Protein AF-A0AA37TWI2-F1 (afdb_monomer)

Secondary structure (DSSP, 8-state):
------------------------PPPPPPPPPPPPPPPPPPPPP-PPPP-S--SS-EEEEEEEEEETTEEEEEEEEE-TTSPBP----EEEEEEEB--TTS-B--TT---EEEE---SSSPPPPPTT-EEEEEETTEEEEEEE-S--GGG--EEEEEEE-SSS--PPPEEEE--SS---S--HHHHHHHHTTGGGSSSTTGGG-EEE-TTSTTTTTSEEHHHHHHTTS-SS-S-SS-GGGSGGG-S-HHHHHHHHHTT--SS--TT-GGGT-PSP----TTSTHHHHGGGGTT--TT--GGGTS-HHHHHHHHHHHT--EEEEEE-TT--EEEEEE--TT--HHHHHTT--SS-GGG-EEEEEEEEEEETTTTEEEEE-BS-TT--EEEEEEETTEEEEEE-GGGB-PPTT-EEEEEEEEEEESTTSSS-EEEEEEESS-----S-TTTTTTTSTT-S---EEEEEE-SSS-EEEEE-TTT----GGGHHHHHHHSTTS-BSSS-SHHHHHHHHHHSHHHHHHHHHHHHTTSS-TTPPPTGGGS-TT-GGGTS-TT---STTS--BPBPBTTS-BB-HHHHHHHTT--SHHHHHHHHHTT--SSB-S-TTSBP---THHHHSTTSTT-GGGTS---

Radius of gyration: 34.09 Å; Cα contacts (8 Å, |Δi|>4): 1287; chains: 1; bounding box: 70×79×126 Å

InterPro domains:
  IPR009056 Cytochrome c-like domain [PS51007] (212-352)
  IPR036280 Multiheme cytochrome superfamily [SSF48695] (182-624)
  IPR054337 Outer membrane cytochrome MtrC/MtrF-like, domains II/IV [PF22113] (443-635)

pLDDT: mean 82.8, std 15.43, range [29.98, 97.88]

Mean predicted aligned error: 11.32 Å

Foldseek 3Di:
DDDDDDDDDDDDDDDDDDDDDDDDDDDDDDDPDDDDDDDDPDDDPDDFDADPDAPAKDKAWPDKDFAQQKIKTKIFIHGPVRGFHPPWQWKWKFKWFADVLGIGGDLVDFTWIGAPDDDDDDDDHAPPWDWDAPDRRIIMTMTGGNDHPVRQMFMWMWTAHPRGPIHFIERAHHGPPDDDQFFPVLVCLFFVQLLPAPDPPSSQFGFYHVNPVVTHPNTRRVSSCCSQQNSDFSDPVDLVPRPPGSHHPLLVVLLVPPPDAWLDDSLPVVSGGDPDPQDDQPNVCSPQNCPCNDDDRPDRCCVVSVQLVVLVCVQVQFAKEWAWDADPVRWTKTKIATPPVAFQCQFAVVVDCQGDVSFKHKQKFKFWADQVLQFGQAGQFQDSPQDWDWDPPDRRIIIITGDCVRGRHDPPTDIKMKIKIWGQCPPVPRFIAIHIYINTGHDDQFAQCLQCSRSVRNTWTAFAFDADPVPLDTDTHGRRRQHGPGRLRPSCSNAQDLHHAAALQGHDLLVVLLCQAADVVVRVQVSCPVSVVDDPPDGDPSSSHDSLAPQSGGAQPSDFPVSNQQFWGAHNVQFTWTRPLSSVCSNVVDPVSNVVQVVQQTDSGHGRGRVDGTRGNCNCQAGPPHVNHSVVRGNRD

Structure (mmCIF, N/CA/C/O backbone):
data_AF-A0AA37TWI2-F1
#
_entry.id   AF-A0AA37TWI2-F1
#
loop_
_atom_site.group_PDB
_atom_site.id
_atom_site.type_symbol
_atom_site.label_atom_id
_atom_site.label_alt_id
_atom_site.label_comp_id
_atom_site.label_asym_id
_atom_site.label_entity_id
_atom_site.label_seq_id
_atom_site.pdbx_PDB_ins_code
_atom_site.Cartn_x
_atom_site.Cartn_y
_atom_site.Cartn_z
_atom_site.occupancy
_atom_site.B_iso_or_equiv
_atom_site.auth_seq_id
_atom_site.auth_comp_id
_atom_site.auth_asym_id
_atom_site.auth_atom_id
_atom_site.pdbx_PDB_model_num
ATOM 1 N N . MET A 1 1 ? -4.415 -46.477 26.994 1.00 33.06 1 MET A N 1
ATOM 2 C CA . MET A 1 1 ? -3.832 -47.165 28.177 1.00 33.06 1 MET A CA 1
ATOM 3 C C . MET A 1 1 ? -2.440 -46.567 28.375 1.00 33.06 1 MET A C 1
ATOM 5 O O . MET A 1 1 ? -1.779 -46.353 27.374 1.00 33.06 1 MET A O 1
ATOM 9 N N . MET A 1 2 ? -2.071 -46.003 29.533 1.00 32.81 2 MET A N 1
ATOM 10 C CA . MET A 1 2 ? -1.635 -46.693 30.769 1.00 32.81 2 MET A CA 1
ATOM 11 C C . MET A 1 2 ? -0.486 -47.696 30.521 1.00 32.81 2 MET A C 1
ATOM 13 O O . MET A 1 2 ? -0.621 -48.522 29.629 1.00 32.81 2 MET A O 1
ATOM 17 N N . LYS A 1 3 ? 0.621 -47.707 31.286 1.00 31.84 3 LYS A N 1
ATOM 18 C CA . LYS A 1 3 ? 0.890 -47.094 32.614 1.00 31.84 3 LYS A CA 1
ATOM 19 C C . LYS A 1 3 ? 2.395 -46.805 32.832 1.00 31.84 3 LYS A C 1
ATOM 21 O O . LYS A 1 3 ? 3.231 -47.345 32.121 1.00 31.84 3 LYS A O 1
ATOM 26 N N . LYS A 1 4 ? 2.724 -45.990 33.848 1.00 36.75 4 LYS A N 1
ATOM 27 C CA . LYS A 1 4 ? 4.091 -45.822 34.397 1.00 36.75 4 LYS A CA 1
ATOM 28 C C . LYS A 1 4 ? 4.439 -46.974 35.360 1.00 36.75 4 LYS A C 1
ATOM 30 O O . LYS A 1 4 ? 3.532 -47.520 35.986 1.00 36.75 4 LYS A O 1
ATOM 35 N N . THR A 1 5 ? 5.729 -47.228 35.589 1.00 36.78 5 THR A N 1
ATOM 36 C CA . THR A 1 5 ? 6.254 -48.035 36.714 1.00 36.78 5 THR A CA 1
ATOM 37 C C . THR A 1 5 ? 7.476 -47.361 37.344 1.00 36.78 5 THR A C 1
ATOM 39 O O . THR A 1 5 ? 8.328 -46.845 36.626 1.00 36.78 5 THR A O 1
ATOM 42 N N . LEU A 1 6 ? 7.544 -47.351 38.680 1.00 41.03 6 LEU A N 1
ATOM 43 C CA . LEU A 1 6 ? 8.663 -46.821 39.475 1.00 41.03 6 LEU A CA 1
ATOM 44 C C . LEU A 1 6 ? 9.714 -47.914 39.750 1.00 41.03 6 LEU A C 1
ATOM 46 O O . LEU A 1 6 ? 9.403 -49.100 39.664 1.00 41.03 6 LEU A O 1
ATOM 50 N N . LEU A 1 7 ? 10.901 -47.507 40.215 1.00 31.52 7 LEU A N 1
ATOM 51 C CA . LEU A 1 7 ? 11.794 -48.344 41.026 1.00 31.52 7 LEU A CA 1
ATOM 52 C C . LEU A 1 7 ? 12.284 -47.560 42.263 1.00 31.52 7 LEU A C 1
ATOM 54 O O . LEU A 1 7 ? 12.375 -46.335 42.212 1.00 31.52 7 LEU A O 1
ATOM 58 N N . TRP A 1 8 ? 12.586 -48.262 43.362 1.00 38.19 8 TRP A N 1
ATOM 59 C CA . TRP A 1 8 ? 13.026 -47.695 44.651 1.00 38.19 8 TRP A CA 1
ATOM 60 C C . TRP A 1 8 ? 13.938 -48.692 45.396 1.00 38.19 8 TRP A C 1
ATOM 62 O O . TRP A 1 8 ? 13.464 -49.755 45.787 1.00 38.19 8 TRP A O 1
ATOM 72 N N . VAL A 1 9 ? 15.215 -48.343 45.611 1.00 35.62 9 VAL A N 1
ATOM 73 C CA . VAL A 1 9 ? 16.212 -48.981 46.516 1.00 35.62 9 VAL A CA 1
ATOM 74 C C . VAL A 1 9 ? 17.261 -47.874 46.798 1.00 35.62 9 VAL A C 1
ATOM 76 O O . VAL A 1 9 ? 17.763 -47.322 45.827 1.00 35.62 9 VAL A O 1
ATOM 79 N N . ALA A 1 10 ? 17.559 -47.321 47.986 1.00 36.62 10 ALA A N 1
ATOM 80 C CA . ALA A 1 10 ? 17.680 -47.768 49.389 1.00 36.62 10 ALA A CA 1
ATOM 81 C C . ALA A 1 10 ? 19.070 -48.336 49.780 1.00 36.62 10 ALA A C 1
ATOM 83 O O . ALA A 1 10 ? 19.436 -49.397 49.289 1.00 36.62 10 ALA A O 1
ATOM 84 N N . LEU A 1 11 ? 19.809 -47.675 50.700 1.00 37.41 11 LEU A N 1
ATOM 85 C CA . LEU A 1 11 ? 20.202 -48.171 52.052 1.00 37.41 11 LEU A CA 1
ATOM 86 C C . LEU A 1 11 ? 21.307 -47.299 52.741 1.00 37.41 11 LEU A C 1
ATOM 88 O O . LEU A 1 11 ? 21.965 -46.496 52.092 1.00 37.41 11 LEU A O 1
ATOM 92 N N . ALA A 1 12 ? 21.438 -47.457 54.070 1.00 40.44 12 ALA A N 1
ATOM 93 C CA . ALA A 1 12 ? 22.242 -46.759 55.106 1.00 40.44 12 ALA A CA 1
ATOM 94 C C . ALA A 1 12 ? 23.796 -46.704 54.907 1.00 40.44 12 ALA A C 1
ATOM 96 O O . ALA A 1 12 ? 24.298 -47.196 53.906 1.00 40.44 12 ALA A O 1
ATOM 97 N N . THR A 1 13 ? 24.677 -46.169 55.787 1.00 38.44 13 THR A N 1
ATOM 98 C CA . THR A 1 13 ? 24.818 -46.170 57.288 1.00 38.44 13 THR A CA 1
ATOM 99 C C . THR A 1 13 ? 25.926 -45.116 57.689 1.00 38.44 13 THR A C 1
ATOM 101 O O . THR A 1 13 ? 26.419 -44.472 56.772 1.00 38.44 13 THR A O 1
ATOM 104 N N . ALA A 1 14 ? 26.431 -44.806 58.912 1.00 38.41 14 ALA A N 1
ATOM 105 C CA . ALA A 1 14 ? 26.365 -45.330 60.300 1.00 38.41 14 ALA A CA 1
ATOM 106 C C . ALA A 1 14 ? 26.915 -44.334 61.386 1.00 38.41 14 ALA A C 1
ATOM 108 O O . ALA A 1 14 ? 27.614 -43.398 61.024 1.00 38.41 14 ALA A O 1
ATOM 109 N N . VAL A 1 15 ? 26.737 -44.666 62.692 1.00 41.44 15 VAL A N 1
ATOM 110 C CA . VAL A 1 15 ? 27.561 -44.295 63.902 1.00 41.44 15 VAL A CA 1
ATOM 111 C C . VAL A 1 15 ? 27.622 -42.807 64.365 1.00 41.44 15 VAL A C 1
ATOM 113 O O . VAL A 1 15 ? 27.767 -41.915 63.546 1.00 41.44 15 VAL A O 1
ATOM 116 N N . GLY A 1 16 ? 27.599 -42.445 65.670 1.00 37.78 16 GLY A N 1
ATOM 117 C CA . GLY A 1 16 ? 27.267 -43.192 66.910 1.00 37.78 16 GLY A CA 1
ATOM 118 C C . GLY A 1 16 ? 27.878 -42.641 68.238 1.00 37.78 16 GLY A C 1
ATOM 119 O O . GLY A 1 16 ? 28.988 -42.127 68.215 1.00 37.78 16 GLY A O 1
ATOM 120 N N . LEU A 1 17 ? 27.190 -42.874 69.384 1.00 36.75 17 LEU A N 1
ATOM 121 C CA . LEU A 1 17 ? 27.632 -42.759 70.815 1.00 36.75 17 LEU A CA 1
ATOM 122 C C . LEU A 1 17 ? 27.940 -41.340 71.394 1.00 36.75 17 LEU A C 1
ATOM 124 O O . LEU A 1 17 ? 28.333 -40.454 70.653 1.00 36.75 17 LEU A O 1
ATOM 128 N N . ALA A 1 18 ? 27.824 -41.030 72.708 1.00 38.53 18 ALA A N 1
ATOM 129 C CA . ALA A 1 18 ? 27.210 -41.684 73.895 1.00 38.53 18 ALA A CA 1
ATOM 130 C C . ALA A 1 18 ? 27.006 -40.673 75.073 1.00 38.53 18 ALA A C 1
ATOM 132 O O . ALA A 1 18 ? 27.607 -39.602 75.066 1.00 38.53 18 ALA A O 1
ATOM 133 N N . GLY A 1 19 ? 26.228 -41.024 76.119 1.00 29.98 19 GLY A N 1
ATOM 134 C CA . GLY A 1 19 ? 26.122 -40.252 77.382 1.00 29.98 19 GLY A CA 1
ATOM 135 C C . GLY A 1 19 ? 25.099 -40.813 78.397 1.00 29.98 19 GLY A C 1
ATOM 136 O O . GLY A 1 19 ? 23.997 -41.183 78.009 1.00 29.98 19 GLY A O 1
ATOM 137 N N . CYS A 1 20 ? 25.455 -40.910 79.688 1.00 34.72 20 CYS A N 1
ATOM 138 C CA . CYS A 1 20 ? 24.670 -41.597 80.739 1.00 34.72 20 CYS A CA 1
ATOM 139 C C . CYS A 1 20 ? 23.788 -40.671 81.605 1.00 34.72 20 CYS A C 1
ATOM 141 O O . CYS A 1 20 ? 24.177 -39.536 81.864 1.00 34.72 20 CYS A O 1
ATOM 143 N N . GLY A 1 21 ? 22.720 -41.210 82.221 1.00 34.88 21 GLY A N 1
ATOM 144 C CA . GLY A 1 21 ? 22.150 -40.627 83.451 1.00 34.88 21 GLY A CA 1
ATOM 145 C C . GLY A 1 21 ? 20.763 -41.129 83.893 1.00 34.88 21 GLY A C 1
ATOM 146 O O . GLY A 1 21 ? 19.786 -40.924 83.188 1.00 34.88 21 GLY A O 1
ATOM 147 N N . GLY A 1 22 ? 20.668 -41.678 85.115 1.00 38.31 22 GLY A N 1
ATOM 148 C CA . GLY A 1 22 ? 19.407 -41.793 85.874 1.00 38.31 22 GLY A CA 1
ATOM 149 C C . GLY A 1 22 ? 18.570 -43.073 85.696 1.00 38.31 22 GLY A C 1
ATOM 150 O O . GLY A 1 22 ? 18.617 -43.746 84.670 1.00 38.31 22 GLY A O 1
ATOM 151 N N . LYS A 1 23 ? 17.795 -43.406 86.737 1.00 45.84 23 LYS A N 1
ATOM 152 C CA . LYS A 1 23 ? 16.720 -44.414 86.748 1.00 45.84 23 LYS A CA 1
ATOM 153 C C . LYS A 1 23 ? 15.575 -43.879 87.600 1.00 45.84 23 LYS A C 1
ATOM 155 O O . LYS A 1 23 ? 15.847 -43.429 88.706 1.00 45.84 23 LYS A O 1
ATOM 160 N N . ASP A 1 24 ? 14.343 -44.071 87.148 1.00 51.50 24 ASP A N 1
ATOM 161 C CA . ASP A 1 24 ? 13.153 -44.069 88.000 1.00 51.50 24 ASP A CA 1
ATOM 162 C C . ASP A 1 24 ? 12.150 -45.126 87.505 1.00 51.50 24 ASP A C 1
ATOM 164 O O . ASP A 1 24 ? 12.350 -45.743 86.455 1.00 51.50 24 ASP A O 1
ATOM 168 N N . GLY A 1 25 ? 11.135 -45.421 88.322 1.00 44.84 25 GLY A N 1
ATOM 169 C CA . GLY A 1 25 ? 10.242 -46.572 88.144 1.00 44.84 25 GLY A CA 1
ATOM 170 C C . GLY A 1 25 ? 9.387 -46.543 86.870 1.00 44.84 25 GLY A C 1
ATOM 171 O O . GLY A 1 25 ? 8.968 -45.489 86.399 1.00 44.84 25 GLY A O 1
ATOM 172 N N . ALA A 1 26 ? 9.088 -47.727 86.327 1.00 43.28 26 ALA A N 1
ATOM 173 C CA . ALA A 1 26 ? 8.279 -47.863 85.120 1.00 43.28 26 ALA A CA 1
ATOM 174 C C . ALA A 1 26 ? 6.817 -47.438 85.349 1.00 43.28 26 ALA A C 1
ATOM 176 O O . ALA A 1 26 ? 6.105 -48.034 86.160 1.00 43.28 26 ALA A O 1
ATOM 177 N N . ALA A 1 27 ? 6.350 -46.460 84.571 1.00 57.75 27 ALA A N 1
ATOM 178 C CA . ALA A 1 27 ? 4.924 -46.254 84.352 1.00 57.75 27 ALA A CA 1
ATOM 179 C C . ALA A 1 27 ? 4.344 -47.422 83.529 1.00 57.75 27 ALA A C 1
ATOM 181 O O . ALA A 1 27 ? 5.033 -48.004 82.688 1.00 57.75 27 ALA A O 1
ATOM 182 N N . GLY A 1 28 ? 3.077 -47.767 83.771 1.00 52.34 28 GLY A N 1
ATOM 183 C CA . GLY A 1 28 ? 2.379 -48.794 82.993 1.00 52.34 28 GLY A CA 1
ATOM 184 C C . GLY A 1 28 ? 2.226 -48.405 81.513 1.00 52.34 28 GLY A C 1
ATOM 185 O O . GLY A 1 28 ? 2.291 -47.218 81.185 1.00 52.34 28 GLY A O 1
ATOM 186 N N . PRO A 1 29 ? 2.013 -49.380 80.607 1.00 52.84 29 PRO A N 1
ATOM 187 C CA . PRO A 1 29 ? 1.812 -49.094 79.191 1.00 52.84 29 PRO A CA 1
ATOM 188 C C . PRO A 1 29 ? 0.615 -48.158 78.995 1.00 52.84 29 PRO A C 1
ATOM 190 O O . PRO A 1 29 ? -0.442 -48.353 79.598 1.00 52.84 29 PRO A O 1
ATOM 193 N N . ALA A 1 30 ? 0.785 -47.147 78.142 1.00 58.09 30 ALA A N 1
ATOM 194 C CA . ALA A 1 30 ? -0.294 -46.235 77.789 1.00 58.09 30 ALA A CA 1
ATOM 195 C C . ALA A 1 30 ? -1.470 -47.007 77.167 1.00 58.09 30 ALA A C 1
ATOM 197 O O . ALA A 1 30 ? -1.270 -47.940 76.385 1.00 58.09 30 ALA A O 1
ATOM 198 N N . GLY A 1 31 ? -2.697 -46.603 77.507 1.00 54.81 31 GLY A N 1
ATOM 199 C CA . GLY A 1 31 ? -3.896 -47.130 76.856 1.00 54.81 31 GLY A CA 1
ATOM 200 C C . GLY A 1 31 ? -3.879 -46.851 75.345 1.00 54.81 31 GLY A C 1
ATOM 201 O O . GLY A 1 31 ? -3.225 -45.897 74.913 1.00 54.81 31 GLY A O 1
ATOM 202 N N . PRO A 1 32 ? -4.578 -47.664 74.531 1.00 54.69 32 PRO A N 1
ATOM 203 C CA . PRO A 1 32 ? -4.608 -47.475 73.086 1.00 54.69 32 PRO A CA 1
ATOM 204 C C . PRO A 1 32 ? -5.095 -46.065 72.740 1.00 54.69 32 PRO A C 1
ATOM 206 O O . PRO A 1 32 ? -6.098 -45.592 73.278 1.00 54.69 32 PRO A O 1
ATOM 209 N N . GLN A 1 33 ? -4.369 -45.401 71.841 1.00 61.22 33 GLN A N 1
ATOM 210 C CA . GLN A 1 33 ? -4.704 -44.061 71.377 1.00 61.22 33 GLN A CA 1
ATOM 211 C C . GLN A 1 33 ? -6.115 -44.063 70.772 1.00 61.22 33 GLN A C 1
ATOM 213 O O . GLN A 1 33 ? -6.432 -44.899 69.925 1.00 61.22 33 GLN A O 1
ATOM 218 N N . GLY A 1 34 ? -6.963 -43.136 71.227 1.00 56.53 34 GLY A N 1
ATOM 219 C CA . GLY A 1 34 ? -8.315 -42.979 70.692 1.00 56.53 34 GLY A CA 1
ATOM 220 C C . GLY A 1 34 ? -8.292 -42.690 69.185 1.00 56.53 34 GLY A C 1
ATOM 221 O O . GLY A 1 34 ? -7.304 -42.135 68.693 1.00 56.53 34 GLY A O 1
ATOM 222 N N . PRO A 1 35 ? -9.352 -43.060 68.441 1.00 57.22 35 PRO A N 1
ATOM 223 C CA . PRO A 1 35 ? -9.403 -42.843 67.001 1.00 57.22 35 PRO A CA 1
ATOM 224 C C . PRO A 1 35 ? -9.177 -41.365 66.677 1.00 57.22 35 PRO A C 1
ATOM 226 O O . PRO A 1 35 ? -9.749 -40.482 67.319 1.00 57.22 35 PRO A O 1
ATOM 229 N N . GLN A 1 36 ? -8.332 -41.109 65.679 1.00 61.12 36 GLN A N 1
ATOM 230 C CA . GLN A 1 36 ? -8.072 -39.762 65.188 1.00 61.12 36 GLN A CA 1
ATOM 231 C C . GLN A 1 36 ? -9.400 -39.119 64.765 1.00 61.12 36 GLN A C 1
ATOM 233 O O . GLN A 1 36 ? -10.169 -39.717 64.011 1.00 61.12 36 GLN A O 1
ATOM 238 N N . GLY A 1 37 ? -9.675 -37.917 65.281 1.00 56.47 37 GLY A N 1
ATOM 239 C CA . GLY A 1 37 ? -10.866 -37.160 64.900 1.00 56.47 37 GLY A CA 1
ATOM 240 C C . GLY A 1 37 ? -10.902 -36.917 63.386 1.00 56.47 37 GLY A C 1
ATOM 241 O O . GLY A 1 37 ? -9.838 -36.883 62.759 1.00 56.47 37 GLY A O 1
ATOM 242 N N . PRO A 1 38 ? -12.097 -36.762 62.786 1.00 56.34 38 PRO A N 1
ATOM 243 C CA . PRO A 1 38 ? -12.213 -36.524 61.354 1.00 56.34 38 PRO A CA 1
ATOM 244 C C . PRO A 1 38 ? -11.363 -35.317 60.954 1.00 56.34 38 PRO A C 1
ATOM 246 O O . PRO A 1 38 ? -11.366 -34.290 61.636 1.00 56.34 38 PRO A O 1
ATOM 249 N N . GLN A 1 39 ? -10.627 -35.460 59.852 1.00 56.94 39 GLN A N 1
ATOM 250 C CA . GLN A 1 39 ? -9.896 -34.354 59.250 1.00 56.94 39 GLN A CA 1
ATOM 251 C C . GLN A 1 39 ? -10.885 -33.211 58.988 1.00 56.94 39 GLN A C 1
ATOM 253 O O . GLN A 1 39 ? -11.961 -33.439 58.431 1.00 56.94 39 GLN A O 1
ATOM 258 N N . GLY A 1 40 ? -10.541 -32.000 59.438 1.00 54.25 40 GLY A N 1
ATOM 259 C CA . GLY A 1 40 ? -11.353 -30.817 59.160 1.00 54.25 40 GLY A CA 1
ATOM 260 C C . GLY A 1 40 ? -11.530 -30.629 57.649 1.00 54.25 40 GLY A C 1
ATOM 261 O O . GLY A 1 40 ? -10.664 -31.078 56.891 1.00 54.25 40 GLY A O 1
ATOM 262 N N . PRO A 1 41 ? -12.632 -29.999 57.200 1.00 56.06 41 PRO A N 1
ATOM 263 C CA . PRO A 1 41 ? -12.844 -29.746 55.781 1.00 56.06 41 PRO A CA 1
ATOM 264 C C . PRO A 1 41 ? -11.632 -29.025 55.191 1.00 56.06 41 PRO A C 1
ATOM 266 O O . PRO A 1 41 ? -11.038 -28.160 55.839 1.00 56.06 41 PRO A O 1
ATOM 269 N N . GLU A 1 42 ? -11.260 -29.415 53.974 1.00 49.94 42 GLU A N 1
ATOM 270 C CA . GLU A 1 42 ? -10.172 -28.782 53.239 1.00 49.94 42 GLU A CA 1
ATOM 271 C C . GLU A 1 42 ? -10.473 -27.284 53.113 1.00 49.94 42 GLU A C 1
ATOM 273 O O . GLU A 1 42 ? -11.545 -26.890 52.649 1.00 49.94 42 GLU A O 1
ATOM 278 N N . GLY A 1 43 ? -9.566 -26.449 53.628 1.00 50.94 43 GLY A N 1
ATOM 279 C CA . GLY A 1 43 ? -9.733 -25.002 53.563 1.00 50.94 43 GLY A CA 1
ATOM 280 C C . GLY A 1 43 ? -9.765 -24.544 52.103 1.00 50.94 43 GLY A C 1
ATOM 281 O O . GLY A 1 43 ? -9.105 -25.175 51.273 1.00 50.94 43 GLY A O 1
ATOM 282 N N . PRO A 1 44 ? -10.500 -23.466 51.768 1.00 50.75 44 PRO A N 1
ATOM 283 C CA . PRO A 1 44 ? -10.503 -22.939 50.409 1.00 50.75 44 PRO A CA 1
ATOM 284 C C . PRO A 1 44 ? -9.059 -22.691 49.965 1.00 50.75 44 PRO A C 1
ATOM 286 O O . PRO A 1 44 ? -8.285 -22.049 50.681 1.00 50.75 44 PRO A O 1
ATOM 289 N N . GLY A 1 45 ? -8.693 -23.265 48.816 1.00 51.34 45 GLY A N 1
ATOM 290 C CA . GLY A 1 45 ? -7.328 -23.213 48.303 1.00 51.34 45 GLY A CA 1
ATOM 291 C C . GLY A 1 45 ? -6.836 -21.773 48.170 1.00 51.34 45 GLY A C 1
ATOM 292 O O . GLY A 1 45 ? -7.624 -20.869 47.889 1.00 51.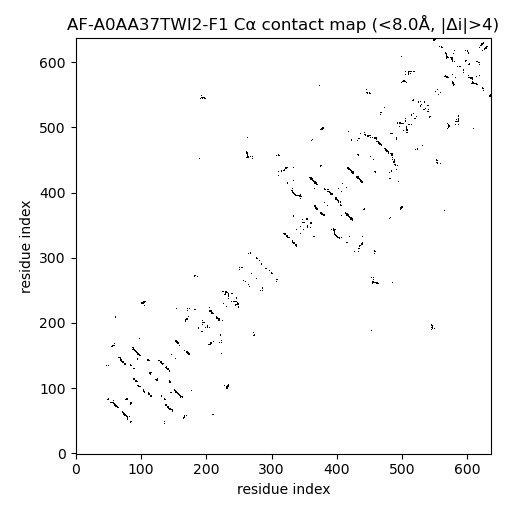34 45 GLY A O 1
ATOM 293 N N . ALA A 1 46 ? -5.534 -21.563 48.384 1.00 52.97 46 ALA A N 1
ATOM 294 C CA . ALA A 1 46 ? -4.924 -20.243 48.267 1.00 52.97 46 ALA A CA 1
ATOM 295 C C . ALA A 1 46 ? -5.262 -19.634 46.897 1.00 52.97 46 ALA A C 1
ATOM 297 O O . ALA A 1 46 ? -4.894 -20.192 45.862 1.00 52.97 46 ALA A O 1
ATOM 298 N N . GLN A 1 47 ? -6.007 -18.527 46.903 1.00 59.09 47 GLN A N 1
ATOM 299 C CA . GLN A 1 47 ? -6.452 -17.893 45.667 1.00 59.09 47 GLN A CA 1
ATOM 300 C C . GLN A 1 47 ? -5.248 -17.313 44.903 1.00 59.09 47 GLN A C 1
ATOM 302 O O . GLN A 1 47 ? -4.252 -16.948 45.539 1.00 59.09 47 GLN A O 1
ATOM 307 N N . PRO A 1 48 ? -5.307 -17.233 43.559 1.00 64.56 48 PRO A N 1
ATOM 308 C CA . PRO A 1 48 ? -4.231 -16.642 42.774 1.00 64.56 48 PRO A CA 1
ATOM 309 C C . PRO A 1 48 ? -3.929 -15.207 43.234 1.00 64.56 48 PRO A C 1
ATOM 311 O O . PRO A 1 48 ? -4.862 -14.485 43.599 1.00 64.56 48 PRO A O 1
ATOM 314 N N . PRO A 1 49 ? -2.656 -14.769 43.219 1.00 83.31 49 PRO A N 1
ATOM 315 C CA . PRO A 1 49 ? -2.324 -13.382 43.512 1.00 83.31 49 PRO A CA 1
ATOM 316 C C . PRO A 1 49 ? -2.991 -12.459 42.486 1.00 83.31 49 PRO A C 1
ATOM 318 O O . PRO A 1 49 ? -2.973 -12.737 41.287 1.00 83.31 49 PRO A O 1
ATOM 321 N N . ALA A 1 50 ? -3.584 -11.367 42.965 1.00 88.56 50 ALA A N 1
ATOM 322 C CA . ALA A 1 50 ? -4.155 -10.337 42.107 1.00 88.56 50 ALA A CA 1
ATOM 323 C C . ALA A 1 50 ? -3.054 -9.550 41.375 1.00 88.56 50 ALA A C 1
ATOM 325 O O . ALA A 1 50 ? -1.929 -9.437 41.864 1.00 88.56 50 ALA A O 1
ATOM 326 N N . ALA A 1 51 ? -3.392 -8.974 40.224 1.00 90.25 51 ALA A N 1
ATOM 327 C CA . ALA A 1 51 ? -2.481 -8.128 39.461 1.00 90.25 51 ALA A CA 1
ATOM 328 C C . ALA A 1 51 ? -2.136 -6.827 40.222 1.00 90.25 51 ALA A C 1
ATOM 330 O O . ALA A 1 51 ? -2.995 -5.964 40.410 1.00 90.25 51 ALA A O 1
ATOM 331 N N . GLU A 1 52 ? -0.871 -6.664 40.631 1.00 89.00 52 GLU A N 1
ATOM 332 C CA . GLU A 1 52 ? -0.355 -5.398 41.191 1.00 89.00 52 GLU A CA 1
ATOM 333 C C . GLU A 1 52 ? -0.016 -4.369 40.097 1.00 89.00 52 GLU A C 1
ATOM 335 O O . GLU A 1 52 ? -0.108 -3.161 40.322 1.00 89.00 52 GLU A O 1
ATOM 340 N N . VAL A 1 53 ? 0.354 -4.850 38.906 1.00 91.19 53 VAL A N 1
ATOM 341 C CA . VAL A 1 53 ? 0.641 -4.053 37.708 1.00 91.19 53 VAL A CA 1
ATOM 342 C C . VAL A 1 53 ? -0.319 -4.482 36.600 1.00 91.19 53 VAL A C 1
ATOM 344 O O . VAL A 1 53 ? -0.539 -5.675 36.386 1.00 91.19 53 VAL A O 1
ATOM 347 N N . ILE A 1 54 ? -0.917 -3.499 35.927 1.00 93.50 54 ILE A N 1
ATOM 348 C CA . ILE A 1 54 ? -1.908 -3.697 34.867 1.00 93.50 54 ILE A CA 1
ATOM 349 C C . ILE A 1 54 ? -1.582 -2.705 33.747 1.00 93.50 54 ILE A C 1
ATOM 351 O O . ILE A 1 54 ? -1.912 -1.522 33.860 1.00 93.50 54 ILE A O 1
ATOM 355 N N . ASN A 1 55 ? -0.905 -3.162 32.693 1.00 92.38 55 ASN A N 1
ATOM 356 C CA . ASN A 1 55 ? -0.639 -2.348 31.504 1.00 92.38 55 ASN A CA 1
ATOM 357 C C . ASN A 1 55 ? -1.699 -2.578 30.415 1.00 92.38 55 ASN A C 1
ATOM 359 O O . ASN A 1 55 ? -2.044 -1.631 29.709 1.00 92.38 55 ASN A O 1
ATOM 363 N N . ASP A 1 56 ? -2.251 -3.791 30.318 1.00 91.75 56 ASP A N 1
ATOM 364 C CA . ASP A 1 56 ? -3.380 -4.132 29.438 1.00 91.75 56 ASP A CA 1
ATOM 365 C C . ASP A 1 56 ? -4.472 -4.911 30.203 1.00 91.75 56 ASP A C 1
ATOM 367 O O . ASP A 1 56 ? -4.261 -5.363 31.332 1.00 91.75 56 ASP A O 1
ATOM 371 N N . VAL A 1 57 ? -5.661 -5.047 29.611 1.00 94.81 57 VAL A N 1
ATOM 372 C CA . VAL A 1 57 ? -6.815 -5.750 30.197 1.00 94.81 57 VAL A CA 1
ATOM 373 C C . VAL A 1 57 ? -7.402 -6.733 29.197 1.00 94.81 57 VAL A C 1
ATOM 375 O O . VAL A 1 57 ? -8.154 -6.361 28.290 1.00 94.81 57 VAL A O 1
ATOM 378 N N . ASN A 1 58 ? -7.111 -8.007 29.432 1.00 95.00 58 ASN A N 1
ATOM 379 C CA . ASN A 1 58 ? -7.754 -9.127 28.762 1.00 95.00 58 ASN A CA 1
ATOM 380 C C . ASN A 1 58 ? -9.154 -9.342 29.356 1.00 95.00 58 ASN A C 1
ATOM 382 O O . ASN A 1 58 ? -9.330 -9.270 30.574 1.00 95.00 58 ASN A O 1
ATOM 386 N N . VAL A 1 59 ? -10.145 -9.618 28.503 1.00 96.75 59 VAL A N 1
ATOM 387 C CA . VAL A 1 59 ? -11.546 -9.847 28.897 1.00 96.75 59 VAL A CA 1
ATOM 388 C C . VAL A 1 59 ? -12.022 -11.169 28.299 1.00 96.75 59 VAL A C 1
ATOM 390 O O . VAL A 1 59 ? -12.003 -11.330 27.082 1.00 96.75 59 VAL A O 1
ATOM 393 N N . ASN A 1 60 ? -12.481 -12.094 29.140 1.00 96.44 60 ASN A N 1
ATOM 394 C CA . ASN A 1 60 ? -13.095 -13.356 28.724 1.00 96.44 60 ASN A CA 1
ATOM 395 C C . ASN A 1 60 ? -14.553 -13.382 29.199 1.00 96.44 60 ASN A C 1
ATOM 397 O O . ASN A 1 60 ? -14.812 -13.428 30.400 1.00 96.44 60 ASN A O 1
ATOM 401 N N . ILE A 1 61 ? -15.512 -13.311 28.280 1.00 97.31 61 ILE A N 1
ATOM 402 C CA . ILE A 1 61 ? -16.943 -13.261 28.600 1.00 97.31 61 ILE A CA 1
ATOM 403 C C . ILE A 1 61 ? -17.450 -14.695 28.762 1.00 97.31 61 ILE A C 1
ATOM 405 O O . ILE A 1 61 ? -17.428 -15.475 27.814 1.00 97.31 61 ILE A O 1
ATOM 409 N N . VAL A 1 62 ? -17.902 -15.049 29.962 1.00 97.00 62 VAL A N 1
ATOM 410 C CA . VAL A 1 62 ? -18.422 -16.385 30.290 1.00 97.00 62 VAL A CA 1
ATOM 411 C C . VAL A 1 62 ? -19.846 -16.537 29.757 1.00 97.00 62 VAL A C 1
ATOM 413 O O . VAL A 1 62 ? -20.167 -17.535 29.113 1.00 97.00 62 VAL A O 1
ATOM 416 N N . SER A 1 63 ? -20.676 -15.520 29.979 1.00 96.25 63 SER A N 1
ATOM 417 C CA . SER A 1 63 ? -22.070 -15.473 29.536 1.00 96.25 63 SER A CA 1
ATOM 418 C C . SER A 1 63 ? -22.535 -14.031 29.346 1.00 96.25 63 SER A C 1
ATOM 420 O O . SER A 1 63 ? -22.000 -13.096 29.942 1.00 96.25 63 SER A O 1
ATOM 422 N N . TYR A 1 64 ? -23.569 -13.852 28.528 1.00 95.12 64 TYR A N 1
ATOM 423 C CA . TYR A 1 64 ? -24.447 -12.694 28.630 1.00 95.12 64 TYR A CA 1
ATOM 424 C C . TYR A 1 64 ? -25.902 -13.167 28.598 1.00 95.12 64 TYR A C 1
ATOM 426 O O . TYR A 1 64 ? -26.227 -14.149 27.929 1.00 95.12 64 TYR A O 1
ATOM 434 N N . ASP A 1 65 ? -26.762 -12.457 29.315 1.00 93.62 65 ASP A N 1
ATOM 435 C CA . ASP A 1 65 ? -28.214 -12.601 29.277 1.00 93.62 65 ASP A CA 1
ATOM 436 C C . ASP A 1 65 ? -28.835 -11.250 28.917 1.00 93.62 65 ASP A C 1
ATOM 438 O O . ASP A 1 65 ? -28.269 -10.193 29.209 1.00 93.62 65 ASP A O 1
ATOM 442 N N . MET A 1 66 ? -29.985 -11.264 28.250 1.00 88.19 66 MET A N 1
ATOM 443 C CA . MET A 1 66 ? -30.662 -10.041 27.837 1.00 88.19 66 MET A CA 1
ATOM 444 C C . MET A 1 66 ? -32.168 -10.229 27.953 1.00 88.19 66 MET A C 1
ATOM 446 O O . MET A 1 66 ? -32.764 -11.018 27.222 1.00 88.19 66 MET A O 1
ATOM 450 N N . GLY A 1 67 ? -32.767 -9.487 28.879 1.00 84.25 67 GLY A N 1
ATOM 451 C CA . GLY A 1 67 ? -34.209 -9.432 29.071 1.00 84.25 67 GLY A CA 1
ATOM 452 C C . GLY A 1 67 ? -34.824 -8.220 28.379 1.00 84.25 67 GLY A C 1
ATOM 453 O O . GLY A 1 67 ? -34.176 -7.502 27.614 1.00 84.25 67 GLY A O 1
ATOM 454 N N . ASP A 1 68 ? -36.085 -7.948 28.700 1.00 79.88 68 ASP A N 1
ATOM 455 C CA . ASP A 1 68 ? -36.735 -6.704 28.302 1.00 79.88 68 ASP A CA 1
ATOM 456 C C . ASP A 1 68 ? -36.027 -5.510 28.958 1.00 79.88 68 ASP A C 1
ATOM 458 O O . ASP A 1 68 ? -36.100 -5.328 30.173 1.00 79.88 68 ASP A O 1
ATOM 462 N N . HIS A 1 69 ? -35.386 -4.665 28.147 1.00 80.62 69 HIS A N 1
ATOM 463 C CA . HIS A 1 69 ? -34.777 -3.398 28.577 1.00 80.62 69 HIS A CA 1
ATOM 464 C C . HIS A 1 69 ? -33.629 -3.536 29.604 1.00 80.62 69 HIS A C 1
ATOM 466 O O . HIS A 1 69 ? -33.243 -2.557 30.245 1.00 80.62 69 HIS A O 1
ATOM 472 N N . VAL A 1 70 ? -33.028 -4.724 29.733 1.00 88.31 70 VAL A N 1
ATOM 473 C CA . VAL A 1 70 ? -31.862 -4.980 30.596 1.00 88.31 70 VAL A CA 1
ATOM 474 C C . VAL A 1 70 ? -30.915 -5.988 29.946 1.00 88.31 70 VAL A C 1
ATOM 476 O O . VAL A 1 70 ? -31.354 -6.938 29.299 1.00 88.31 70 VAL A O 1
ATOM 479 N N . ILE A 1 71 ? -29.611 -5.787 30.125 1.00 90.94 71 ILE A N 1
ATOM 480 C CA . ILE A 1 71 ? -28.569 -6.726 29.705 1.00 90.94 71 ILE A CA 1
ATOM 481 C C . ILE A 1 71 ? -27.605 -6.993 30.859 1.00 90.94 71 ILE A C 1
ATOM 483 O O . ILE A 1 71 ? -27.240 -6.075 31.597 1.00 90.94 71 ILE A O 1
ATOM 487 N N . SER A 1 72 ? -27.191 -8.249 30.990 1.00 94.00 72 SER A N 1
ATOM 488 C CA . SER A 1 72 ? -26.293 -8.738 32.032 1.00 94.00 72 SER A CA 1
ATOM 489 C C . SER A 1 72 ? -25.149 -9.540 31.414 1.00 94.00 72 SER A C 1
ATOM 491 O O . SER A 1 72 ? -25.341 -10.224 30.413 1.00 94.00 72 SER A O 1
ATOM 493 N N . PHE A 1 73 ? -23.963 -9.468 32.010 1.00 96.56 73 PHE A N 1
ATOM 494 C CA . PHE A 1 73 ? -22.750 -10.148 31.562 1.00 96.56 73 PHE A CA 1
ATOM 495 C C . PHE A 1 73 ? -22.031 -10.768 32.755 1.00 96.56 73 PHE A C 1
ATOM 497 O O . PHE A 1 73 ? -21.800 -10.077 33.749 1.00 96.56 73 PHE A O 1
ATOM 504 N N . ASP A 1 74 ? -21.586 -12.010 32.602 1.00 97.81 74 ASP A N 1
ATOM 505 C CA . ASP A 1 74 ? -20.623 -12.653 33.493 1.00 97.81 74 ASP A CA 1
ATOM 506 C C . ASP A 1 74 ? -19.292 -12.742 32.744 1.00 97.81 74 ASP A C 1
ATOM 508 O O . ASP A 1 74 ? -19.239 -13.246 31.618 1.00 97.81 74 ASP A O 1
ATOM 512 N N . PHE A 1 75 ? -18.210 -12.228 33.320 1.00 97.69 75 PHE A N 1
ATOM 513 C CA . PHE A 1 75 ? -16.920 -12.163 32.633 1.00 97.69 75 PHE A CA 1
ATOM 514 C C . PHE A 1 75 ? -15.733 -12.203 33.595 1.00 97.69 75 PHE A C 1
ATOM 516 O O . PHE A 1 75 ? -15.831 -11.877 34.777 1.00 97.69 75 PHE A O 1
ATOM 523 N N . GLN A 1 76 ? -14.585 -12.589 33.051 1.00 97.56 76 GLN A N 1
ATOM 524 C CA . GLN A 1 76 ? -13.296 -12.629 33.724 1.00 97.56 76 GLN A CA 1
ATOM 525 C C . GLN A 1 76 ? -12.384 -11.533 33.153 1.00 97.56 76 GLN A C 1
ATOM 527 O O . GLN A 1 76 ? -12.393 -11.282 31.944 1.00 97.56 76 GLN A O 1
ATOM 532 N N . VAL A 1 77 ? -11.578 -10.900 34.007 1.00 96.88 77 VAL A N 1
ATOM 533 C CA . VAL A 1 77 ? -10.563 -9.901 33.640 1.00 96.88 77 VAL A CA 1
ATOM 534 C C . VAL A 1 77 ? -9.196 -10.234 34.224 1.00 96.88 77 VAL A C 1
ATOM 536 O O . VAL A 1 77 ? -9.048 -10.454 35.430 1.00 96.88 77 VAL A O 1
ATOM 539 N N . THR A 1 78 ? -8.176 -10.197 33.369 1.00 96.88 78 THR A N 1
ATOM 540 C CA . THR A 1 78 ? -6.775 -10.394 33.761 1.00 96.88 78 THR A CA 1
ATOM 541 C C . THR A 1 78 ? -5.863 -9.343 33.140 1.00 96.88 78 THR A C 1
ATOM 543 O O . THR A 1 78 ? -6.178 -8.775 32.092 1.00 96.88 78 THR A O 1
ATOM 546 N N . ASN A 1 79 ? -4.707 -9.108 33.761 1.00 94.94 79 ASN A N 1
ATOM 547 C CA . ASN A 1 79 ? -3.647 -8.296 33.163 1.00 94.94 79 ASN A CA 1
ATOM 548 C C . ASN A 1 79 ? -2.949 -9.045 32.004 1.00 94.94 79 ASN A C 1
ATOM 550 O O . ASN A 1 79 ? -3.334 -10.161 31.628 1.00 94.94 79 ASN A O 1
ATOM 554 N N . GLU A 1 80 ? -1.901 -8.439 31.452 1.00 93.56 80 GLU A N 1
ATOM 555 C CA . GLU A 1 80 ? -1.035 -9.005 30.411 1.00 93.56 80 GLU A CA 1
ATOM 556 C C . GLU A 1 80 ? -0.279 -10.290 30.819 1.00 93.56 80 GLU A C 1
ATOM 558 O O . GLU A 1 80 ? 0.134 -11.054 29.950 1.00 93.56 80 GLU A O 1
ATOM 563 N N . GLU A 1 81 ? -0.135 -10.567 32.119 1.00 93.75 81 GLU A N 1
ATOM 564 C CA . GLU A 1 81 ? 0.491 -11.788 32.658 1.00 93.75 81 GLU A CA 1
ATOM 565 C C . GLU A 1 81 ? -0.528 -12.908 32.954 1.00 93.75 81 GLU A C 1
ATOM 567 O O . GLU A 1 81 ? -0.149 -14.002 33.374 1.00 93.75 81 GLU A O 1
ATOM 572 N N . GLY A 1 82 ? -1.827 -12.653 32.754 1.00 94.44 82 GLY A N 1
ATOM 573 C CA . GLY A 1 82 ? -2.908 -13.583 33.101 1.00 94.44 82 GLY A CA 1
ATOM 574 C C . GLY A 1 82 ? -3.298 -13.582 34.586 1.00 94.44 82 GLY A C 1
ATOM 575 O O . GLY A 1 82 ? -4.043 -14.461 35.017 1.00 94.44 82 GLY A O 1
ATOM 576 N N . LEU A 1 83 ? -2.831 -12.610 35.378 1.00 95.88 83 LEU A N 1
ATOM 577 C CA . LEU A 1 83 ? -3.212 -12.454 36.785 1.00 95.88 83 LEU A CA 1
ATOM 578 C C . LEU A 1 83 ? -4.579 -11.755 36.915 1.00 95.88 83 LEU A C 1
ATOM 580 O O . LEU A 1 83 ? -4.826 -10.778 36.201 1.00 95.88 83 LEU A O 1
ATOM 584 N N . PRO A 1 84 ? -5.466 -12.201 37.827 1.00 96.44 84 PRO A N 1
ATOM 585 C CA . PRO A 1 84 ? -6.803 -11.634 37.986 1.00 96.44 84 PRO A CA 1
ATOM 586 C C . PRO A 1 84 ? -6.775 -10.173 38.447 1.00 96.44 84 PRO A C 1
ATOM 588 O O . PRO A 1 84 ? -6.083 -9.812 39.403 1.00 96.44 84 PRO A O 1
ATOM 591 N N . ILE A 1 85 ? -7.585 -9.333 37.804 1.00 96.00 85 ILE A N 1
ATOM 592 C CA . ILE A 1 85 ? -7.767 -7.926 38.181 1.00 96.00 85 ILE A CA 1
ATOM 593 C C . ILE A 1 85 ? -8.892 -7.839 39.214 1.00 96.00 85 ILE A C 1
ATOM 595 O O . ILE A 1 85 ? -10.023 -8.202 38.923 1.00 96.00 85 ILE A O 1
ATOM 599 N N . THR A 1 86 ? -8.603 -7.343 40.419 1.00 94.19 86 THR A N 1
ATOM 600 C CA . THR A 1 86 ? -9.583 -7.230 41.526 1.00 94.19 86 THR A CA 1
ATOM 601 C C . THR A 1 86 ? -9.911 -5.775 41.885 1.00 94.19 86 THR A C 1
ATOM 603 O O . THR A 1 86 ? -10.251 -5.457 43.023 1.00 94.19 86 THR A O 1
ATOM 606 N N . THR A 1 87 ? -9.701 -4.858 40.941 1.00 91.75 87 THR A N 1
ATOM 607 C CA . THR A 1 87 ? -9.749 -3.396 41.136 1.00 91.75 87 THR A CA 1
ATOM 608 C C . THR A 1 87 ? -10.568 -2.681 40.057 1.00 91.75 87 THR A C 1
ATOM 610 O O . THR A 1 87 ? -10.445 -1.471 39.887 1.00 91.75 87 THR A O 1
ATOM 613 N N . LEU A 1 88 ? -11.400 -3.428 39.326 1.00 90.75 88 LEU A N 1
ATOM 614 C CA . LEU A 1 88 ? -12.286 -2.916 38.283 1.00 90.75 88 LEU A CA 1
ATOM 615 C C . LEU A 1 88 ? -13.414 -2.060 38.889 1.00 90.75 88 LEU A C 1
ATOM 617 O O . LEU A 1 88 ? -14.122 -2.527 39.779 1.00 90.75 88 LEU A O 1
ATOM 621 N N . ASP A 1 89 ? -13.597 -0.832 38.394 1.00 87.38 89 ASP A N 1
ATOM 622 C CA . ASP A 1 89 ? -14.608 0.117 38.904 1.00 87.38 89 ASP A CA 1
ATOM 623 C C . ASP A 1 89 ? -15.534 0.710 37.817 1.00 87.38 89 ASP A C 1
ATOM 625 O O . ASP A 1 89 ? -16.453 1.478 38.119 1.00 87.38 89 ASP A O 1
ATOM 629 N N . ARG A 1 90 ? -15.353 0.312 36.546 1.00 87.25 90 ARG A N 1
ATOM 630 C CA . ARG A 1 90 ? -16.200 0.709 35.407 1.00 87.25 90 ARG A CA 1
ATOM 631 C C . ARG A 1 90 ? -16.472 -0.456 34.459 1.00 87.25 90 ARG A C 1
ATOM 633 O O . ARG A 1 90 ? -15.555 -1.163 34.039 1.00 87.25 90 ARG A O 1
ATOM 640 N N . ALA A 1 91 ? -17.719 -0.540 34.012 1.00 88.94 91 ALA A N 1
ATOM 641 C CA . ALA A 1 91 ? -18.149 -1.358 32.885 1.00 88.94 91 ALA A CA 1
ATOM 642 C C . ALA A 1 91 ? -19.228 -0.601 32.095 1.00 88.94 91 ALA A C 1
ATOM 644 O O . ALA A 1 91 ? -20.009 0.166 32.665 1.00 88.94 91 ALA A O 1
ATOM 645 N N . TYR A 1 92 ? -19.271 -0.783 30.777 1.00 84.56 92 TYR A N 1
ATOM 646 C CA . TYR A 1 92 ? -20.374 -0.285 29.957 1.00 84.56 92 TYR A CA 1
ATOM 647 C C . TYR A 1 92 ? -20.711 -1.225 28.810 1.00 84.56 92 TYR A C 1
ATOM 649 O O . TYR A 1 92 ? -19.826 -1.865 28.239 1.00 84.56 92 TYR A O 1
ATOM 657 N N . ALA A 1 93 ? -21.988 -1.231 28.431 1.00 87.19 93 ALA A N 1
ATOM 658 C CA . ALA A 1 93 ? -22.489 -1.934 27.263 1.00 87.19 93 ALA A CA 1
ATOM 659 C C . ALA A 1 93 ? -23.092 -0.943 26.264 1.00 87.19 93 ALA A C 1
ATOM 661 O O . ALA A 1 93 ? -24.005 -0.176 26.586 1.00 87.19 93 ALA A O 1
ATOM 662 N N . LYS A 1 94 ? -22.605 -0.963 25.023 1.00 84.44 94 LYS A N 1
ATOM 663 C CA . LYS A 1 94 ? -23.276 -0.278 23.916 1.00 84.44 94 LYS A CA 1
ATOM 664 C C . LYS A 1 94 ? -24.11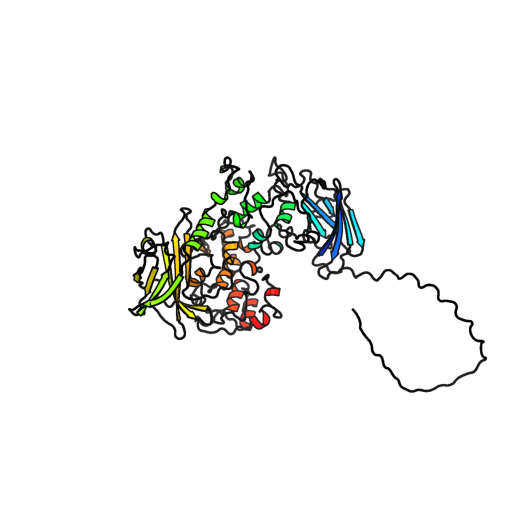3 -1.273 23.140 1.00 84.44 94 LYS A C 1
ATOM 666 O O . LYS A 1 94 ? -23.679 -2.392 22.876 1.00 84.44 94 LYS A O 1
ATOM 671 N N . VAL A 1 95 ? -25.308 -0.825 22.777 1.00 84.06 95 VAL A N 1
ATOM 672 C CA . VAL A 1 95 ? -26.254 -1.605 21.994 1.00 84.06 95 VAL A CA 1
ATOM 673 C C . VAL A 1 95 ? -26.813 -0.729 20.879 1.00 84.06 95 VAL A C 1
ATOM 675 O O . VAL A 1 95 ? -27.190 0.423 21.107 1.00 84.06 95 VAL A O 1
ATOM 678 N N . ALA A 1 96 ? -26.850 -1.282 19.673 1.00 84.00 96 ALA A N 1
ATOM 679 C CA . ALA A 1 96 ? -27.579 -0.751 18.529 1.00 84.00 96 ALA A CA 1
ATOM 680 C C . ALA A 1 96 ? -28.481 -1.861 17.984 1.00 84.00 96 ALA A C 1
ATOM 682 O O . ALA A 1 96 ? -28.058 -3.013 17.940 1.00 84.00 96 ALA A O 1
ATOM 683 N N . SER A 1 97 ? -29.699 -1.523 17.580 1.00 83.12 97 SER A N 1
ATOM 684 C CA . SER A 1 97 ? -30.717 -2.468 17.106 1.00 83.12 97 SER A CA 1
ATOM 685 C C . SER A 1 97 ? -31.043 -2.250 15.638 1.00 83.12 97 SER A C 1
ATOM 687 O O . SER A 1 97 ? -30.790 -1.172 15.085 1.00 83.12 97 SER A O 1
ATOM 689 N N . ASP A 1 98 ? -31.630 -3.269 15.015 1.00 80.88 98 ASP A N 1
ATOM 690 C CA . ASP A 1 98 ? -32.269 -3.097 13.715 1.00 80.88 98 ASP A CA 1
ATOM 691 C C . ASP A 1 98 ? -33.519 -2.208 13.856 1.00 80.88 98 ASP A C 1
ATOM 693 O O . ASP A 1 98 ? -34.212 -2.221 14.881 1.00 80.88 98 ASP A O 1
ATOM 697 N N . GLN A 1 99 ? -33.759 -1.360 12.860 1.00 78.75 99 GLN A N 1
ATOM 698 C CA . GLN A 1 99 ? -34.811 -0.340 12.844 1.00 78.75 99 GLN A CA 1
ATOM 699 C C . GLN A 1 99 ? -35.302 -0.146 11.402 1.00 78.75 99 GLN A C 1
ATOM 701 O O . GLN A 1 99 ? -34.647 -0.560 10.447 1.00 78.75 99 GLN A O 1
ATOM 706 N N . ASP A 1 100 ? -36.439 0.528 11.217 1.00 77.38 100 ASP A N 1
ATOM 707 C CA . ASP A 1 100 ? -36.899 0.873 9.869 1.00 77.38 100 ASP A CA 1
ATOM 708 C C . ASP A 1 100 ? -35.857 1.751 9.141 1.00 77.38 100 ASP A C 1
ATOM 710 O O . ASP A 1 100 ? -35.446 2.812 9.625 1.00 77.38 100 ASP A O 1
ATOM 714 N N . GLY A 1 101 ? -35.385 1.267 7.990 1.00 73.31 101 GLY A N 1
ATOM 715 C CA . GLY A 1 101 ? -34.261 1.841 7.247 1.00 73.31 101 GLY A CA 1
ATOM 716 C C . GLY A 1 101 ? -32.849 1.433 7.711 1.00 73.31 101 GLY A C 1
ATOM 717 O O . GLY A 1 101 ? -31.889 2.057 7.246 1.00 73.31 101 GLY A O 1
ATOM 718 N N . GLY A 1 102 ? -32.702 0.427 8.581 1.00 78.88 102 GLY A N 1
ATOM 719 C CA . GLY A 1 102 ? -31.433 -0.231 8.936 1.00 78.88 102 GLY A CA 1
ATOM 720 C C . GLY A 1 102 ? -30.938 0.013 10.368 1.00 78.88 102 GLY A C 1
ATOM 721 O O . GLY A 1 102 ? -31.591 0.677 11.173 1.00 78.88 102 GLY A O 1
ATOM 722 N N . LEU A 1 103 ? -29.740 -0.497 10.686 1.00 82.31 103 LEU A N 1
ATOM 723 C CA . LEU A 1 103 ? -29.196 -0.492 12.052 1.00 82.31 103 LEU A CA 1
ATOM 724 C C . LEU A 1 103 ? -29.061 0.938 12.610 1.00 82.31 103 LEU A C 1
ATOM 726 O O . LEU A 1 103 ? -28.430 1.800 11.982 1.00 82.31 103 LEU A O 1
ATOM 730 N N . GLY A 1 104 ? -29.559 1.161 13.829 1.00 79.75 104 GLY A N 1
ATOM 731 C CA . GLY A 1 104 ? -29.544 2.445 14.535 1.00 79.75 104 GLY A CA 1
ATOM 732 C C . GLY A 1 104 ? -29.209 2.320 16.026 1.00 79.75 104 GLY A C 1
ATOM 733 O O . GLY A 1 104 ? -29.564 1.343 16.685 1.00 79.75 104 GLY A O 1
ATOM 734 N N . THR A 1 105 ? -28.561 3.339 16.596 1.00 75.25 105 THR A N 1
ATOM 735 C CA . THR A 1 105 ? -28.526 3.504 18.058 1.00 75.25 105 THR A CA 1
ATOM 736 C C . THR A 1 105 ? -29.885 4.017 18.552 1.00 75.25 105 THR A C 1
ATOM 738 O O . THR A 1 105 ? -30.565 4.746 17.820 1.00 75.25 105 THR A O 1
ATOM 741 N N . PRO A 1 106 ? -30.306 3.690 19.787 1.00 64.38 106 PRO A N 1
ATOM 742 C CA . PRO A 1 106 ? -31.534 4.238 20.352 1.00 64.38 106 PRO A CA 1
ATOM 743 C C . PRO A 1 106 ? -31.485 5.768 20.462 1.00 64.38 106 PRO A C 1
ATOM 745 O O . PRO A 1 106 ? -30.567 6.349 21.061 1.00 64.38 106 PRO A O 1
ATOM 748 N N . ARG A 1 107 ? -32.487 6.434 19.875 1.00 57.72 107 ARG A N 1
ATOM 749 C CA . ARG A 1 107 ? -32.567 7.907 19.807 1.00 57.72 107 ARG A CA 1
ATOM 750 C C . ARG A 1 107 ? -32.667 8.522 21.203 1.00 57.72 107 ARG A C 1
ATOM 752 O O . ARG A 1 107 ? -31.966 9.490 21.496 1.00 57.72 107 ARG A O 1
ATOM 759 N N . ASP A 1 108 ? -33.405 7.848 22.080 1.00 55.28 108 ASP A N 1
ATOM 760 C CA . ASP A 1 108 ? -33.760 8.286 23.435 1.00 55.28 108 ASP A CA 1
ATOM 761 C C . ASP A 1 108 ? -32.611 8.141 24.455 1.00 55.28 108 ASP A C 1
ATOM 763 O O . ASP A 1 108 ? -32.756 8.482 25.625 1.00 55.28 108 ASP A O 1
ATOM 767 N N . GLY A 1 109 ? -31.434 7.676 24.011 1.00 50.25 109 GLY A N 1
ATOM 768 C CA . GLY A 1 109 ? -30.190 7.707 24.789 1.00 50.25 109 GLY A CA 1
ATOM 769 C C . GLY A 1 109 ? -29.768 6.396 25.453 1.00 50.25 109 GLY A C 1
ATOM 770 O O . GLY A 1 109 ? -28.689 6.368 26.039 1.00 50.25 109 GLY A O 1
ATOM 771 N N . GLY A 1 110 ? -30.554 5.322 25.337 1.00 51.06 110 GLY A N 1
ATOM 772 C CA . GLY A 1 110 ? -30.331 4.063 26.057 1.00 51.06 110 GLY A CA 1
ATOM 773 C C . GLY A 1 110 ? -29.190 3.180 25.541 1.00 51.06 110 GLY A C 1
ATOM 774 O O . GLY A 1 110 ? -29.425 2.099 25.003 1.00 51.06 110 GLY A O 1
ATOM 775 N N . THR A 1 111 ? -27.961 3.629 25.780 1.00 58.84 111 THR A N 1
ATOM 776 C CA . THR A 1 111 ? -26.747 2.809 25.938 1.00 58.84 111 THR A CA 1
ATOM 777 C C . THR A 1 111 ? -26.459 2.651 27.435 1.00 58.84 111 THR A C 1
ATOM 779 O O . THR A 1 111 ? -26.585 3.638 28.158 1.00 58.84 111 THR A O 1
ATOM 782 N N . GLY A 1 112 ? -26.085 1.456 27.901 1.00 57.06 112 GLY A N 1
ATOM 783 C CA . GLY A 1 112 ? -26.008 1.130 29.333 1.00 57.06 112 GLY A CA 1
ATOM 784 C C . GLY A 1 112 ? -24.639 1.406 29.967 1.00 57.06 112 GLY A C 1
ATOM 785 O O . GLY A 1 112 ? -23.601 1.017 29.420 1.00 57.06 112 GLY A O 1
ATOM 786 N N . TYR A 1 113 ? -24.620 2.065 31.131 1.00 63.50 113 TYR A N 1
ATOM 787 C CA . TYR A 1 113 ? -23.397 2.539 31.791 1.00 63.50 113 TYR A CA 1
ATOM 788 C C . TYR A 1 113 ? -23.358 2.289 33.305 1.00 63.50 113 TYR A C 1
ATOM 790 O O . TYR A 1 113 ? -24.320 2.574 34.018 1.00 63.50 113 TYR A O 1
ATOM 798 N N . TYR A 1 114 ? -22.182 1.904 33.812 1.00 56.72 114 TYR A N 1
ATOM 799 C CA . TYR A 1 114 ? -21.810 1.972 35.229 1.00 56.72 114 TYR A CA 1
ATOM 800 C C . TYR A 1 114 ? -20.482 2.737 35.394 1.00 56.72 114 TYR A C 1
ATOM 802 O O . TYR A 1 114 ? -19.526 2.502 34.651 1.00 56.72 114 TYR A O 1
ATOM 810 N N . SER A 1 115 ? -20.414 3.691 36.332 1.00 58.31 115 SER A N 1
ATOM 811 C CA . SER A 1 115 ? -19.257 4.593 36.473 1.00 58.31 115 SER A CA 1
ATOM 812 C C . SER A 1 115 ? -19.205 5.307 37.831 1.00 58.31 115 SER A C 1
ATOM 814 O O . SER A 1 115 ? -19.913 6.289 38.050 1.00 58.31 115 SER A O 1
ATOM 816 N N . HIS A 1 116 ? -18.286 4.901 38.711 1.00 47.19 116 HIS A N 1
ATOM 817 C CA . HIS A 1 116 ? -18.120 5.456 40.068 1.00 47.19 116 HIS A CA 1
ATOM 818 C C . HIS A 1 116 ? -17.527 6.902 40.125 1.00 47.19 116 HIS A C 1
ATOM 820 O O . HIS A 1 116 ? -17.107 7.356 41.182 1.00 47.19 116 HIS A O 1
ATOM 826 N N . LEU A 1 117 ? -17.496 7.626 38.992 1.00 47.25 117 LEU A N 1
ATOM 827 C CA . LEU A 1 117 ? -17.194 9.062 38.780 1.00 47.25 117 LEU A CA 1
ATOM 828 C C . LEU A 1 117 ? -16.177 9.764 39.723 1.00 47.25 117 LEU A C 1
ATOM 830 O O . LEU A 1 117 ? -16.419 10.029 40.898 1.00 47.25 117 LEU A O 1
ATOM 834 N N . SER A 1 118 ? -15.167 10.421 39.144 1.00 40.72 118 SER A N 1
ATOM 835 C CA . SER A 1 118 ? -15.423 11.795 38.674 1.00 40.72 118 SER A CA 1
ATOM 836 C C . SER A 1 118 ? -14.417 12.350 37.649 1.00 40.72 118 SER A C 1
ATOM 838 O O . SER A 1 118 ? -13.214 12.420 37.880 1.00 40.72 118 SER A O 1
ATOM 840 N N . GLY A 1 119 ? -14.961 12.892 36.550 1.00 40.78 119 GLY A N 1
ATOM 841 C CA . GLY A 1 119 ? -14.257 13.736 35.573 1.00 40.78 119 GLY A CA 1
ATOM 842 C C . GLY A 1 119 ? -13.597 12.984 34.401 1.00 40.78 119 GLY A C 1
ATOM 843 O O . GLY A 1 119 ? -13.122 11.869 34.543 1.00 40.78 119 GLY A O 1
ATOM 844 N N . ARG A 1 120 ? -13.513 13.524 33.176 1.00 38.34 120 ARG A N 1
ATOM 845 C CA . ARG A 1 120 ? -14.119 14.750 32.600 1.00 38.34 120 ARG A CA 1
ATOM 846 C C . ARG A 1 120 ? -15.104 14.449 31.447 1.00 38.34 120 ARG A C 1
ATOM 848 O O . ARG A 1 120 ? -15.846 15.343 31.058 1.00 38.34 120 ARG A O 1
ATOM 855 N N . HIS A 1 121 ? -15.125 13.222 30.912 1.00 41.66 121 HIS A N 1
ATOM 856 C CA . HIS A 1 121 ? -15.889 12.852 29.705 1.00 41.66 121 HIS A CA 1
ATOM 857 C C . HIS A 1 121 ? -16.534 11.449 29.774 1.00 41.66 121 HIS A C 1
ATOM 859 O O . HIS A 1 121 ? -16.567 10.733 28.777 1.00 41.66 121 HIS A O 1
ATOM 865 N N . GLY A 1 122 ? -17.042 11.050 30.943 1.00 47.03 122 GLY A N 1
ATOM 866 C CA . GLY A 1 122 ? -17.934 9.891 31.077 1.00 47.03 122 GLY A CA 1
ATOM 867 C C . GLY A 1 122 ? -19.398 10.341 31.195 1.00 47.03 122 GLY A C 1
ATOM 868 O O . GLY A 1 122 ? -19.630 11.400 31.782 1.00 47.03 122 GLY A O 1
ATOM 869 N N . PRO A 1 123 ? -20.375 9.589 30.656 1.00 50.81 123 PRO A N 1
ATOM 870 C CA . PRO A 1 123 ? -21.777 9.763 31.024 1.00 50.81 123 PRO A CA 1
ATOM 871 C C . PRO A 1 123 ? -21.999 9.393 32.499 1.00 50.81 123 PRO A C 1
ATOM 873 O O . PRO A 1 123 ? -21.177 8.718 33.124 1.00 50.81 123 PRO A O 1
ATOM 876 N N . GLU A 1 124 ? -23.108 9.871 33.053 1.00 56.09 124 GLU A N 1
ATOM 877 C CA . GLU A 1 124 ? -23.519 9.610 34.435 1.00 56.09 124 GLU A CA 1
ATOM 878 C C . GLU A 1 124 ? -23.918 8.132 34.621 1.00 56.09 124 GLU A C 1
ATOM 880 O O . GLU A 1 124 ? -24.191 7.433 33.641 1.00 56.09 124 GLU A O 1
ATOM 885 N N . MET A 1 125 ? -23.927 7.630 35.864 1.00 60.69 125 MET A N 1
ATOM 886 C CA . MET A 1 125 ? -24.381 6.255 36.120 1.00 60.69 125 MET A CA 1
ATOM 887 C C . MET A 1 125 ? -25.831 6.088 35.674 1.00 60.69 125 MET A C 1
ATOM 889 O O . MET A 1 125 ? -26.693 6.872 36.072 1.00 60.69 125 MET A O 1
ATOM 893 N N . THR A 1 126 ? -26.111 5.046 34.892 1.00 65.94 126 THR A N 1
ATOM 894 C CA . THR A 1 126 ? -27.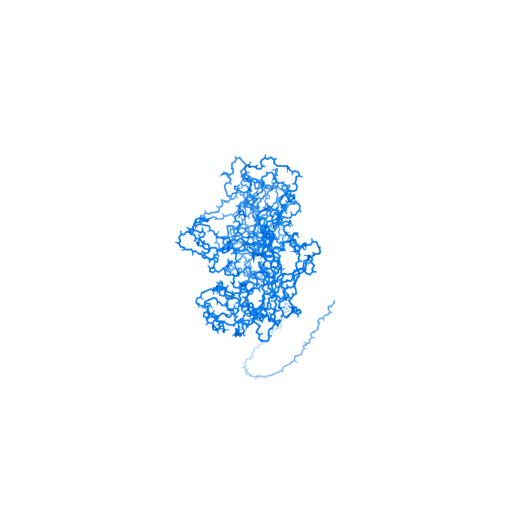489 4.677 34.577 1.00 65.94 126 THR A CA 1
ATOM 895 C C . THR A 1 126 ? -28.142 4.122 35.842 1.00 65.94 126 THR A C 1
ATOM 897 O O . THR A 1 126 ? -27.638 3.169 36.439 1.00 65.94 126 THR A O 1
ATOM 900 N N . GLU A 1 127 ? -29.250 4.725 36.276 1.00 74.50 127 GLU A N 1
ATOM 901 C CA . GLU A 1 127 ? -30.015 4.249 37.432 1.00 74.50 127 GLU A CA 1
ATOM 902 C C . GLU A 1 127 ? -30.442 2.790 37.210 1.00 74.50 127 GLU A C 1
ATOM 904 O O . GLU A 1 127 ? -31.045 2.467 36.190 1.00 74.50 127 GLU A O 1
ATOM 909 N N . GLY A 1 128 ? -30.090 1.900 38.143 1.00 79.06 128 GLY A N 1
ATOM 910 C CA . GLY A 1 128 ? -30.322 0.456 38.021 1.00 79.06 128 GLY A CA 1
ATOM 911 C C . GLY A 1 128 ? -29.162 -0.359 37.431 1.00 79.06 128 GLY A C 1
ATOM 912 O O . GLY A 1 128 ? -29.290 -1.576 37.350 1.00 79.06 128 GLY A O 1
ATOM 913 N N . ALA A 1 129 ? -28.033 0.252 37.054 1.00 85.88 129 ALA A N 1
ATOM 914 C CA . ALA A 1 129 ? -26.830 -0.493 36.670 1.00 85.88 129 ALA A CA 1
ATOM 915 C C . ALA A 1 129 ? -26.014 -0.970 37.890 1.00 85.88 129 ALA A C 1
ATOM 917 O O . ALA A 1 129 ? -25.853 -0.237 38.869 1.00 85.88 129 ALA A O 1
ATOM 918 N N . THR A 1 130 ? -25.446 -2.175 37.810 1.00 90.06 130 THR A N 1
ATOM 919 C CA . THR A 1 130 ? -24.638 -2.813 38.863 1.00 90.06 130 THR A CA 1
ATOM 920 C C . THR A 1 130 ? -23.366 -3.437 38.292 1.00 90.06 130 THR A C 1
ATOM 922 O O . THR A 1 130 ? -23.367 -3.956 37.180 1.00 90.06 130 THR A O 1
ATOM 925 N N . LEU A 1 131 ? -22.280 -3.417 39.067 1.00 91.44 131 LEU A N 1
ATOM 926 C CA . LEU A 1 131 ? -21.046 -4.159 38.803 1.00 91.44 131 LEU A CA 1
ATOM 927 C C . LEU A 1 131 ? -20.601 -4.796 40.124 1.00 91.44 131 LEU A C 1
ATOM 929 O O . LEU A 1 131 ? -20.278 -4.079 41.071 1.00 91.44 131 LEU A O 1
ATOM 933 N N . GLU A 1 132 ? -20.613 -6.123 40.197 1.00 93.62 132 GLU A N 1
ATOM 934 C CA . GLU A 1 132 ? -20.234 -6.900 41.380 1.00 93.62 132 GLU A CA 1
ATOM 935 C C . GLU A 1 132 ? -19.066 -7.832 41.049 1.00 93.62 132 GLU A C 1
ATOM 937 O O . GLU A 1 132 ? -19.023 -8.429 39.974 1.00 93.62 132 GLU A O 1
ATOM 942 N N . GLN A 1 133 ? -18.109 -7.957 41.971 1.00 94.12 133 GLN A N 1
ATOM 943 C CA . GLN A 1 133 ? -17.023 -8.925 41.858 1.00 94.12 133 GLN A CA 1
ATOM 944 C C . GLN A 1 133 ? -17.408 -10.209 42.603 1.00 94.12 133 GLN A C 1
ATOM 946 O O . GLN A 1 133 ? -17.474 -10.211 43.832 1.00 94.12 133 GLN A O 1
ATOM 951 N N . VAL A 1 134 ? -17.621 -11.302 41.871 1.00 95.69 134 VAL A N 1
ATOM 952 C CA . VAL A 1 134 ? -18.075 -12.585 42.438 1.00 95.69 134 VAL A CA 1
ATOM 953 C C . VAL A 1 134 ? -16.914 -13.490 42.875 1.00 95.69 134 VAL A C 1
ATOM 955 O O . VAL A 1 134 ? -17.068 -14.287 43.800 1.00 95.69 134 VAL A O 1
ATOM 958 N N . ALA A 1 135 ? -15.731 -13.333 42.269 1.00 93.94 135 ALA A N 1
ATOM 959 C CA . ALA A 1 135 ? -14.483 -14.009 42.647 1.00 93.94 135 ALA A CA 1
ATOM 960 C C . ALA A 1 135 ? -13.249 -13.211 42.150 1.00 93.94 135 ALA A C 1
ATOM 962 O O . ALA A 1 135 ? -13.410 -12.221 41.433 1.00 93.94 135 ALA A O 1
ATOM 963 N N . PRO A 1 136 ? -11.996 -13.551 42.522 1.00 94.12 136 PRO A N 1
ATOM 964 C CA . PRO A 1 136 ? -10.805 -12.848 42.030 1.00 94.12 136 PRO A CA 1
ATOM 965 C C . PRO A 1 136 ? -10.725 -12.819 40.497 1.00 94.12 136 PRO A C 1
ATOM 967 O O . PRO A 1 136 ? -10.517 -13.852 39.869 1.00 94.12 136 PRO A O 1
ATOM 970 N N . GLY A 1 137 ? -10.880 -11.632 39.902 1.00 94.19 137 GLY A N 1
ATOM 971 C CA . GLY A 1 137 ? -10.930 -11.456 38.449 1.00 94.19 137 GLY A CA 1
ATOM 972 C C . GLY A 1 137 ? -12.287 -11.744 37.802 1.00 94.19 137 GLY A C 1
ATOM 973 O O . GLY A 1 137 ? -12.428 -11.452 36.622 1.00 94.19 137 GLY A O 1
ATOM 974 N N . GLU A 1 138 ? -13.283 -12.265 38.523 1.00 97.06 138 GLU A N 1
ATOM 975 C CA . GLU A 1 138 ? -14.600 -12.623 37.973 1.00 97.06 138 GLU A CA 1
ATOM 976 C C . GLU A 1 138 ? -15.674 -11.624 38.416 1.00 97.06 138 GLU A C 1
ATOM 978 O O . GLU A 1 138 ? -15.817 -11.334 39.609 1.00 97.06 138 GLU A O 1
ATOM 983 N N . TYR A 1 139 ? -16.444 -11.113 37.457 1.00 96.94 139 TYR A N 1
ATOM 984 C CA . TYR A 1 139 ? -17.408 -10.034 37.651 1.00 96.94 139 TYR A CA 1
ATOM 985 C C . TYR A 1 139 ? -18.746 -10.333 36.981 1.00 96.94 139 TYR A C 1
ATOM 987 O O . TYR A 1 139 ? -18.800 -10.920 35.899 1.00 96.94 139 TYR A O 1
ATOM 995 N N . GLN A 1 140 ? -19.812 -9.833 37.603 1.00 96.31 140 GLN A N 1
ATOM 996 C CA . GLN A 1 140 ? -21.144 -9.734 37.024 1.00 96.31 140 GLN A CA 1
ATOM 997 C C . GLN A 1 140 ? -21.490 -8.250 36.830 1.00 96.31 140 GLN A C 1
ATOM 999 O O . GLN A 1 140 ? -21.411 -7.452 37.766 1.00 96.31 140 GLN A O 1
ATOM 1004 N N . PHE A 1 141 ? -21.853 -7.865 35.608 1.00 94.19 141 PHE A N 1
ATOM 1005 C CA . PHE A 1 141 ? -22.269 -6.506 35.239 1.00 94.19 141 PHE A CA 1
ATOM 1006 C C . PHE A 1 141 ? -23.693 -6.548 34.697 1.00 94.19 141 PHE A C 1
ATOM 1008 O O . PHE A 1 141 ? -23.952 -7.302 33.765 1.00 94.19 141 PHE A O 1
ATOM 1015 N N . SER A 1 142 ? -24.599 -5.725 35.223 1.00 91.81 142 SER A N 1
ATOM 1016 C CA . SER A 1 142 ? -25.948 -5.555 34.672 1.00 91.81 142 SER A CA 1
ATOM 1017 C C . SER A 1 142 ? -26.257 -4.085 34.430 1.00 91.81 142 SER A C 1
ATOM 1019 O O . SER A 1 142 ? -25.807 -3.210 35.175 1.00 91.81 142 SER A O 1
ATOM 1021 N N . THR A 1 143 ? -27.000 -3.776 33.369 1.00 88.06 143 THR A N 1
ATOM 1022 C CA . THR A 1 143 ? -27.332 -2.391 33.023 1.00 88.06 143 THR A CA 1
ATOM 1023 C C . THR A 1 143 ? -28.623 -2.274 32.200 1.00 88.06 143 THR A C 1
ATOM 1025 O O . THR A 1 143 ? -28.885 -3.124 31.342 1.00 88.06 143 THR A O 1
ATOM 1028 N N . PRO A 1 144 ? -29.440 -1.224 32.418 1.00 85.31 144 PRO A N 1
ATOM 1029 C CA . PRO A 1 144 ? -30.592 -0.944 31.569 1.00 85.31 144 PRO A CA 1
ATOM 1030 C C . PRO A 1 144 ? -30.201 -0.587 30.131 1.00 85.31 144 PRO A C 1
ATOM 1032 O O . PRO A 1 144 ? -29.215 0.108 29.877 1.00 85.31 144 PRO A O 1
ATOM 1035 N N . ILE A 1 145 ? -31.035 -1.015 29.189 1.00 81.62 145 ILE A N 1
ATOM 1036 C CA . ILE A 1 145 ? -30.946 -0.732 27.751 1.00 81.62 145 ILE A CA 1
ATOM 1037 C C . ILE A 1 145 ? -32.343 -0.418 27.200 1.00 81.62 145 ILE A C 1
ATOM 1039 O O . ILE A 1 145 ? -33.347 -0.586 27.880 1.00 81.62 145 ILE A O 1
ATOM 1043 N N . THR A 1 146 ? -32.431 0.060 25.958 1.00 77.62 146 THR A N 1
ATOM 1044 C CA . THR A 1 146 ? -33.715 0.464 25.331 1.00 77.62 146 THR A CA 1
ATOM 1045 C C . THR A 1 146 ? -34.127 -0.434 24.162 1.00 77.62 146 THR A C 1
ATOM 1047 O O . THR A 1 146 ? -34.842 -0.007 23.261 1.00 77.62 146 THR A O 1
ATOM 1050 N N . VAL A 1 147 ? -33.654 -1.683 24.160 1.00 77.56 147 VAL A N 1
ATOM 1051 C CA . VAL A 1 147 ? -33.954 -2.685 23.127 1.00 77.56 147 VAL A CA 1
ATOM 1052 C C . VAL A 1 147 ? -34.298 -4.032 23.772 1.00 77.56 147 VAL A C 1
ATOM 1054 O O . VAL A 1 147 ? -34.083 -4.221 24.970 1.00 77.56 147 VAL A O 1
ATOM 1057 N N . THR A 1 148 ? -34.824 -4.960 22.973 1.00 81.44 148 THR A N 1
ATOM 1058 C CA . THR A 1 148 ? -35.248 -6.306 23.406 1.00 81.44 148 THR A CA 1
ATOM 1059 C C . THR A 1 148 ? -34.474 -7.398 22.647 1.00 81.44 148 THR A C 1
ATOM 1061 O O . THR A 1 148 ? -33.842 -7.089 21.631 1.00 81.44 148 THR A O 1
ATOM 1064 N N . PRO A 1 149 ? -34.520 -8.675 23.076 1.00 80.00 149 PRO A N 1
ATOM 1065 C CA . PRO A 1 149 ? -33.935 -9.809 22.345 1.00 80.00 149 PRO A CA 1
ATOM 1066 C C . PRO A 1 149 ? -34.318 -9.901 20.865 1.00 80.00 149 PRO A C 1
ATOM 1068 O O . PRO A 1 149 ? -33.455 -10.208 20.035 1.00 80.00 149 PRO A O 1
ATOM 1071 N N . ASP A 1 150 ? -35.569 -9.564 20.544 1.00 83.75 150 ASP A N 1
ATOM 1072 C CA . ASP A 1 150 ? -36.134 -9.609 19.191 1.00 83.75 150 ASP A CA 1
ATOM 1073 C C . ASP A 1 150 ? -35.703 -8.417 18.312 1.00 83.75 150 ASP A C 1
ATOM 1075 O O . ASP A 1 150 ? -35.899 -8.436 17.100 1.00 83.75 150 ASP A O 1
ATOM 1079 N N . SER A 1 151 ? -35.068 -7.383 18.883 1.00 80.19 151 SER A N 1
ATOM 1080 C CA . SER A 1 151 ? -34.593 -6.178 18.170 1.00 80.19 151 SER A CA 1
ATOM 1081 C C . SER A 1 151 ? -33.262 -6.369 17.411 1.00 80.19 151 SER A C 1
ATOM 1083 O O . SER A 1 151 ? -32.573 -5.390 17.121 1.00 80.19 151 SER A O 1
ATOM 1085 N N . ASP A 1 152 ? -32.865 -7.626 17.188 1.00 86.31 152 ASP A N 1
ATOM 1086 C CA . ASP A 1 152 ? -31.583 -8.103 16.641 1.00 86.31 152 ASP A CA 1
ATOM 1087 C C . ASP A 1 152 ? -30.344 -7.202 16.883 1.00 86.31 152 ASP A C 1
ATOM 1089 O O . ASP A 1 152 ? -29.779 -6.619 15.954 1.00 86.31 152 ASP A O 1
ATOM 1093 N N . PRO A 1 153 ? -29.899 -7.048 18.142 1.00 86.69 153 PRO A N 1
ATOM 1094 C CA . PRO A 1 153 ? -28.873 -6.065 18.459 1.00 86.69 153 PRO A CA 1
ATOM 1095 C C . PRO A 1 153 ? -27.428 -6.460 18.113 1.00 86.69 153 PRO A C 1
ATOM 1097 O O . PRO A 1 153 ? -26.958 -7.564 18.392 1.00 86.69 153 PRO A O 1
ATOM 1100 N N . LEU A 1 154 ? -26.677 -5.460 17.647 1.00 89.44 154 LEU A N 1
ATOM 1101 C CA . LEU A 1 154 ? -25.224 -5.356 17.794 1.00 89.44 154 LEU A CA 1
ATOM 1102 C C . LEU A 1 154 ? -24.910 -4.962 19.247 1.00 89.44 154 LEU A C 1
ATOM 1104 O O . LEU A 1 154 ? -25.368 -3.915 19.708 1.00 89.44 154 LEU A O 1
ATOM 1108 N N . ILE A 1 155 ? -24.122 -5.778 19.950 1.00 90.31 155 ILE A N 1
ATOM 1109 C CA . ILE A 1 155 ? -23.777 -5.595 21.370 1.00 90.31 155 ILE A CA 1
ATOM 1110 C C . ILE A 1 155 ? -22.258 -5.492 21.515 1.00 90.31 155 ILE A C 1
ATOM 1112 O O . ILE A 1 155 ? -21.527 -6.345 21.004 1.00 90.31 155 ILE A O 1
ATOM 1116 N N . SER A 1 156 ? -21.775 -4.500 22.265 1.00 91.25 156 SER A N 1
ATOM 1117 C CA . SER A 1 156 ? -20.377 -4.437 22.705 1.00 91.25 156 SER A CA 1
ATOM 1118 C C . SER A 1 156 ? -20.230 -4.115 24.191 1.00 91.25 156 SER A C 1
ATOM 1120 O O . SER A 1 156 ? -20.997 -3.328 24.743 1.00 91.25 156 SER A O 1
ATOM 1122 N N . LEU A 1 157 ? -19.219 -4.714 24.822 1.00 92.75 157 LEU A N 1
ATOM 1123 C CA . LEU A 1 157 ? -18.819 -4.521 26.218 1.00 92.75 157 LEU A CA 1
ATOM 1124 C C . LEU A 1 157 ? -17.443 -3.837 26.266 1.00 92.75 157 LEU A C 1
ATOM 1126 O O . LEU A 1 157 ? -16.578 -4.106 25.430 1.00 92.75 157 LEU A O 1
ATOM 1130 N N . ARG A 1 158 ? -17.202 -2.981 27.260 1.00 91.44 158 ARG A N 1
ATOM 1131 C CA . ARG A 1 158 ? -15.851 -2.520 27.624 1.00 91.44 158 ARG A CA 1
ATOM 1132 C C . ARG A 1 158 ? -15.757 -2.313 29.129 1.00 91.44 158 ARG A C 1
ATOM 1134 O O . ARG A 1 158 ? -16.729 -1.898 29.761 1.00 91.44 158 ARG A O 1
ATOM 1141 N N . VAL A 1 159 ? -14.576 -2.557 29.685 1.00 92.25 159 VAL A N 1
ATOM 1142 C CA . VAL A 1 159 ? -14.311 -2.489 31.127 1.00 92.25 159 VAL A CA 1
ATOM 1143 C C . VAL A 1 159 ? -13.052 -1.669 31.431 1.00 92.25 159 VAL A C 1
ATOM 1145 O O . VAL A 1 159 ? -12.258 -1.376 30.535 1.00 92.25 159 VAL A O 1
ATOM 1148 N N . GLY A 1 160 ? -12.881 -1.245 32.682 1.00 90.44 160 GLY A N 1
ATOM 1149 C CA . GLY A 1 160 ? -11.699 -0.516 33.156 1.00 90.44 160 GLY A CA 1
ATOM 1150 C C . GLY A 1 160 ? -11.937 0.126 34.523 1.00 90.44 160 GLY A C 1
ATOM 1151 O O . GLY A 1 160 ? -12.762 -0.349 35.304 1.00 90.44 160 GLY A O 1
ATOM 1152 N N . GLY A 1 161 ? -11.255 1.235 34.813 1.00 82.75 161 GLY A N 1
ATOM 1153 C CA . GLY A 1 161 ? -11.510 1.993 36.037 1.00 82.75 161 GLY A CA 1
ATOM 1154 C C . GLY A 1 161 ? -10.700 3.279 36.199 1.00 82.75 161 GLY A C 1
ATOM 1155 O O . GLY A 1 161 ? -10.160 3.820 35.229 1.00 82.75 161 GLY A O 1
ATOM 1156 N N . ASP A 1 162 ? -10.609 3.762 37.435 1.00 81.50 162 ASP A N 1
ATOM 1157 C CA . ASP A 1 162 ? -9.657 4.791 37.880 1.00 81.50 162 ASP A CA 1
ATOM 1158 C C . ASP A 1 162 ? -8.221 4.241 37.909 1.00 81.50 162 ASP A C 1
ATOM 1160 O O . ASP A 1 162 ? -7.268 4.963 37.619 1.00 81.50 162 ASP A O 1
ATOM 1164 N N . LYS A 1 163 ? -8.070 2.958 38.269 1.00 85.06 163 LYS A N 1
ATOM 1165 C CA . LYS A 1 163 ? -6.777 2.263 38.446 1.00 85.06 163 LYS A CA 1
ATOM 1166 C C . LYS A 1 163 ? -6.485 1.198 37.389 1.00 85.06 163 LYS A C 1
ATOM 1168 O O . LYS A 1 163 ? -5.401 0.627 37.389 1.00 85.06 163 LYS A O 1
ATOM 1173 N N . VAL A 1 164 ? -7.456 0.916 36.526 1.00 89.88 164 VAL A N 1
ATOM 1174 C CA . VAL A 1 164 ? -7.405 -0.152 35.525 1.00 89.88 164 VAL A CA 1
ATOM 1175 C C . VAL A 1 164 ? -7.528 0.497 34.142 1.00 89.88 164 VAL A C 1
ATOM 1177 O O . VAL A 1 164 ? -8.518 1.204 33.912 1.00 89.88 164 VAL A O 1
ATOM 1180 N N . PRO A 1 165 ? -6.561 0.316 33.219 1.00 91.25 165 PRO A N 1
ATOM 1181 C CA . PRO A 1 165 ? -6.670 0.872 31.875 1.00 91.25 165 PRO A CA 1
ATOM 1182 C C . PRO A 1 165 ? -7.922 0.335 31.168 1.00 91.25 165 PRO A C 1
ATOM 1184 O O . PRO A 1 165 ? -8.379 -0.776 31.421 1.00 91.25 165 PRO A O 1
ATOM 1187 N N . ALA A 1 166 ? -8.535 1.151 30.311 1.00 89.38 166 ALA A N 1
ATOM 1188 C CA . ALA A 1 166 ? -9.786 0.769 29.666 1.00 89.38 166 ALA A CA 1
ATOM 1189 C C . ALA A 1 166 ? -9.517 -0.230 28.530 1.00 89.38 166 ALA A C 1
ATOM 1191 O O . ALA A 1 166 ? -8.930 0.168 27.518 1.00 89.38 166 ALA A O 1
ATOM 1192 N N . SER A 1 167 ? -10.008 -1.467 28.679 1.00 91.75 167 SER A N 1
ATOM 1193 C CA . SER A 1 167 ? -9.823 -2.608 27.761 1.00 91.75 167 SER A CA 1
ATOM 1194 C C . SER A 1 167 ? -10.114 -2.255 26.301 1.00 91.75 167 SER A C 1
ATOM 1196 O O . SER A 1 167 ? -10.752 -1.241 26.016 1.00 91.75 167 SER A O 1
ATOM 1198 N N . LYS A 1 168 ? -9.782 -3.116 25.340 1.00 90.94 168 LYS A N 1
ATOM 1199 C CA . LYS A 1 168 ? -10.427 -3.026 24.016 1.00 90.94 168 LYS A CA 1
ATOM 1200 C C . LYS A 1 168 ? -11.953 -3.152 24.156 1.00 90.94 168 LYS A C 1
ATOM 1202 O O . LYS A 1 168 ? -12.451 -3.736 25.124 1.00 90.94 168 LYS A O 1
ATOM 1207 N N . PHE A 1 169 ? -12.697 -2.600 23.196 1.00 91.12 169 PHE A N 1
ATOM 1208 C CA . PHE A 1 169 ? -14.104 -2.974 23.022 1.00 91.12 169 PHE A CA 1
ATOM 1209 C C . PHE A 1 169 ? -14.171 -4.466 22.667 1.00 91.12 169 PHE A C 1
ATOM 1211 O O . PHE A 1 169 ? -13.442 -4.913 21.786 1.00 91.12 169 PHE A O 1
ATOM 1218 N N . GLN A 1 170 ? -15.061 -5.204 23.320 1.00 95.06 170 GLN A N 1
ATOM 1219 C CA . GLN A 1 170 ? -15.392 -6.588 23.000 1.00 95.06 170 GLN A CA 1
ATOM 1220 C C . GLN A 1 170 ? -16.735 -6.597 22.270 1.00 95.06 170 GLN A C 1
ATOM 1222 O O . GLN A 1 170 ? -17.752 -6.230 22.860 1.00 95.06 170 GLN A O 1
ATOM 1227 N N . ILE A 1 171 ? -16.768 -6.986 20.996 1.00 94.56 171 ILE A N 1
ATOM 1228 C CA . ILE A 1 171 ? -18.027 -7.208 20.272 1.00 94.56 171 ILE A CA 1
ATOM 1229 C C . ILE A 1 171 ? -18.583 -8.560 20.716 1.00 94.56 171 ILE A C 1
ATOM 1231 O O . ILE A 1 171 ? -17.977 -9.594 20.452 1.00 94.56 171 ILE A O 1
ATOM 1235 N N . VAL A 1 172 ? -19.717 -8.539 21.417 1.00 94.50 172 VAL A N 1
ATOM 1236 C CA . VAL A 1 172 ? -20.289 -9.710 22.108 1.00 94.50 172 VAL A CA 1
ATOM 1237 C C . VAL A 1 172 ? -21.323 -10.429 21.242 1.00 94.50 172 VAL A C 1
ATOM 1239 O O . VAL A 1 172 ? -21.399 -11.652 21.242 1.00 94.50 172 VAL A O 1
ATOM 1242 N N . ARG A 1 173 ? -22.098 -9.661 20.469 1.00 91.12 173 ARG A N 1
ATOM 1243 C CA . ARG A 1 173 ? -23.063 -10.145 19.473 1.00 91.12 173 ARG A CA 1
ATOM 1244 C C . ARG A 1 173 ? -23.037 -9.212 18.273 1.00 91.12 173 ARG A C 1
ATOM 1246 O O . ARG A 1 173 ? -22.913 -7.998 18.436 1.00 91.12 173 ARG A O 1
ATOM 1253 N N . THR A 1 174 ? -23.230 -9.764 17.079 1.00 89.19 174 THR A N 1
ATOM 1254 C CA . THR A 1 174 ? -23.547 -8.980 15.879 1.00 89.19 174 THR A CA 1
ATOM 1255 C C . THR A 1 174 ? -25.009 -9.178 15.475 1.00 89.19 174 THR A C 1
ATOM 1257 O O . THR A 1 174 ? -25.588 -10.229 15.751 1.00 89.19 174 THR A O 1
ATOM 1260 N N . SER A 1 175 ? -25.597 -8.166 14.829 1.00 84.19 175 SER A N 1
ATOM 1261 C CA . SER A 1 175 ? -26.881 -8.315 14.134 1.00 84.19 175 SER A CA 1
ATOM 1262 C C . SER A 1 175 ? -26.754 -9.355 13.011 1.00 84.19 175 SER A C 1
ATOM 1264 O O . SER A 1 175 ? -25.754 -9.372 12.285 1.00 84.19 175 SER A O 1
ATOM 1266 N N . GLN A 1 176 ? -27.766 -10.214 12.910 1.00 77.38 176 GLN A N 1
ATOM 1267 C CA . GLN A 1 176 ? -27.948 -11.273 11.920 1.00 77.38 176 GLN A CA 1
ATOM 1268 C C . GLN A 1 176 ? -28.841 -10.840 10.743 1.00 77.38 176 GLN A C 1
ATOM 1270 O O . GLN A 1 176 ? -28.680 -11.372 9.645 1.00 77.38 176 GLN A O 1
ATOM 1275 N N . THR A 1 177 ? -29.767 -9.892 10.938 1.00 68.50 177 THR A N 1
ATOM 1276 C CA . THR A 1 177 ? -30.609 -9.338 9.859 1.00 68.50 177 THR A CA 1
ATOM 1277 C C . THR A 1 177 ? -29.838 -8.353 8.983 1.00 68.50 177 THR A C 1
ATOM 1279 O O . THR A 1 177 ? -30.102 -8.256 7.782 1.00 68.50 177 THR A O 1
ATOM 1282 N N . PHE A 1 178 ? -28.866 -7.630 9.551 1.00 71.25 178 PHE A N 1
ATOM 1283 C CA . PHE A 1 178 ? -28.184 -6.558 8.841 1.00 71.25 178 PHE A CA 1
ATOM 1284 C C . PHE A 1 178 ? -27.094 -7.042 7.861 1.00 71.25 178 PHE A C 1
ATOM 1286 O O . PHE A 1 178 ? -26.016 -7.509 8.242 1.00 71.25 178 PHE A O 1
ATOM 1293 N N . ALA A 1 179 ? -27.332 -6.801 6.568 1.00 65.81 179 ALA A N 1
ATOM 1294 C CA . ALA A 1 179 ? -26.381 -7.044 5.487 1.00 65.81 179 ALA A CA 1
ATOM 1295 C C . ALA A 1 179 ? -25.225 -6.018 5.448 1.00 65.81 179 ALA A C 1
ATOM 1297 O O . ALA A 1 179 ? -25.291 -4.987 4.771 1.00 65.81 179 ALA A O 1
ATOM 1298 N N . LYS A 1 180 ? -24.110 -6.336 6.116 1.00 75.56 180 LYS A N 1
ATOM 1299 C CA . LYS A 1 180 ? -22.831 -5.620 5.955 1.00 75.56 180 LYS A CA 1
ATOM 1300 C C . LYS A 1 180 ? -22.286 -5.796 4.536 1.00 75.56 180 LYS A C 1
ATOM 1302 O O . LYS A 1 180 ? -21.895 -6.892 4.147 1.00 75.56 180 LYS A O 1
ATOM 1307 N N . THR A 1 181 ? -22.164 -4.700 3.792 1.00 77.00 181 THR A N 1
ATOM 1308 C CA . THR A 1 181 ? -21.475 -4.680 2.487 1.00 77.00 181 THR A CA 1
ATOM 1309 C C . THR A 1 181 ? -19.949 -4.616 2.605 1.00 77.00 181 THR A C 1
ATOM 1311 O O . THR A 1 181 ? -19.263 -4.802 1.611 1.00 77.00 181 THR A O 1
ATOM 1314 N N . THR A 1 182 ? -19.397 -4.333 3.788 1.00 83.81 182 THR A N 1
ATOM 1315 C CA . THR A 1 182 ? -17.951 -4.192 4.052 1.00 83.81 182 THR A CA 1
ATOM 1316 C C . THR A 1 182 ? -17.568 -5.067 5.238 1.00 83.81 182 THR A C 1
ATOM 1318 O O . THR A 1 182 ? -18.305 -5.096 6.222 1.00 83.81 182 THR A O 1
ATOM 1321 N N . ALA A 1 183 ? -16.425 -5.750 5.158 1.00 85.56 183 ALA A N 1
ATOM 1322 C CA . ALA A 1 183 ? -15.844 -6.507 6.262 1.00 85.56 183 ALA A CA 1
ATOM 1323 C C . ALA A 1 183 ? -14.479 -5.922 6.662 1.00 85.56 183 ALA A C 1
ATOM 1325 O O . ALA A 1 183 ? -13.879 -5.135 5.927 1.00 85.56 183 ALA A O 1
ATOM 1326 N N . ASP A 1 184 ? -13.980 -6.317 7.834 1.00 87.31 184 ASP A N 1
ATOM 1327 C CA . ASP A 1 184 ? -12.764 -5.750 8.434 1.00 87.31 184 ASP A CA 1
ATOM 1328 C C . ASP A 1 184 ? -11.525 -5.910 7.539 1.00 87.31 184 ASP A C 1
ATOM 1330 O O . ASP A 1 184 ? -10.664 -5.033 7.500 1.00 87.31 184 ASP A O 1
ATOM 1334 N N . ALA A 1 185 ? -11.458 -6.994 6.758 1.00 85.50 185 ALA A N 1
ATOM 1335 C CA . ALA A 1 185 ? -10.358 -7.271 5.836 1.00 85.50 185 ALA A CA 1
ATOM 1336 C C . ALA A 1 185 ? -10.186 -6.189 4.752 1.00 85.50 185 ALA A C 1
ATOM 1338 O O . ALA A 1 185 ? -9.053 -5.839 4.425 1.00 85.50 185 ALA A O 1
ATOM 1339 N N . GLN A 1 186 ? -11.279 -5.620 4.227 1.00 87.50 186 GLN A N 1
ATOM 1340 C CA . GLN A 1 186 ? -11.222 -4.524 3.252 1.00 87.50 186 GLN A CA 1
ATOM 1341 C C . GLN A 1 186 ? -10.638 -3.246 3.869 1.00 87.50 186 GLN A C 1
ATOM 1343 O O . GLN A 1 186 ? -9.817 -2.578 3.247 1.00 87.50 186 GLN A O 1
ATOM 1348 N N . CYS A 1 187 ? -11.009 -2.919 5.111 1.00 86.94 187 CYS A N 1
ATOM 1349 C CA . CYS A 1 187 ? -10.421 -1.790 5.836 1.00 86.94 187 CYS A CA 1
ATOM 1350 C C . CYS A 1 187 ? -8.935 -2.045 6.143 1.00 86.94 187 CYS A C 1
ATOM 1352 O O . CYS A 1 187 ? -8.079 -1.185 5.914 1.00 86.94 187 CYS A O 1
ATOM 1354 N N . ASN A 1 188 ? -8.616 -3.252 6.610 1.00 86.31 188 ASN A N 1
ATOM 1355 C CA . ASN A 1 188 ? -7.291 -3.615 7.104 1.00 86.31 188 ASN A CA 1
ATOM 1356 C C . ASN A 1 188 ? -6.268 -3.899 5.995 1.00 86.31 188 ASN A C 1
ATOM 1358 O O . ASN A 1 188 ? -5.073 -3.906 6.283 1.00 86.31 188 ASN A O 1
ATOM 1362 N N . ALA A 1 189 ? -6.696 -4.004 4.732 1.00 84.12 189 ALA A N 1
ATOM 1363 C CA . ALA A 1 189 ? -5.810 -3.985 3.565 1.00 84.12 189 ALA A CA 1
ATOM 1364 C C . ALA A 1 189 ? -4.929 -2.718 3.497 1.00 84.12 189 ALA A C 1
ATOM 1366 O O . ALA A 1 189 ? -3.808 -2.783 2.998 1.00 84.12 189 ALA A O 1
ATOM 1367 N N . CYS A 1 190 ? -5.403 -1.591 4.048 1.00 84.56 190 CYS A N 1
ATOM 1368 C CA . CYS A 1 190 ? -4.613 -0.365 4.234 1.00 84.56 190 CYS A CA 1
ATOM 1369 C C . CYS A 1 190 ? -4.441 0.018 5.716 1.00 84.56 190 CYS A C 1
ATOM 1371 O O . CYS A 1 190 ? -3.410 0.570 6.098 1.00 84.56 190 CYS A O 1
ATOM 1373 N N . HIS A 1 191 ? -5.414 -0.294 6.579 1.00 86.94 191 HIS A N 1
ATOM 1374 C CA . HIS A 1 191 ? -5.411 0.054 8.007 1.00 86.94 191 HIS A CA 1
ATOM 1375 C C . HIS A 1 191 ? -4.993 -1.103 8.933 1.00 86.94 191 HIS A C 1
ATOM 1377 O O . HIS A 1 191 ? -5.515 -1.230 10.036 1.00 86.94 191 HIS A O 1
ATOM 1383 N N . VAL A 1 192 ? -4.015 -1.902 8.486 1.00 84.12 192 VAL A N 1
ATOM 1384 C CA . VAL A 1 192 ? -3.446 -3.119 9.110 1.00 84.12 192 VAL A CA 1
ATOM 1385 C C . VAL A 1 192 ? -3.485 -3.191 10.646 1.00 84.12 192 VAL A C 1
ATOM 1387 O O . VAL A 1 192 ? -3.803 -4.239 11.199 1.00 84.12 192 VAL A O 1
ATOM 1390 N N . ASP A 1 193 ? -3.138 -2.102 11.333 1.00 81.44 193 ASP A N 1
ATOM 1391 C CA . ASP A 1 193 ? -3.334 -1.940 12.775 1.00 81.44 193 ASP A CA 1
ATOM 1392 C C . ASP A 1 193 ? -3.782 -0.499 13.051 1.00 81.44 193 ASP A C 1
ATOM 1394 O O . ASP A 1 193 ? -2.982 0.357 13.431 1.00 81.44 193 ASP A O 1
ATOM 1398 N N . TYR A 1 194 ? -5.064 -0.213 12.806 1.00 84.75 194 TYR A N 1
ATOM 1399 C CA . TYR A 1 194 ? -5.680 1.091 13.083 1.00 84.75 194 TYR A CA 1
ATOM 1400 C C . TYR A 1 194 ? -5.555 1.503 14.557 1.00 84.75 194 TYR A C 1
ATOM 1402 O O . TYR A 1 194 ? -5.339 2.678 14.854 1.00 84.75 194 TYR A O 1
ATOM 1410 N N . THR A 1 195 ? -5.640 0.534 15.471 1.00 83.94 195 THR A N 1
ATOM 1411 C CA . THR A 1 195 ? -5.498 0.698 16.925 1.00 83.94 195 THR A CA 1
ATOM 1412 C C . THR A 1 195 ? -4.159 1.320 17.336 1.00 83.94 195 THR A C 1
ATOM 1414 O O . THR A 1 195 ? -4.135 2.134 18.256 1.00 83.94 195 THR A O 1
ATOM 1417 N N . SER A 1 196 ? -3.072 1.022 16.618 1.00 82.38 196 SER A N 1
ATOM 1418 C CA . SER A 1 196 ? -1.739 1.616 16.830 1.00 82.38 196 SER A CA 1
ATOM 1419 C C . SER A 1 196 ? -1.549 3.035 16.266 1.00 82.38 196 SER A C 1
ATOM 1421 O O . SER A 1 196 ? -0.501 3.646 16.480 1.00 82.38 196 SER A O 1
ATOM 1423 N N . THR A 1 197 ? -2.511 3.569 15.505 1.00 83.19 197 THR A N 1
ATOM 1424 C CA . THR A 1 197 ? -2.339 4.838 14.774 1.00 83.19 197 THR A CA 1
ATOM 1425 C C . THR A 1 197 ? -2.772 6.070 15.571 1.00 83.19 197 THR A C 1
ATOM 1427 O O . THR A 1 197 ? -3.618 6.015 16.460 1.00 83.19 197 THR A O 1
ATOM 1430 N N . ASN A 1 198 ? -2.287 7.241 15.146 1.00 78.50 198 ASN A N 1
ATOM 1431 C CA . ASN A 1 198 ? -2.800 8.543 15.590 1.00 78.50 198 ASN A CA 1
ATOM 1432 C C . ASN A 1 198 ? -4.155 8.924 14.941 1.00 78.50 198 ASN A C 1
ATOM 1434 O O . ASN A 1 198 ? -4.555 10.092 14.972 1.00 78.50 198 ASN A O 1
ATOM 1438 N N . ALA A 1 199 ? -4.861 7.980 14.307 1.00 78.50 199 ALA A N 1
ATOM 1439 C CA . ALA A 1 199 ? -6.146 8.245 13.674 1.00 78.50 199 ALA A CA 1
ATOM 1440 C C . ALA A 1 199 ? -7.254 8.507 14.710 1.00 78.50 199 ALA A C 1
ATOM 1442 O O . ALA A 1 199 ? -7.212 8.068 15.864 1.00 78.50 199 ALA A O 1
ATOM 1443 N N . LYS A 1 200 ? -8.292 9.245 14.299 1.00 78.69 200 LYS A N 1
ATOM 1444 C CA . LYS A 1 200 ? -9.406 9.565 15.199 1.00 78.69 200 LYS A CA 1
ATOM 1445 C C . LYS A 1 200 ? -10.127 8.289 15.626 1.00 78.69 200 LYS A C 1
ATOM 1447 O O . LYS A 1 200 ? -10.480 7.458 14.795 1.00 78.69 200 LYS A O 1
ATOM 1452 N N . HIS A 1 201 ? -10.377 8.189 16.929 1.00 84.12 201 HIS A N 1
ATOM 1453 C CA . HIS A 1 201 ? -11.055 7.058 17.559 1.00 84.12 201 HIS A CA 1
ATOM 1454 C C . HIS A 1 201 ? -10.334 5.699 17.408 1.00 84.12 201 HIS A C 1
ATOM 1456 O O . HIS A 1 201 ? -10.983 4.669 17.547 1.00 84.12 201 HIS A O 1
ATOM 1462 N N . ALA A 1 202 ? -9.007 5.667 17.207 1.00 84.44 202 ALA A N 1
ATOM 1463 C CA . ALA A 1 202 ? -8.221 4.422 17.232 1.00 84.44 202 ALA A CA 1
ATOM 1464 C C . ALA A 1 202 ? -8.505 3.568 18.486 1.00 84.44 202 ALA A C 1
ATOM 1466 O O . ALA A 1 202 ? -8.798 2.383 18.379 1.00 84.44 202 ALA A O 1
ATOM 1467 N N . SER A 1 203 ? -8.578 4.202 19.662 1.00 83.31 203 SER A N 1
ATOM 1468 C CA . SER A 1 203 ? -8.924 3.574 20.949 1.00 83.31 203 SER A CA 1
ATOM 1469 C C . SER A 1 203 ? -10.399 3.161 21.120 1.00 83.31 203 SER A C 1
ATOM 1471 O O . SER A 1 203 ? -10.800 2.771 22.223 1.00 83.31 203 SER A O 1
ATOM 1473 N N . TYR A 1 204 ? -11.216 3.261 20.066 1.00 85.56 204 TYR A N 1
ATOM 1474 C CA . TYR A 1 204 ? -12.585 2.737 20.000 1.00 85.56 204 TYR A CA 1
ATOM 1475 C C . TYR A 1 204 ? -12.713 1.520 19.079 1.00 85.56 204 TYR A C 1
ATOM 1477 O O . TYR A 1 204 ? -13.736 0.849 19.148 1.00 85.56 204 TYR A O 1
ATOM 1485 N N . VAL A 1 205 ? -11.707 1.214 18.251 1.00 89.75 205 VAL A N 1
ATOM 1486 C CA . VAL A 1 205 ? -11.668 -0.056 17.519 1.00 89.75 205 VAL A CA 1
ATOM 1487 C C . VAL A 1 205 ? -11.342 -1.175 18.509 1.00 89.75 205 VAL A C 1
ATOM 1489 O O . VAL A 1 205 ? -10.393 -1.078 19.287 1.00 89.75 205 VAL A O 1
ATOM 1492 N N . GLY A 1 206 ? -12.185 -2.201 18.516 1.00 92.19 206 GLY A N 1
ATOM 1493 C CA . GLY A 1 206 ? -12.097 -3.363 19.387 1.00 92.19 206 GLY A CA 1
ATOM 1494 C C . GLY A 1 206 ? -11.851 -4.663 18.635 1.00 92.19 206 GLY A C 1
ATOM 1495 O O . GLY A 1 206 ? -11.382 -4.677 17.497 1.00 92.19 206 GLY A O 1
ATOM 1496 N N . GLU A 1 207 ? -12.211 -5.760 19.285 1.00 93.50 207 GLU A N 1
ATOM 1497 C CA . GLU A 1 207 ? -12.085 -7.131 18.797 1.00 93.50 207 GLU A CA 1
ATOM 1498 C C . GLU A 1 207 ? -13.381 -7.918 19.038 1.00 93.50 207 GLU A C 1
ATOM 1500 O O . GLU A 1 207 ? -14.240 -7.504 19.821 1.00 93.50 207 GLU A O 1
ATOM 1505 N N . TYR A 1 208 ? -13.565 -9.024 18.321 1.00 94.88 208 TYR A N 1
ATOM 1506 C CA . TYR A 1 208 ? -14.683 -9.935 18.564 1.00 94.88 208 TYR A CA 1
ATOM 1507 C C . TYR A 1 208 ? -14.396 -10.766 19.819 1.00 94.88 208 TYR A C 1
ATOM 1509 O O . TYR A 1 208 ? -13.291 -11.294 19.972 1.00 94.88 208 TYR A O 1
ATOM 1517 N N . SER A 1 209 ? -15.381 -10.896 20.710 1.00 96.12 209 SER A N 1
ATOM 1518 C CA . SER A 1 209 ? -15.200 -11.644 21.955 1.00 96.12 209 SER A CA 1
ATOM 1519 C C . SER A 1 209 ? -15.079 -13.151 21.707 1.00 96.12 209 SER A C 1
ATOM 1521 O O . SER A 1 209 ? -15.408 -13.673 20.640 1.00 96.12 209 SER A O 1
ATOM 1523 N N . ASN A 1 210 ? -14.677 -13.877 22.748 1.00 95.00 210 ASN A N 1
ATOM 1524 C CA . ASN A 1 210 ? -14.630 -15.338 22.784 1.00 95.00 210 ASN A CA 1
ATOM 1525 C C . ASN A 1 210 ? -15.993 -16.040 22.565 1.00 95.00 210 ASN A C 1
ATOM 1527 O O . ASN A 1 210 ? -16.013 -17.263 22.466 1.00 95.00 210 ASN A O 1
ATOM 1531 N N . LEU A 1 211 ? -17.112 -15.304 22.502 1.00 95.00 211 LEU A N 1
ATOM 1532 C CA . LEU A 1 211 ? -18.442 -15.851 22.192 1.00 95.00 211 LEU A CA 1
ATOM 1533 C C . LEU A 1 211 ? -18.746 -15.898 20.682 1.00 95.00 211 LEU A C 1
ATOM 1535 O O . LEU A 1 211 ? -19.771 -16.445 20.280 1.00 95.00 211 LEU A O 1
ATOM 1539 N N . ILE A 1 212 ? -17.871 -15.338 19.842 1.00 92.50 212 ILE A N 1
ATOM 1540 C CA . ILE A 1 212 ? -17.980 -15.372 18.378 1.00 92.50 212 ILE A CA 1
ATOM 1541 C C . ILE A 1 212 ? -16.881 -16.314 17.867 1.00 92.50 212 ILE A C 1
ATOM 1543 O O . ILE A 1 212 ? -15.772 -15.885 17.552 1.00 92.50 212 ILE A O 1
ATOM 1547 N N . GLU A 1 213 ? -17.173 -17.620 17.870 1.00 87.75 213 GLU A N 1
ATOM 1548 C CA . GLU A 1 213 ? -16.181 -18.706 17.732 1.00 87.75 213 GLU A CA 1
ATOM 1549 C C . GLU A 1 213 ? -15.267 -18.590 16.498 1.00 87.75 213 GLU A C 1
ATOM 1551 O O . GLU A 1 213 ? -14.084 -18.919 16.578 1.00 87.75 213 GLU A O 1
ATOM 1556 N N . ASP A 1 214 ? -15.782 -18.105 15.364 1.00 90.00 214 ASP A N 1
ATOM 1557 C CA . ASP A 1 214 ? -15.032 -17.950 14.110 1.00 90.00 214 ASP A CA 1
ATOM 1558 C C . ASP A 1 214 ? -14.141 -16.695 14.072 1.00 90.00 214 ASP A C 1
ATOM 1560 O O . ASP A 1 214 ? -13.265 -16.585 13.207 1.00 90.00 214 ASP A O 1
ATOM 1564 N N . LYS A 1 215 ? -14.339 -15.755 15.010 1.00 90.69 215 LYS A N 1
ATOM 1565 C CA . LYS A 1 215 ? -13.663 -14.448 15.033 1.00 90.69 215 LYS A CA 1
ATOM 1566 C C . LYS A 1 215 ? -12.973 -14.067 16.341 1.00 90.69 215 LYS A C 1
ATOM 1568 O O . LYS A 1 215 ? -12.329 -13.022 16.364 1.00 90.69 215 LYS A O 1
ATOM 1573 N N . ALA A 1 216 ? -13.085 -14.857 17.406 1.00 94.06 216 ALA A N 1
ATOM 1574 C CA . ALA A 1 216 ? -12.548 -14.537 18.731 1.00 94.06 216 ALA A CA 1
ATOM 1575 C C . ALA A 1 216 ? -11.112 -13.962 18.692 1.00 94.06 216 ALA A C 1
ATOM 1577 O O . ALA A 1 216 ? -10.192 -14.583 18.157 1.00 94.06 216 ALA A O 1
ATOM 1578 N N . GLY A 1 217 ? -10.924 -12.759 19.245 1.00 90.50 217 GLY A N 1
ATOM 1579 C CA . GLY A 1 217 ? -9.642 -12.039 19.274 1.00 90.50 217 GLY A CA 1
ATOM 1580 C C . GLY A 1 217 ? -9.213 -11.372 17.956 1.00 90.50 217 GLY A C 1
ATOM 1581 O O . GLY A 1 217 ? -8.188 -10.693 17.925 1.00 90.50 217 GLY A O 1
ATOM 1582 N N . GLN A 1 218 ? -9.969 -11.517 16.863 1.00 90.56 218 GLN A N 1
ATOM 1583 C CA . GLN A 1 218 ? -9.750 -10.748 15.632 1.00 90.56 218 GLN A CA 1
ATOM 1584 C C . GLN A 1 218 ? -10.285 -9.320 15.803 1.00 90.56 218 GLN A C 1
ATOM 1586 O O . GLN A 1 218 ? -11.294 -9.098 16.473 1.00 90.56 218 GLN A O 1
ATOM 1591 N N . GLN A 1 219 ? -9.642 -8.340 15.164 1.00 90.12 219 GLN A N 1
ATOM 1592 C CA . GLN A 1 219 ? -10.078 -6.943 15.221 1.00 90.12 219 GLN A CA 1
ATOM 1593 C C . GLN A 1 219 ? -11.446 -6.762 14.536 1.00 90.12 219 GLN A C 1
ATOM 1595 O O . GLN A 1 219 ? -11.626 -7.146 13.382 1.00 90.12 219 GLN A O 1
ATOM 1600 N N . ALA A 1 220 ? -12.385 -6.127 15.235 1.00 91.50 220 ALA A N 1
ATOM 1601 C CA . ALA A 1 220 ? -13.763 -5.911 14.800 1.00 91.50 220 ALA A CA 1
ATOM 1602 C C . ALA A 1 220 ? -13.977 -4.447 14.386 1.00 91.50 220 ALA A C 1
ATOM 1604 O O . ALA A 1 220 ? -14.721 -3.703 15.032 1.00 91.50 220 ALA A O 1
ATOM 1605 N N . PHE A 1 221 ? -13.253 -4.007 13.358 1.00 90.12 221 PHE A N 1
ATOM 1606 C CA . PHE A 1 221 ? -13.192 -2.623 12.885 1.00 90.12 221 PHE A CA 1
ATOM 1607 C C . PHE A 1 221 ? -14.584 -2.056 12.574 1.00 90.12 221 PHE A C 1
ATOM 1609 O O . PHE A 1 221 ? -14.988 -1.043 13.157 1.00 90.12 221 PHE A O 1
ATOM 1616 N N . VAL A 1 222 ? -15.322 -2.697 11.664 1.00 88.31 222 VAL A N 1
ATOM 1617 C CA . VAL A 1 222 ? -16.593 -2.181 11.129 1.00 88.31 222 VAL A CA 1
ATOM 1618 C C . VAL A 1 222 ? -17.638 -2.131 12.241 1.00 88.31 222 VAL A C 1
ATOM 1620 O O . VAL A 1 222 ? -18.211 -1.075 12.512 1.00 88.31 222 VAL A O 1
ATOM 1623 N N . GLU A 1 223 ? -17.820 -3.240 12.952 1.00 88.62 223 GLU A N 1
ATOM 1624 C CA . GLU A 1 223 ? -18.691 -3.389 14.118 1.00 88.62 223 GLU A CA 1
ATOM 1625 C C . GLU A 1 223 ? -18.390 -2.355 15.214 1.00 88.62 223 GLU A C 1
ATOM 1627 O O . GLU A 1 223 ? -19.315 -1.748 15.762 1.00 88.62 223 GLU A O 1
ATOM 1632 N N . SER A 1 224 ? -17.116 -2.103 15.524 1.00 89.06 224 SER A N 1
ATOM 1633 C CA . SER A 1 224 ? -16.722 -1.106 16.531 1.00 89.06 224 SER A CA 1
ATOM 1634 C C . SER A 1 224 ? -17.136 0.307 16.126 1.00 89.06 224 SER A C 1
ATOM 1636 O O . SER A 1 224 ? -17.673 1.058 16.943 1.00 89.06 224 SER A O 1
ATOM 1638 N N . CYS A 1 225 ? -16.973 0.664 14.849 1.00 87.25 225 CYS A N 1
ATOM 1639 C CA . CYS A 1 225 ? -17.493 1.924 14.324 1.00 87.25 225 CYS A CA 1
ATOM 1640 C C . CYS A 1 225 ? -19.032 1.959 14.351 1.00 87.25 225 CYS A C 1
ATOM 1642 O O . CYS A 1 225 ? -19.606 2.958 14.789 1.00 87.25 225 CYS A O 1
ATOM 1644 N N . MET A 1 226 ? -19.708 0.877 13.955 1.00 85.00 226 MET A N 1
ATOM 1645 C CA . MET A 1 226 ? -21.176 0.781 13.908 1.00 85.00 226 MET A CA 1
ATOM 1646 C C . MET A 1 226 ? -21.867 0.829 15.280 1.00 85.00 226 MET A C 1
ATOM 1648 O O . MET A 1 226 ? -23.046 1.165 15.342 1.00 85.00 226 MET A O 1
ATOM 1652 N N . ASN A 1 227 ? -21.153 0.593 16.386 1.00 81.50 227 ASN A N 1
ATOM 1653 C CA . ASN A 1 227 ? -21.665 0.822 17.747 1.00 81.50 227 ASN A CA 1
ATOM 1654 C C . ASN A 1 227 ? -21.923 2.314 18.075 1.00 81.50 227 ASN A C 1
ATOM 1656 O O . ASN A 1 227 ? -22.427 2.626 19.155 1.00 81.50 227 ASN A O 1
ATOM 1660 N N . CYS A 1 228 ? -21.532 3.250 17.199 1.00 79.75 228 CYS A N 1
ATOM 1661 C CA . CYS A 1 228 ? -21.800 4.691 17.335 1.00 79.75 228 CYS A CA 1
ATOM 1662 C C . CYS A 1 228 ? -22.189 5.350 16.002 1.00 79.75 228 CYS A C 1
ATOM 1664 O O . CYS A 1 228 ? -23.104 6.164 15.954 1.00 79.75 228 CYS A O 1
ATOM 1666 N N . HIS A 1 229 ? -21.482 5.021 14.922 1.00 85.06 229 HIS A N 1
ATOM 1667 C CA . HIS A 1 229 ? -21.714 5.531 13.574 1.00 85.06 229 HIS A CA 1
ATOM 1668 C C . HIS A 1 229 ? -22.574 4.532 12.797 1.00 85.06 229 HIS A C 1
ATOM 1670 O O . HIS A 1 229 ? -22.105 3.786 11.946 1.00 85.06 229 HIS A O 1
ATOM 1676 N N . ASN A 1 230 ? -23.854 4.492 13.143 1.00 81.25 230 ASN A N 1
ATOM 1677 C CA . ASN A 1 230 ? -24.850 3.584 12.580 1.00 81.25 230 ASN A CA 1
ATOM 1678 C C . ASN A 1 230 ? -25.175 3.864 11.092 1.00 81.25 230 ASN A C 1
ATOM 1680 O O . ASN A 1 230 ? -24.590 4.756 10.473 1.00 81.25 230 ASN A O 1
ATOM 1684 N N . GLN A 1 231 ? -26.107 3.104 10.499 1.00 79.69 231 GLN A N 1
ATOM 1685 C CA . GLN A 1 231 ? -26.671 3.422 9.175 1.00 79.69 231 GLN A CA 1
ATOM 1686 C C . GLN A 1 231 ? -27.728 4.527 9.256 1.00 79.69 231 GLN A C 1
ATOM 1688 O O . GLN A 1 231 ? -27.845 5.362 8.358 1.00 79.69 231 GLN A O 1
ATOM 1693 N N . LEU A 1 232 ? -28.498 4.536 10.344 1.00 78.62 232 LEU A N 1
ATOM 1694 C CA . LEU A 1 232 ? -29.335 5.666 10.721 1.00 78.62 232 LEU A CA 1
ATOM 1695 C C . LEU A 1 232 ? -28.480 6.689 11.491 1.00 78.62 232 LEU A C 1
ATOM 1697 O O . LEU A 1 232 ? -27.777 6.293 12.423 1.00 78.62 232 LEU A O 1
ATOM 1701 N N . PRO A 1 233 ? -28.508 7.991 11.148 1.00 75.31 233 PRO A N 1
ATOM 1702 C CA . PRO A 1 233 ? -27.921 9.016 12.006 1.00 75.31 233 PRO A CA 1
ATOM 1703 C C . PRO A 1 233 ? -28.718 9.099 13.316 1.00 75.31 233 PRO A C 1
ATOM 1705 O O . PRO A 1 233 ? -29.919 8.824 13.338 1.00 75.31 233 PRO A O 1
ATOM 1708 N N . LYS A 1 234 ? -28.090 9.520 14.424 1.00 68.44 234 LYS A N 1
ATOM 1709 C CA . LYS A 1 234 ? -28.799 9.589 15.719 1.00 68.44 234 LYS A CA 1
ATOM 1710 C C . LYS A 1 234 ? -29.979 10.582 15.721 1.00 68.44 234 LYS A C 1
ATOM 1712 O O . LYS A 1 234 ? -30.894 10.452 16.530 1.00 68.44 234 LYS A O 1
ATOM 1717 N N . ASN A 1 235 ? -29.970 11.556 14.812 1.00 65.62 235 ASN A N 1
ATOM 1718 C CA . ASN A 1 235 ? -31.062 12.496 14.583 1.00 65.62 235 ASN A CA 1
ATOM 1719 C C . ASN A 1 235 ? -31.334 12.592 13.071 1.00 65.62 235 ASN A C 1
ATOM 1721 O O . ASN A 1 235 ? -30.441 12.982 12.319 1.00 65.62 235 ASN A O 1
ATOM 1725 N N . ASN A 1 236 ? -32.546 12.221 12.640 1.00 59.41 236 ASN A N 1
ATOM 1726 C CA . ASN A 1 236 ? -32.966 12.289 11.234 1.00 59.41 236 ASN A CA 1
ATOM 1727 C C . ASN A 1 236 ? -33.410 13.703 10.818 1.00 59.41 236 ASN A C 1
ATOM 1729 O O . ASN A 1 236 ? -33.233 14.071 9.660 1.00 59.41 236 ASN A O 1
ATOM 1733 N N . ASP A 1 237 ? -33.987 14.479 11.740 1.00 57.00 237 ASP A N 1
ATOM 1734 C CA . ASP A 1 237 ? -34.638 15.761 11.435 1.00 57.00 237 ASP A CA 1
ATOM 1735 C C . ASP A 1 237 ? -33.631 16.917 11.352 1.00 57.00 237 ASP A C 1
ATOM 1737 O O . ASP A 1 237 ? -33.855 17.910 10.660 1.00 57.00 237 ASP A O 1
ATOM 1741 N N . ASP A 1 238 ? -32.506 16.791 12.061 1.00 52.81 238 ASP A N 1
ATOM 1742 C CA . ASP A 1 238 ? -31.376 17.710 11.966 1.00 52.81 238 ASP A CA 1
ATOM 1743 C C . ASP A 1 238 ? -30.049 16.986 12.269 1.00 52.81 238 ASP A C 1
ATOM 1745 O O . ASP A 1 238 ? -29.706 16.780 13.442 1.00 52.81 238 ASP A O 1
ATOM 1749 N N . PRO A 1 239 ? -29.248 16.649 11.237 1.00 49.97 239 PRO A N 1
ATOM 1750 C CA . PRO A 1 239 ? -27.935 16.033 11.418 1.00 49.97 239 PRO A CA 1
ATOM 1751 C C . PRO A 1 239 ? -26.979 16.854 12.298 1.00 49.97 239 PRO A C 1
ATOM 1753 O O . PRO A 1 239 ? -26.121 16.283 12.969 1.00 49.97 239 PRO A O 1
ATOM 1756 N N . THR A 1 240 ? -27.129 18.182 12.380 1.00 48.22 240 THR A N 1
ATOM 1757 C CA . THR A 1 240 ? -26.284 19.025 13.248 1.00 48.22 240 THR A CA 1
ATOM 1758 C C . THR A 1 240 ? -26.621 18.879 14.737 1.00 48.22 240 THR A C 1
ATOM 1760 O O . THR A 1 240 ? -25.814 19.246 15.591 1.00 48.22 240 THR A O 1
ATOM 1763 N N . LYS A 1 241 ? -27.775 18.281 15.069 1.00 44.09 241 LYS A N 1
ATOM 1764 C CA . LYS A 1 241 ? -28.276 18.065 16.438 1.00 44.09 241 LYS A CA 1
ATOM 1765 C C . LYS A 1 241 ? -28.231 16.588 16.870 1.00 44.09 241 LYS A C 1
ATOM 1767 O O . LYS A 1 241 ? -29.036 16.162 17.695 1.00 44.09 241 LYS A O 1
ATOM 1772 N N . GLY A 1 242 ? -27.291 15.803 16.331 1.00 47.44 242 GLY A N 1
ATOM 1773 C CA . GLY A 1 242 ? -27.072 14.386 16.686 1.00 47.44 242 GLY A CA 1
ATOM 1774 C C . GLY A 1 242 ? -26.060 14.116 17.817 1.00 47.44 242 GLY A C 1
ATOM 1775 O O . GLY A 1 242 ? -25.855 12.964 18.201 1.00 47.44 242 GLY A O 1
ATOM 1776 N N . GLY A 1 243 ? -25.393 15.145 18.353 1.00 60.97 243 GLY A N 1
ATOM 1777 C CA . GLY A 1 243 ? -24.332 14.970 19.355 1.00 60.97 243 GLY A CA 1
ATOM 1778 C C . GLY A 1 243 ? -23.096 14.263 18.781 1.00 60.97 243 GLY A C 1
ATOM 1779 O O . GLY A 1 243 ? -22.635 14.605 17.696 1.00 60.97 243 GLY A O 1
ATOM 1780 N N . TYR A 1 244 ? -22.548 13.272 19.494 1.00 58.41 244 TYR A N 1
ATOM 1781 C CA . TYR A 1 244 ? -21.319 12.570 19.080 1.00 58.41 244 TYR A CA 1
ATOM 1782 C C . TYR A 1 244 ? -21.498 11.588 17.900 1.00 58.41 244 TYR A C 1
ATOM 1784 O O . TYR A 1 244 ? -20.515 11.026 17.423 1.00 58.41 244 TYR A O 1
ATOM 1792 N N . ALA A 1 245 ? -22.734 11.385 17.432 1.00 63.62 245 ALA A N 1
ATOM 1793 C CA . ALA A 1 245 ? -23.121 10.382 16.436 1.00 63.62 245 ALA A CA 1
ATOM 1794 C C . ALA A 1 245 ? -24.033 10.971 15.333 1.00 63.62 245 ALA A C 1
ATOM 1796 O O . ALA A 1 245 ? -25.006 10.352 14.903 1.00 63.62 245 ALA A O 1
ATOM 1797 N N . SER A 1 246 ? -23.739 12.198 14.885 1.00 69.12 246 SER A N 1
ATOM 1798 C CA . SER A 1 246 ? -24.446 12.851 13.770 1.00 69.12 246 SER A CA 1
ATOM 1799 C C . SER A 1 246 ? -24.268 12.125 12.435 1.00 69.12 246 SER A C 1
ATOM 1801 O O . SER A 1 246 ? -25.210 12.010 11.658 1.00 69.12 246 SER A O 1
ATOM 1803 N N . ASN A 1 247 ? -23.052 11.644 12.166 1.00 78.50 247 ASN A N 1
ATOM 1804 C CA . ASN A 1 247 ? -22.671 11.083 10.874 1.00 78.50 247 ASN A CA 1
ATOM 1805 C C . ASN A 1 247 ? -22.718 9.552 10.918 1.00 78.50 247 ASN A C 1
ATOM 1807 O O . ASN A 1 247 ? -22.234 8.940 11.875 1.00 78.50 247 ASN A O 1
ATOM 1811 N N . THR A 1 248 ? -23.238 8.949 9.851 1.00 82.38 248 THR A N 1
ATOM 1812 C CA . THR A 1 248 ? -23.257 7.496 9.631 1.00 82.38 248 THR A CA 1
ATOM 1813 C C . THR A 1 248 ? -21.865 6.971 9.270 1.00 82.38 248 THR A C 1
ATOM 1815 O O . THR A 1 248 ? -21.019 7.730 8.783 1.00 82.38 248 THR A O 1
ATOM 1818 N N . ILE A 1 249 ? -21.607 5.667 9.452 1.00 83.56 249 ILE A N 1
ATOM 1819 C CA . ILE A 1 249 ? -20.345 5.059 8.981 1.00 83.56 249 ILE A CA 1
ATOM 1820 C C . ILE A 1 249 ? -20.189 5.206 7.463 1.00 83.56 249 ILE A C 1
ATOM 1822 O O . ILE A 1 249 ? -19.089 5.480 7.002 1.00 83.56 249 ILE A O 1
ATOM 1826 N N . GLN A 1 250 ? -21.287 5.120 6.705 1.00 82.12 250 GLN A N 1
ATOM 1827 C CA . GLN A 1 250 ? -21.312 5.297 5.249 1.00 82.12 250 GLN A CA 1
ATOM 1828 C C . GLN A 1 250 ? -20.807 6.693 4.844 1.00 82.12 250 GLN A C 1
ATOM 1830 O O . GLN A 1 250 ? -19.822 6.807 4.115 1.00 82.12 250 GLN A O 1
ATOM 1835 N N . HIS A 1 251 ? -21.388 7.749 5.423 1.00 83.06 251 HIS A N 1
ATOM 1836 C CA . HIS A 1 251 ? -20.986 9.130 5.157 1.00 83.06 251 HIS A CA 1
ATOM 1837 C C . HIS A 1 251 ? -19.532 9.405 5.566 1.00 83.06 251 HIS A C 1
ATOM 1839 O O . HIS A 1 251 ? -18.799 10.122 4.879 1.00 83.06 251 HIS A O 1
ATOM 1845 N N . LEU A 1 252 ? -19.075 8.836 6.687 1.00 85.62 252 LEU A N 1
ATOM 1846 C CA . LEU A 1 252 ? -17.679 8.954 7.115 1.00 85.62 252 LEU A CA 1
ATOM 1847 C C . LEU A 1 252 ? -16.723 8.192 6.190 1.00 85.62 252 LEU A C 1
ATOM 1849 O O . LEU A 1 252 ? -15.682 8.740 5.836 1.00 85.62 252 LEU A O 1
ATOM 1853 N N . ALA A 1 253 ? -17.073 6.975 5.772 1.00 86.12 253 ALA A N 1
ATOM 1854 C CA . ALA A 1 253 ? -16.270 6.169 4.862 1.00 86.12 253 ALA A CA 1
ATOM 1855 C C . ALA A 1 253 ? -16.107 6.876 3.512 1.00 86.12 253 ALA A C 1
ATOM 1857 O O . ALA A 1 253 ? -14.979 7.114 3.089 1.00 86.12 253 ALA A O 1
ATOM 1858 N N . HIS A 1 254 ? -17.195 7.317 2.881 1.00 86.75 254 HIS A N 1
ATOM 1859 C CA . HIS A 1 254 ? -17.131 8.038 1.610 1.00 86.75 254 HIS A CA 1
ATOM 1860 C C . HIS A 1 254 ? -16.362 9.367 1.739 1.00 86.75 254 HIS A C 1
ATOM 1862 O O . HIS A 1 254 ? -15.281 9.528 1.167 1.00 86.75 254 HIS A O 1
ATOM 1868 N N . THR A 1 255 ? -16.839 10.305 2.568 1.00 84.81 255 THR A N 1
ATOM 1869 C CA . THR A 1 255 ? -16.298 11.683 2.616 1.00 84.81 255 THR A CA 1
ATOM 1870 C C . THR A 1 255 ? -14.876 11.810 3.171 1.00 84.81 255 THR A C 1
ATOM 1872 O O . THR A 1 255 ? -14.322 12.913 3.191 1.00 84.81 255 THR A O 1
ATOM 1875 N N . LYS A 1 256 ? -14.272 10.736 3.695 1.00 84.75 256 LYS A N 1
ATOM 1876 C CA . LYS A 1 256 ? -12.868 10.732 4.149 1.00 84.75 256 LYS A CA 1
ATOM 1877 C C . LYS A 1 256 ? -11.909 10.084 3.148 1.00 84.75 256 LYS A C 1
ATOM 1879 O O . LYS A 1 256 ? -10.705 10.285 3.293 1.00 84.75 256 LYS A O 1
ATOM 1884 N N . HIS A 1 257 ? -12.425 9.430 2.104 1.00 86.44 257 HIS A N 1
ATOM 1885 C CA . HIS A 1 257 ? -11.630 8.822 1.031 1.00 86.44 257 HIS A CA 1
ATOM 1886 C C . HIS A 1 257 ? -11.712 9.571 -0.315 1.00 86.44 257 HIS A C 1
ATOM 1888 O O . HIS A 1 257 ? -10.976 9.240 -1.237 1.00 86.44 257 HIS A O 1
ATOM 1894 N N . LEU A 1 258 ? -12.495 10.657 -0.412 1.00 82.19 258 LEU A N 1
ATOM 1895 C CA . LEU A 1 258 ? -12.555 11.511 -1.614 1.00 82.19 258 LEU A CA 1
ATOM 1896 C C . LEU A 1 258 ? -11.221 12.192 -1.998 1.00 82.19 258 LEU A C 1
ATOM 1898 O O . LEU A 1 258 ? -11.053 12.609 -3.138 1.00 82.19 258 LEU A O 1
ATOM 1902 N N . GLY A 1 259 ? -10.284 12.341 -1.054 1.00 75.44 259 GLY A N 1
ATOM 1903 C CA . GLY A 1 259 ? -9.064 13.149 -1.209 1.00 75.44 259 GLY A CA 1
ATOM 1904 C C . GLY A 1 259 ? -7.771 12.383 -1.523 1.00 75.44 259 GLY A C 1
ATOM 1905 O O . GLY A 1 259 ? -6.690 12.907 -1.256 1.00 75.44 259 GLY A O 1
ATOM 1906 N N . PHE A 1 260 ? -7.835 11.141 -2.010 1.00 76.88 260 PHE A N 1
ATOM 1907 C CA . PHE A 1 260 ? -6.633 10.367 -2.351 1.00 76.88 260 PHE A CA 1
ATOM 1908 C C . PHE A 1 260 ? -6.095 10.759 -3.739 1.00 76.88 260 PHE A C 1
ATOM 1910 O O . PHE A 1 260 ? -6.744 10.531 -4.753 1.00 76.88 260 PHE A O 1
ATOM 1917 N N . GLY A 1 261 ? -4.890 11.341 -3.781 1.00 68.31 261 GLY A N 1
ATOM 1918 C CA . GLY A 1 261 ? -4.303 11.947 -4.988 1.00 68.31 261 GLY A CA 1
ATOM 1919 C C . GLY A 1 261 ? -3.107 11.210 -5.605 1.00 68.31 261 GLY A C 1
ATOM 1920 O O . GLY A 1 261 ? -2.218 11.874 -6.129 1.00 68.31 261 GLY A O 1
ATOM 1921 N N . ALA A 1 262 ? -3.019 9.883 -5.468 1.00 83.38 262 ALA A N 1
ATOM 1922 C CA . ALA A 1 262 ? -1.941 9.076 -6.056 1.00 83.38 262 ALA A CA 1
ATOM 1923 C C . ALA A 1 262 ? -2.458 7.689 -6.478 1.00 83.38 262 ALA A C 1
ATOM 1925 O O . ALA A 1 262 ? -2.698 6.848 -5.612 1.00 83.38 262 ALA A O 1
ATOM 1926 N N . ALA A 1 263 ? -2.644 7.458 -7.782 1.00 86.50 263 ALA A N 1
ATOM 1927 C CA . ALA A 1 263 ? -3.122 6.211 -8.400 1.00 86.50 263 ALA A CA 1
ATOM 1928 C C . ALA A 1 263 ? -4.362 5.583 -7.720 1.00 86.50 263 ALA A C 1
ATOM 1930 O O . ALA A 1 263 ? -4.547 4.366 -7.715 1.00 86.50 263 ALA A O 1
ATOM 1931 N N . PHE A 1 264 ? -5.218 6.426 -7.137 1.00 89.25 264 PHE A N 1
ATOM 1932 C CA . PHE A 1 264 ? -6.456 6.035 -6.468 1.00 89.25 264 PHE A CA 1
ATOM 1933 C C . PHE A 1 264 ? -7.656 6.301 -7.380 1.00 89.25 264 PHE A C 1
ATOM 1935 O O . PHE A 1 264 ? -7.640 7.192 -8.240 1.00 89.25 264 PHE A O 1
ATOM 1942 N N . ASP A 1 265 ? -8.727 5.546 -7.182 1.00 88.81 265 ASP A N 1
ATOM 1943 C CA . ASP A 1 265 ? -10.012 5.815 -7.801 1.00 88.81 265 ASP A CA 1
ATOM 1944 C C . ASP A 1 265 ? -11.163 5.563 -6.825 1.00 88.81 265 ASP A C 1
ATOM 1946 O O . ASP A 1 265 ? -11.431 4.431 -6.417 1.00 88.81 265 ASP A O 1
ATOM 1950 N N . ILE A 1 266 ? -11.873 6.639 -6.477 1.00 85.19 266 ILE A N 1
ATOM 1951 C CA . ILE A 1 266 ? -13.055 6.599 -5.604 1.00 85.19 266 ILE A CA 1
ATOM 1952 C C . ILE A 1 266 ? -14.209 5.795 -6.216 1.00 85.19 266 ILE A C 1
ATOM 1954 O O . ILE A 1 266 ? -15.101 5.360 -5.494 1.00 85.19 266 ILE A O 1
ATOM 1958 N N . THR A 1 267 ? -14.183 5.564 -7.533 1.00 83.88 267 THR A N 1
ATOM 1959 C CA . THR A 1 267 ? -15.170 4.729 -8.227 1.00 83.88 267 THR A CA 1
ATOM 1960 C C . THR A 1 267 ? -14.896 3.229 -8.063 1.00 83.88 267 THR A C 1
ATOM 1962 O O . THR A 1 267 ? -15.769 2.416 -8.364 1.00 83.88 267 THR A O 1
ATOM 1965 N N . ASN A 1 268 ? -13.740 2.819 -7.515 1.00 86.94 268 ASN A N 1
ATOM 1966 C CA . ASN A 1 268 ? -13.482 1.417 -7.182 1.00 86.94 268 ASN A CA 1
ATOM 1967 C C . ASN A 1 268 ? -14.206 0.991 -5.891 1.00 86.94 268 ASN A C 1
ATOM 1969 O O . ASN A 1 268 ? -13.588 0.735 -4.854 1.00 86.94 268 ASN A O 1
ATOM 1973 N N . CYS A 1 269 ? -15.531 0.849 -5.960 1.00 83.12 269 CYS A N 1
ATOM 1974 C CA . CYS A 1 269 ? -16.343 0.377 -4.837 1.00 83.12 269 CYS A CA 1
ATOM 1975 C C . CYS A 1 269 ? -15.859 -0.982 -4.287 1.00 83.12 269 CYS A C 1
ATOM 1977 O O . CYS A 1 269 ? -16.029 -1.248 -3.101 1.00 83.12 269 CYS A O 1
ATOM 1979 N N . SER A 1 270 ? -15.234 -1.828 -5.121 1.00 82.00 270 SER A N 1
ATOM 1980 C CA . SER A 1 270 ? -14.786 -3.176 -4.735 1.00 82.00 270 SER A CA 1
ATOM 1981 C C . SER A 1 270 ? -13.584 -3.210 -3.784 1.00 82.00 270 SER A C 1
ATOM 1983 O O . SER A 1 270 ? -13.355 -4.236 -3.149 1.00 82.00 270 SER A O 1
ATOM 1985 N N . THR A 1 271 ? -12.860 -2.096 -3.615 1.00 85.56 271 THR A N 1
ATOM 1986 C CA . THR A 1 271 ? -11.843 -1.959 -2.555 1.00 85.56 271 THR A CA 1
ATOM 1987 C C . THR A 1 271 ? -12.472 -2.038 -1.164 1.00 85.56 271 THR A C 1
ATOM 1989 O O . THR A 1 271 ? -11.908 -2.664 -0.274 1.00 85.56 271 THR A O 1
ATOM 1992 N N . CYS A 1 272 ? -13.654 -1.440 -0.983 1.00 85.94 272 CYS A N 1
ATOM 1993 C CA . CYS A 1 272 ? -14.322 -1.354 0.318 1.00 85.94 272 CYS A CA 1
ATOM 1994 C C . CYS A 1 272 ? -15.507 -2.316 0.455 1.00 85.94 272 CYS A C 1
ATOM 1996 O O . CYS A 1 272 ? -15.840 -2.706 1.573 1.00 85.94 272 CYS A O 1
ATOM 1998 N N . HIS A 1 273 ? -16.166 -2.687 -0.645 1.00 83.56 273 HIS A N 1
ATOM 1999 C CA . HIS A 1 273 ? -17.423 -3.428 -0.610 1.00 83.56 273 HIS A CA 1
ATOM 2000 C C . HIS A 1 273 ? -17.328 -4.810 -1.261 1.00 83.56 273 HIS A C 1
ATOM 2002 O O . HIS A 1 273 ? -16.976 -4.949 -2.435 1.00 83.56 273 HIS A O 1
ATOM 2008 N N . ALA A 1 274 ? -17.732 -5.831 -0.506 1.00 71.25 274 ALA A N 1
ATOM 2009 C CA . ALA A 1 274 ? -18.077 -7.137 -1.042 1.00 71.25 274 ALA A CA 1
ATOM 2010 C C . ALA A 1 274 ? -19.323 -7.028 -1.942 1.00 71.25 274 ALA A C 1
ATOM 2012 O O . ALA A 1 274 ? -20.189 -6.175 -1.747 1.00 71.25 274 ALA A O 1
ATOM 2013 N N . ALA A 1 275 ? -19.409 -7.888 -2.957 1.00 62.38 275 ALA A N 1
ATOM 2014 C CA . ALA A 1 275 ? -20.517 -7.875 -3.906 1.00 62.38 275 ALA A CA 1
ATOM 2015 C C . ALA A 1 275 ? -21.761 -8.614 -3.364 1.00 62.38 275 ALA A C 1
ATOM 2017 O O . ALA A 1 275 ? -21.597 -9.645 -2.710 1.00 62.38 275 ALA A O 1
ATOM 2018 N N . PRO A 1 276 ? -22.991 -8.183 -3.717 1.00 61.53 276 PRO A N 1
ATOM 2019 C CA . PRO A 1 276 ? -23.328 -7.031 -4.559 1.00 61.53 276 PRO A CA 1
ATOM 2020 C C . PRO A 1 276 ? -23.390 -5.706 -3.778 1.00 61.53 276 PRO A C 1
ATOM 2022 O O . PRO A 1 276 ? -23.868 -5.653 -2.649 1.00 61.53 276 PRO A O 1
ATOM 2025 N N . VAL A 1 277 ? -22.987 -4.610 -4.429 1.00 63.00 277 VAL A N 1
ATOM 2026 C CA . VAL A 1 277 ? -23.177 -3.248 -3.900 1.00 63.00 277 VAL A CA 1
ATOM 2027 C C . VAL A 1 277 ? -24.611 -2.807 -4.201 1.00 63.00 277 VAL A C 1
ATOM 2029 O O . VAL A 1 277 ? -24.874 -2.160 -5.213 1.00 63.00 277 VAL A O 1
ATOM 2032 N N . VAL A 1 278 ? -25.550 -3.222 -3.350 1.00 53.66 278 VAL A N 1
ATOM 2033 C CA . VAL A 1 278 ? -26.941 -2.750 -3.403 1.00 53.66 278 VAL A CA 1
ATOM 2034 C C . VAL A 1 278 ? -27.035 -1.292 -2.955 1.00 53.66 278 VAL A C 1
ATOM 2036 O O . VAL A 1 278 ? -26.263 -0.833 -2.112 1.00 53.66 278 VAL A O 1
ATOM 2039 N N . GLN A 1 279 ? -27.973 -0.547 -3.537 1.00 56.88 279 GLN A N 1
ATOM 2040 C CA . GLN A 1 279 ? -28.164 0.862 -3.218 1.00 56.88 279 GLN A CA 1
ATOM 2041 C C . GLN A 1 279 ? -28.719 1.033 -1.792 1.00 56.88 279 GLN A C 1
ATOM 2043 O O . GLN A 1 279 ? -29.658 0.348 -1.393 1.00 56.88 279 GLN A O 1
ATOM 2048 N N . THR A 1 280 ? -28.204 2.021 -1.057 1.00 53.91 280 THR A N 1
ATOM 2049 C CA . THR A 1 280 ? -29.007 2.758 -0.073 1.00 53.91 280 THR A CA 1
ATOM 2050 C C . THR A 1 280 ? -29.210 4.170 -0.614 1.00 53.91 280 THR A C 1
ATOM 2052 O O . THR A 1 280 ? -28.262 4.778 -1.119 1.00 53.91 280 THR A O 1
ATOM 2055 N N . GLU A 1 281 ? -30.425 4.715 -0.511 1.00 54.59 281 GLU A N 1
ATOM 2056 C CA . GLU A 1 281 ? -30.819 6.011 -1.108 1.00 54.59 281 GLU A CA 1
ATOM 2057 C C . GLU A 1 281 ? -29.919 7.197 -0.700 1.00 54.59 281 GLU A C 1
ATOM 2059 O O . GLU A 1 281 ? -29.911 8.242 -1.343 1.00 54.59 281 GLU A O 1
ATOM 2064 N N . ARG A 1 282 ? -29.155 7.033 0.386 1.00 62.41 282 ARG A N 1
ATOM 2065 C CA . ARG A 1 282 ? -28.362 8.070 1.059 1.00 62.41 282 ARG A CA 1
ATOM 2066 C C . ARG A 1 282 ? -26.891 8.097 0.621 1.00 62.41 282 ARG A C 1
ATOM 2068 O O . ARG A 1 282 ? -26.210 9.088 0.861 1.00 62.41 282 ARG A O 1
ATOM 2075 N N . GLY A 1 283 ? -26.390 7.026 -0.003 1.00 72.50 283 GLY A N 1
ATOM 2076 C CA . GLY A 1 283 ? -24.957 6.863 -0.279 1.00 72.50 283 GLY A CA 1
ATOM 2077 C C . GLY A 1 283 ? -24.420 7.727 -1.423 1.00 72.50 283 GLY A C 1
ATOM 2078 O O . GLY A 1 283 ? -23.277 8.169 -1.378 1.00 72.50 283 GLY A O 1
ATOM 2079 N N . CYS A 1 284 ? -25.232 7.999 -2.450 1.00 76.19 284 CYS A N 1
ATOM 2080 C CA . CYS A 1 284 ? -24.783 8.747 -3.629 1.00 76.19 284 CYS A CA 1
ATOM 2081 C C . CYS A 1 284 ? -24.458 10.216 -3.302 1.00 76.19 284 CYS A C 1
ATOM 2083 O O . CYS A 1 284 ? -23.496 10.772 -3.832 1.00 76.19 284 CYS A O 1
ATOM 2085 N N . SER A 1 285 ? -25.222 10.836 -2.400 1.00 76.44 285 SER A N 1
ATOM 2086 C CA . SER A 1 285 ? -25.025 12.230 -1.985 1.00 76.44 285 SER A CA 1
ATOM 2087 C C . SER A 1 285 ? -23.724 12.481 -1.221 1.00 76.44 285 SER A C 1
ATOM 2089 O O . SER A 1 285 ? -23.266 13.619 -1.189 1.00 76.44 285 SER A O 1
ATOM 2091 N N . ASP A 1 286 ? -23.080 11.445 -0.672 1.00 79.25 286 ASP A N 1
ATOM 2092 C CA . ASP A 1 286 ? -21.769 11.584 -0.022 1.00 79.25 286 ASP A CA 1
ATOM 2093 C C . ASP A 1 286 ? -20.637 11.919 -1.014 1.00 79.25 286 ASP A C 1
ATOM 2095 O O . ASP A 1 286 ? -19.594 12.431 -0.605 1.00 79.25 286 ASP A O 1
ATOM 2099 N N . CYS A 1 287 ? -20.838 11.613 -2.303 1.00 79.62 287 CYS A N 1
ATOM 2100 C CA . CYS A 1 287 ? -19.859 11.789 -3.382 1.00 79.62 287 CYS A CA 1
ATOM 2101 C C . CYS A 1 287 ? -20.333 12.750 -4.491 1.00 79.62 287 CYS A C 1
ATOM 2103 O O . CYS A 1 287 ? -19.505 13.262 -5.242 1.00 79.62 287 CYS A O 1
ATOM 2105 N N . HIS A 1 288 ? -21.647 12.975 -4.620 1.00 79.19 288 HIS A N 1
ATOM 2106 C CA . HIS A 1 288 ? -22.266 13.746 -5.711 1.00 79.19 288 HIS A CA 1
ATOM 2107 C C . HIS A 1 288 ? -23.122 14.938 -5.232 1.00 79.19 288 HIS A C 1
ATOM 2109 O O . HIS A 1 288 ? -23.838 15.542 -6.038 1.00 79.19 288 HIS A O 1
ATOM 2115 N N . ASP A 1 289 ? -23.089 15.264 -3.935 1.00 73.69 289 ASP A N 1
ATOM 2116 C CA . ASP A 1 289 ? -23.995 16.223 -3.290 1.00 73.69 289 ASP A CA 1
ATOM 2117 C C . ASP A 1 289 ? -25.474 15.949 -3.669 1.00 73.69 289 ASP A C 1
ATOM 2119 O O . ASP A 1 289 ? -25.889 14.819 -3.938 1.00 73.69 289 ASP A O 1
ATOM 2123 N N . ASN A 1 290 ? -26.293 16.998 -3.757 1.00 63.88 290 ASN A N 1
ATOM 2124 C CA . ASN A 1 290 ? -27.690 16.915 -4.185 1.00 63.88 290 ASN A CA 1
ATOM 2125 C C . ASN A 1 290 ? -27.870 16.641 -5.697 1.00 63.88 290 ASN A C 1
ATOM 2127 O O . ASN A 1 290 ? -29.006 16.601 -6.169 1.00 63.88 290 ASN A O 1
ATOM 2131 N N . GLN A 1 291 ? -26.797 16.474 -6.486 1.00 59.50 291 GLN A N 1
ATOM 2132 C CA . GLN A 1 291 ? -26.909 16.308 -7.946 1.00 59.50 291 GLN A CA 1
ATOM 2133 C C . GLN A 1 291 ? -27.382 14.902 -8.358 1.00 59.50 291 GLN A C 1
ATOM 2135 O O . GLN A 1 291 ? -27.871 14.721 -9.470 1.00 59.50 291 GLN A O 1
ATOM 2140 N N . ALA A 1 292 ? -27.297 13.918 -7.456 1.00 58.81 292 ALA A N 1
ATOM 2141 C CA . ALA A 1 292 ? -27.717 12.533 -7.690 1.00 58.81 292 ALA A CA 1
ATOM 2142 C C . ALA A 1 292 ? -29.183 12.228 -7.298 1.00 58.81 292 ALA A C 1
ATOM 2144 O O . ALA A 1 292 ? -29.574 11.066 -7.248 1.00 58.81 292 ALA A O 1
ATOM 2145 N N . ALA A 1 293 ? -30.024 13.234 -7.037 1.00 51.12 293 ALA A N 1
ATOM 2146 C CA . ALA A 1 293 ? -31.380 13.066 -6.485 1.00 51.12 293 ALA A CA 1
ATOM 2147 C C . ALA A 1 293 ? -32.439 12.429 -7.432 1.00 51.12 293 ALA A C 1
ATOM 2149 O O . ALA A 1 293 ? -33.637 12.635 -7.239 1.00 51.12 293 ALA A O 1
ATOM 2150 N N . ALA A 1 294 ? -32.026 11.700 -8.476 1.00 53.06 294 ALA A N 1
ATOM 2151 C CA . ALA A 1 294 ? -32.912 11.140 -9.506 1.00 53.06 294 ALA A CA 1
ATOM 2152 C C . ALA A 1 294 ? -32.406 9.833 -10.169 1.00 53.06 294 ALA A C 1
ATOM 2154 O O . ALA A 1 294 ? -32.897 9.466 -11.238 1.00 53.06 294 ALA A O 1
ATOM 2155 N N . VAL A 1 295 ? -31.410 9.139 -9.598 1.00 56.88 295 VAL A N 1
ATOM 2156 C CA . VAL A 1 295 ? -30.854 7.903 -10.192 1.00 56.88 295 VAL A CA 1
ATOM 2157 C C . VAL A 1 295 ? -31.564 6.619 -9.738 1.00 56.88 295 VAL A C 1
ATOM 2159 O O . VAL A 1 295 ? -32.002 6.496 -8.599 1.00 56.88 295 VAL A O 1
ATOM 2162 N N . ASN A 1 296 ? -31.672 5.665 -10.669 1.00 56.25 296 ASN A N 1
ATOM 2163 C CA . ASN A 1 296 ? -32.464 4.435 -10.557 1.00 56.25 296 ASN A CA 1
ATOM 2164 C C . ASN A 1 296 ? -31.988 3.500 -9.422 1.00 56.25 296 ASN A C 1
ATOM 2166 O O . ASN A 1 296 ? -30.811 3.144 -9.363 1.00 56.25 296 ASN A O 1
ATOM 2170 N N . THR A 1 297 ? -32.920 3.056 -8.579 1.00 57.44 297 THR A N 1
ATOM 2171 C CA . THR A 1 297 ? -32.697 2.133 -7.453 1.00 57.44 297 THR A CA 1
ATOM 2172 C C . THR A 1 297 ? -32.203 0.756 -7.895 1.00 57.44 297 THR A C 1
ATOM 2174 O O . THR A 1 297 ? -31.367 0.148 -7.229 1.00 57.44 297 THR A O 1
ATOM 2177 N N . ASP A 1 298 ? -32.665 0.289 -9.056 1.00 60.97 298 ASP A N 1
ATOM 2178 C CA . ASP A 1 298 ? -32.536 -1.110 -9.488 1.00 60.97 298 ASP A CA 1
ATOM 2179 C C . ASP A 1 298 ? -31.250 -1.372 -10.301 1.00 60.97 298 ASP A C 1
ATOM 2181 O O . ASP A 1 298 ? -31.102 -2.407 -10.954 1.00 60.97 298 ASP A O 1
ATOM 2185 N N . MET A 1 299 ? -30.317 -0.413 -10.314 1.00 63.56 299 MET A N 1
ATOM 2186 C CA . MET A 1 299 ? -29.088 -0.471 -11.105 1.00 63.56 299 MET A CA 1
ATOM 2187 C C . MET A 1 299 ? -27.885 -0.927 -10.272 1.00 63.56 299 MET A C 1
ATOM 2189 O O . MET A 1 299 ? -27.562 -0.343 -9.241 1.00 63.56 299 MET A O 1
ATOM 2193 N N . ASP A 1 300 ? -27.145 -1.918 -10.777 1.00 67.88 300 ASP A N 1
ATOM 2194 C CA . ASP A 1 300 ? -25.814 -2.246 -10.262 1.00 67.88 300 ASP A CA 1
ATOM 2195 C C . ASP A 1 300 ? -24.816 -1.150 -10.662 1.00 67.88 300 ASP A C 1
ATOM 2197 O O . ASP A 1 300 ? -24.302 -1.117 -11.785 1.00 67.88 300 ASP A O 1
ATOM 2201 N N . TRP A 1 301 ? -24.527 -0.245 -9.727 1.00 70.56 301 TRP A N 1
ATOM 2202 C CA . TRP A 1 301 ? -23.651 0.909 -9.946 1.00 70.56 301 TRP A CA 1
ATOM 2203 C C . TRP A 1 301 ? -22.211 0.544 -10.325 1.00 70.56 301 TRP A C 1
ATOM 2205 O O . TRP A 1 301 ? -21.510 1.383 -10.890 1.00 70.56 301 TRP A O 1
ATOM 2215 N N . ARG A 1 302 ? -21.780 -0.713 -10.144 1.00 66.69 302 ARG A N 1
ATOM 2216 C CA . ARG A 1 302 ? -20.488 -1.213 -10.654 1.00 66.69 302 ARG A CA 1
ATOM 2217 C C . ARG A 1 302 ? -20.433 -1.242 -12.185 1.00 66.69 302 ARG A C 1
ATOM 2219 O O . ARG A 1 302 ? -19.351 -1.147 -12.754 1.00 66.69 302 ARG A O 1
ATOM 2226 N N . LEU A 1 303 ? -21.583 -1.339 -12.859 1.00 68.88 303 LEU A N 1
ATOM 2227 C CA . LEU A 1 303 ? -21.687 -1.278 -14.324 1.00 68.88 303 LEU A CA 1
ATOM 2228 C C . LEU A 1 303 ? -21.524 0.154 -14.866 1.00 68.88 303 LEU A C 1
ATOM 2230 O O . LEU A 1 303 ? -21.196 0.332 -16.041 1.00 68.88 303 LEU A O 1
ATOM 2234 N N . VAL A 1 304 ? -21.719 1.161 -14.009 1.00 75.12 304 VAL A N 1
ATOM 2235 C CA . VAL A 1 304 ? -21.490 2.585 -14.301 1.00 75.12 304 VAL A CA 1
ATOM 2236 C C . VAL A 1 304 ? -20.063 2.969 -13.908 1.00 75.12 304 VAL A C 1
ATOM 2238 O O . VAL A 1 304 ? -19.292 3.425 -14.748 1.00 75.12 304 VAL A O 1
ATOM 2241 N N . HIS A 1 305 ? -19.661 2.663 -12.673 1.00 82.62 305 HIS A N 1
ATOM 2242 C CA . HIS A 1 305 ? -18.307 2.838 -12.131 1.00 82.62 305 HIS A CA 1
ATOM 2243 C C . HIS A 1 305 ? -17.310 1.761 -12.613 1.00 82.62 305 HIS A C 1
ATOM 2245 O O . HIS A 1 305 ? -16.455 1.277 -11.874 1.00 82.62 305 HIS A O 1
ATOM 2251 N N . LYS A 1 306 ? -17.413 1.371 -13.887 1.00 82.94 306 LYS A N 1
ATOM 2252 C CA . LYS A 1 306 ? -16.672 0.244 -14.472 1.00 82.94 306 LYS A CA 1
ATOM 2253 C C . LYS A 1 306 ? -15.238 0.564 -14.903 1.00 82.94 306 LYS A C 1
ATOM 2255 O O . LYS A 1 306 ? -14.493 -0.368 -15.194 1.00 82.94 306 LYS A O 1
ATOM 2260 N N . SER A 1 307 ? -14.840 1.839 -14.983 1.00 88.56 307 SER A N 1
ATOM 2261 C CA . SER A 1 307 ? -13.561 2.240 -15.598 1.00 88.56 307 SER A CA 1
ATOM 2262 C C . SER A 1 307 ? -12.353 1.574 -14.942 1.00 88.56 307 SER A C 1
ATOM 2264 O O . SER A 1 307 ? -11.447 1.130 -15.634 1.00 88.56 307 SER A O 1
ATOM 2266 N N . VAL A 1 308 ? -12.368 1.396 -13.619 1.00 89.94 308 VAL A N 1
ATOM 2267 C CA . VAL A 1 308 ? -11.282 0.723 -12.887 1.00 89.94 308 VAL A CA 1
ATOM 2268 C C . VAL A 1 308 ? -11.159 -0.755 -13.276 1.00 89.94 308 VAL A C 1
ATOM 2270 O O . VAL A 1 308 ? -10.059 -1.242 -13.534 1.00 89.94 308 VAL A O 1
ATOM 2273 N N . ALA A 1 309 ? -12.289 -1.460 -13.387 1.00 89.19 309 ALA A N 1
ATOM 2274 C CA . ALA A 1 309 ? -12.321 -2.847 -13.846 1.00 89.19 309 ALA A CA 1
ATOM 2275 C C . ALA A 1 309 ? -11.890 -2.964 -15.319 1.00 89.19 309 ALA A C 1
ATOM 2277 O O . ALA A 1 309 ? -11.171 -3.895 -15.670 1.00 89.19 309 ALA A O 1
ATOM 2278 N N . ALA A 1 310 ? -12.258 -1.991 -16.159 1.00 92.19 310 ALA A N 1
ATOM 2279 C CA . ALA A 1 310 ? -11.814 -1.918 -17.549 1.00 92.19 310 ALA A CA 1
ATOM 2280 C C . ALA A 1 310 ? -10.302 -1.641 -17.674 1.00 92.19 310 ALA A C 1
ATOM 2282 O O . ALA A 1 310 ? -9.649 -2.278 -18.493 1.00 92.19 310 ALA A O 1
ATOM 2283 N N . ARG A 1 311 ? -9.708 -0.778 -16.834 1.00 92.81 311 ARG A N 1
ATOM 2284 C CA . ARG A 1 311 ? -8.243 -0.581 -16.792 1.00 92.81 311 ARG A CA 1
ATOM 2285 C C . ARG A 1 311 ? -7.511 -1.839 -16.314 1.00 92.81 311 ARG A C 1
ATOM 2287 O O . ARG A 1 311 ? -6.491 -2.192 -16.898 1.00 92.81 311 ARG A O 1
ATOM 2294 N N . LYS A 1 312 ? -8.057 -2.569 -15.331 1.00 92.31 312 LYS A N 1
ATOM 2295 C CA . LYS A 1 312 ? -7.509 -3.876 -14.923 1.00 92.31 312 LYS A CA 1
ATOM 2296 C C . LYS A 1 312 ? -7.609 -4.929 -16.039 1.00 92.31 312 LYS A C 1
ATOM 2298 O O . LYS A 1 312 ? -6.660 -5.684 -16.223 1.00 92.31 312 LYS A O 1
ATOM 2303 N N . ALA A 1 313 ? -8.711 -4.959 -16.792 1.00 93.00 313 ALA A N 1
ATOM 2304 C CA . ALA A 1 313 ? -8.847 -5.825 -17.964 1.00 93.00 313 ALA A CA 1
ATOM 2305 C C . ALA A 1 313 ? -7.819 -5.463 -19.050 1.00 93.00 313 ALA A C 1
ATOM 2307 O O . ALA A 1 313 ? -7.067 -6.330 -19.470 1.00 93.00 313 ALA A O 1
ATOM 2308 N N . LEU A 1 314 ? -7.675 -4.177 -19.401 1.00 93.19 314 LEU A N 1
ATOM 2309 C CA . LEU A 1 314 ? -6.673 -3.710 -20.372 1.00 93.19 314 LEU A CA 1
ATOM 2310 C C . LEU A 1 314 ? -5.240 -4.154 -20.028 1.00 93.19 314 LEU A C 1
ATOM 2312 O O . LEU A 1 314 ? -4.507 -4.536 -20.937 1.00 93.19 314 LEU A O 1
ATOM 2316 N N . LEU A 1 315 ? -4.852 -4.130 -18.746 1.00 92.56 315 LEU A N 1
ATOM 2317 C CA . LEU A 1 315 ? -3.546 -4.626 -18.287 1.00 92.56 315 LEU A CA 1
ATOM 2318 C C . LEU A 1 315 ? -3.378 -6.138 -18.516 1.00 92.56 315 LEU A C 1
ATOM 2320 O O . LEU A 1 315 ? -2.331 -6.568 -18.992 1.00 92.56 315 LEU A O 1
ATOM 2324 N N . ALA A 1 316 ? -4.400 -6.937 -18.197 1.00 92.56 316 ALA A N 1
ATOM 2325 C CA . ALA A 1 316 ? -4.363 -8.392 -18.358 1.00 92.56 316 ALA A CA 1
ATOM 2326 C C . ALA A 1 316 ? -4.429 -8.821 -19.836 1.00 92.56 316 ALA A C 1
ATOM 2328 O O . ALA A 1 316 ? -3.633 -9.646 -20.280 1.00 92.56 316 ALA A O 1
ATOM 2329 N N . ASP A 1 317 ? -5.334 -8.215 -20.607 1.00 93.75 317 ASP A N 1
ATOM 2330 C CA . ASP A 1 317 ? -5.619 -8.547 -22.007 1.00 93.75 317 ASP A CA 1
ATOM 2331 C C . ASP A 1 317 ? -4.502 -8.099 -22.974 1.00 93.75 317 ASP A C 1
ATOM 2333 O O . ASP A 1 317 ? -4.481 -8.527 -24.126 1.00 93.75 317 ASP A O 1
ATOM 2337 N N . ASN A 1 318 ? -3.568 -7.247 -22.526 1.00 93.12 318 ASN A N 1
ATOM 2338 C CA . ASN A 1 318 ? -2.437 -6.740 -23.320 1.00 93.12 318 ASN A CA 1
ATOM 2339 C C . ASN A 1 318 ? -1.071 -7.006 -22.653 1.00 93.12 318 ASN A C 1
ATOM 2341 O O . ASN A 1 318 ? -0.099 -6.304 -22.938 1.00 93.12 318 ASN A O 1
ATOM 2345 N N . ALA A 1 319 ? -0.986 -7.991 -21.751 1.00 93.25 319 ALA A N 1
ATOM 2346 C CA . ALA A 1 319 ? 0.246 -8.319 -21.035 1.00 93.25 319 ALA A CA 1
ATOM 2347 C C . ALA A 1 319 ? 1.423 -8.580 -21.999 1.00 93.25 319 ALA A C 1
ATOM 2349 O O . ALA A 1 319 ? 1.322 -9.372 -22.937 1.00 93.25 319 ALA A O 1
ATOM 2350 N N . LEU A 1 320 ? 2.546 -7.895 -21.765 1.00 94.50 320 LEU A N 1
ATOM 2351 C CA . LEU A 1 320 ? 3.713 -7.917 -22.649 1.00 94.50 320 LEU A CA 1
ATOM 2352 C C . LEU A 1 320 ? 4.737 -8.965 -22.212 1.00 94.50 320 LEU A C 1
ATOM 2354 O O . LEU A 1 320 ? 4.959 -9.185 -21.023 1.00 94.50 320 LEU A O 1
ATOM 2358 N N . THR A 1 321 ? 5.464 -9.513 -23.181 1.00 96.94 321 THR A N 1
ATOM 2359 C CA . THR A 1 321 ? 6.731 -10.219 -22.941 1.00 96.94 321 THR A CA 1
ATOM 2360 C C . THR A 1 321 ? 7.873 -9.511 -23.665 1.00 96.94 321 THR A C 1
ATOM 2362 O O . THR A 1 321 ? 7.657 -8.815 -24.660 1.00 96.94 321 THR A O 1
ATOM 2365 N N . VAL A 1 322 ? 9.095 -9.644 -23.145 1.00 97.62 322 VAL A N 1
ATOM 2366 C CA . VAL A 1 322 ? 10.301 -9.021 -23.709 1.00 97.62 322 VAL A CA 1
ATOM 2367 C C . VAL A 1 322 ? 11.432 -10.037 -23.730 1.00 97.62 322 VAL A C 1
ATOM 2369 O O . VAL A 1 322 ? 11.669 -10.718 -22.737 1.00 97.62 322 VAL A O 1
ATOM 2372 N N . VAL A 1 323 ? 12.173 -10.078 -24.831 1.00 97.56 323 VAL A N 1
ATOM 2373 C CA . VAL A 1 323 ? 13.485 -10.731 -24.920 1.00 97.56 323 VAL A CA 1
ATOM 2374 C C . VAL A 1 323 ? 14.522 -9.670 -25.275 1.00 97.56 323 VAL A C 1
ATOM 2376 O O . VAL A 1 323 ? 14.245 -8.779 -26.080 1.00 97.56 323 VAL A O 1
ATOM 2379 N N . THR A 1 324 ? 15.713 -9.753 -24.682 1.00 97.69 324 THR A N 1
ATOM 2380 C CA . THR A 1 324 ? 16.860 -8.933 -25.086 1.00 97.69 324 THR A CA 1
ATOM 2381 C C . THR A 1 324 ? 17.854 -9.805 -25.837 1.00 97.69 324 THR A C 1
ATOM 2383 O O . THR A 1 324 ? 18.354 -10.796 -25.311 1.00 97.69 324 THR A O 1
ATOM 2386 N N . GLU A 1 325 ? 18.117 -9.452 -27.091 1.00 95.88 325 GLU A N 1
ATOM 2387 C CA . GLU A 1 325 ? 18.942 -10.231 -28.016 1.00 95.88 325 GLU A CA 1
ATOM 2388 C C . GLU A 1 325 ? 19.857 -9.332 -28.856 1.00 95.88 325 GLU A C 1
ATOM 2390 O O . GLU A 1 325 ? 19.730 -8.107 -28.846 1.00 95.88 325 GLU A O 1
ATOM 2395 N N . ASN A 1 326 ? 20.773 -9.943 -29.610 1.00 94.81 326 ASN A N 1
ATOM 2396 C CA . ASN A 1 326 ? 21.565 -9.243 -30.616 1.00 94.81 326 ASN A CA 1
ATOM 2397 C C . ASN A 1 326 ? 21.045 -9.605 -32.009 1.00 94.81 326 ASN A C 1
ATOM 2399 O O . ASN A 1 326 ? 21.013 -10.786 -32.362 1.00 94.81 326 ASN A O 1
ATOM 2403 N N . ASN A 1 327 ? 20.691 -8.604 -32.817 1.00 92.25 327 ASN A N 1
ATOM 2404 C CA . ASN A 1 327 ? 20.249 -8.835 -34.194 1.00 92.25 327 ASN A CA 1
ATOM 2405 C C . ASN A 1 327 ? 21.414 -9.277 -35.111 1.00 92.25 327 ASN A C 1
ATOM 2407 O O . ASN A 1 327 ? 22.585 -9.287 -34.727 1.00 92.25 327 ASN A O 1
ATOM 2411 N N . ALA A 1 328 ? 21.109 -9.585 -36.376 1.00 90.06 328 ALA A N 1
ATOM 2412 C CA . ALA A 1 328 ? 22.108 -10.001 -37.368 1.00 90.06 328 ALA A CA 1
ATOM 2413 C C . ALA A 1 328 ? 23.161 -8.924 -37.734 1.00 90.06 328 ALA A C 1
ATOM 2415 O O . ALA A 1 328 ? 24.187 -9.263 -38.321 1.00 90.06 328 ALA A O 1
ATOM 2416 N N . ALA A 1 329 ? 22.933 -7.649 -37.395 1.00 90.50 329 ALA A N 1
ATOM 2417 C CA . ALA A 1 329 ? 23.915 -6.564 -37.515 1.00 90.50 329 ALA A CA 1
ATOM 2418 C C . ALA A 1 329 ? 24.765 -6.377 -36.237 1.00 90.50 329 ALA A C 1
ATOM 2420 O O . ALA A 1 329 ? 25.744 -5.630 -36.250 1.00 90.50 329 ALA A O 1
ATOM 2421 N N . GLY A 1 330 ? 24.424 -7.077 -35.151 1.00 92.69 330 GLY A N 1
ATOM 2422 C CA . GLY A 1 330 ? 25.069 -6.987 -33.844 1.00 92.69 330 GLY A CA 1
ATOM 2423 C C . GLY A 1 330 ? 24.498 -5.910 -32.918 1.00 92.69 330 GLY A C 1
ATOM 2424 O O . GLY A 1 330 ? 25.056 -5.721 -31.840 1.00 92.69 330 GLY A O 1
ATOM 2425 N N . ASP A 1 331 ? 23.420 -5.215 -33.297 1.00 96.25 331 ASP A N 1
ATOM 2426 C CA . ASP A 1 331 ? 22.742 -4.254 -32.417 1.00 96.25 331 ASP A CA 1
ATOM 2427 C C . ASP A 1 331 ? 22.017 -4.985 -31.279 1.00 96.25 331 ASP A C 1
ATOM 2429 O O . ASP A 1 331 ? 21.425 -6.044 -31.494 1.00 96.25 331 ASP A O 1
ATOM 2433 N N . PHE A 1 332 ? 22.024 -4.395 -30.082 1.00 96.81 332 PHE A N 1
ATOM 2434 C CA . PHE A 1 332 ? 21.282 -4.907 -28.930 1.00 96.81 332 PHE A CA 1
ATOM 2435 C C . PHE A 1 332 ? 19.816 -4.485 -29.046 1.00 96.81 332 PHE A C 1
ATOM 2437 O O . PHE A 1 332 ? 19.528 -3.286 -29.083 1.00 96.81 332 PHE A O 1
ATOM 2444 N N . CYS A 1 333 ? 18.898 -5.444 -29.080 1.00 97.12 333 CYS A N 1
ATOM 2445 C CA . CYS A 1 333 ? 17.474 -5.224 -29.303 1.00 97.12 333 CYS A CA 1
ATOM 2446 C C . CYS A 1 333 ? 16.633 -5.716 -28.125 1.00 97.12 333 CYS A C 1
ATOM 2448 O O . CYS A 1 333 ? 16.810 -6.840 -27.664 1.00 97.12 333 CYS A O 1
ATOM 2450 N N . ASN A 1 334 ? 15.668 -4.902 -27.694 1.00 97.56 334 ASN A N 1
ATOM 2451 C CA . ASN A 1 334 ? 14.529 -5.371 -26.907 1.00 97.56 334 ASN A CA 1
ATOM 2452 C C . ASN A 1 334 ? 13.412 -5.745 -27.884 1.00 97.56 334 ASN A C 1
ATOM 2454 O O . ASN A 1 334 ? 12.821 -4.862 -28.511 1.00 97.56 334 ASN A O 1
ATOM 2458 N N . VAL A 1 335 ? 13.137 -7.041 -28.012 1.00 97.81 335 VAL A N 1
ATOM 2459 C CA . VAL A 1 335 ? 12.026 -7.585 -28.797 1.00 97.81 335 VAL A CA 1
ATOM 2460 C C . VAL A 1 335 ? 10.822 -7.714 -27.874 1.00 97.81 335 VAL A C 1
ATOM 2462 O O . VAL A 1 335 ? 10.802 -8.550 -26.973 1.00 97.81 335 VAL A O 1
ATOM 2465 N N . VAL A 1 336 ? 9.838 -6.844 -28.078 1.00 97.31 336 VAL A N 1
ATOM 2466 C CA . VAL A 1 336 ? 8.578 -6.791 -27.333 1.00 97.31 336 VAL A CA 1
ATOM 2467 C C . VAL A 1 336 ? 7.536 -7.596 -28.092 1.00 97.31 336 VAL A C 1
ATOM 2469 O O . VAL A 1 336 ? 7.327 -7.344 -29.276 1.00 97.31 336 VAL A O 1
ATOM 2472 N N . THR A 1 337 ? 6.860 -8.523 -27.420 1.00 97.88 337 THR A N 1
ATOM 2473 C CA . THR A 1 337 ? 5.727 -9.271 -27.983 1.00 97.88 337 THR A CA 1
ATOM 2474 C C . THR A 1 337 ? 4.482 -8.992 -27.152 1.00 97.88 337 THR A C 1
ATOM 2476 O O . THR A 1 337 ? 4.475 -9.238 -25.942 1.00 97.88 337 THR A O 1
ATOM 2479 N N . ALA A 1 338 ? 3.449 -8.470 -27.808 1.00 96.50 338 ALA A N 1
ATOM 2480 C CA . ALA A 1 338 ? 2.095 -8.340 -27.280 1.00 96.50 338 ALA A CA 1
ATOM 2481 C C 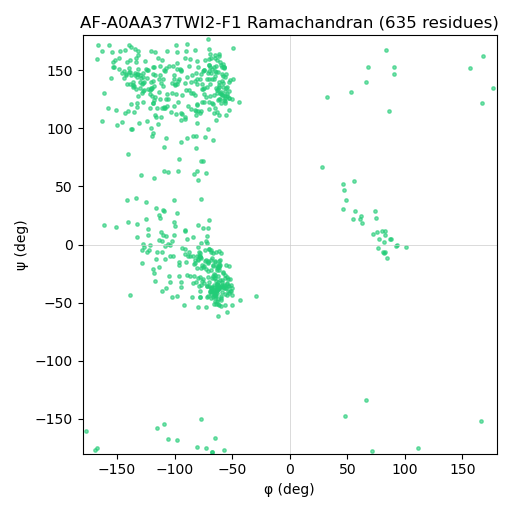. ALA A 1 338 ? 1.212 -9.506 -27.783 1.00 96.50 338 ALA A C 1
ATOM 2483 O O . ALA A 1 338 ? 1.604 -10.204 -28.725 1.00 96.50 338 ALA A O 1
ATOM 2484 N N . PRO A 1 339 ? 0.023 -9.735 -27.199 1.00 96.06 339 PRO A N 1
ATOM 2485 C CA . PRO A 1 339 ? -0.932 -10.714 -27.719 1.00 96.06 339 PRO A CA 1
ATOM 2486 C C . PRO A 1 339 ? -1.312 -10.432 -29.182 1.00 96.06 339 PRO A C 1
ATOM 2488 O O . PRO A 1 339 ? -1.320 -9.281 -29.610 1.00 96.06 339 PRO A O 1
ATOM 2491 N N . ASP A 1 340 ? -1.680 -11.465 -29.946 1.00 93.81 340 ASP A N 1
ATOM 2492 C CA . ASP A 1 340 ? -2.000 -11.354 -31.387 1.00 93.81 340 ASP A CA 1
ATOM 2493 C C . ASP A 1 340 ? -3.184 -10.407 -31.700 1.00 93.81 340 ASP A C 1
ATOM 2495 O O . ASP A 1 340 ? -3.410 -10.026 -32.847 1.00 93.81 340 ASP A O 1
ATOM 2499 N N . THR A 1 341 ? -3.951 -10.013 -30.680 1.00 92.38 341 THR A N 1
ATOM 2500 C CA . THR A 1 341 ? -5.024 -9.008 -30.738 1.00 92.38 341 THR A CA 1
ATOM 2501 C C . THR A 1 341 ? -4.534 -7.555 -30.694 1.00 92.38 341 THR A C 1
ATOM 2503 O O . THR A 1 341 ? -5.341 -6.646 -30.893 1.00 92.38 341 THR A O 1
ATOM 2506 N N . THR A 1 342 ? -3.252 -7.317 -30.412 1.00 91.81 342 THR A N 1
ATOM 2507 C CA . THR A 1 342 ? -2.691 -5.997 -30.091 1.00 91.81 342 THR A CA 1
ATOM 2508 C C . THR A 1 342 ? -1.704 -5.549 -31.172 1.00 91.81 342 THR A C 1
ATOM 2510 O O . THR A 1 342 ? -0.567 -6.008 -31.226 1.00 91.81 342 THR A O 1
ATOM 2513 N N . ASP A 1 343 ? -2.129 -4.622 -32.032 1.00 92.31 343 ASP A N 1
ATOM 2514 C CA . ASP A 1 343 ? -1.329 -4.115 -33.155 1.00 92.31 343 ASP A CA 1
ATOM 2515 C C . ASP A 1 343 ? -0.381 -2.979 -32.715 1.00 92.31 343 ASP A C 1
ATOM 2517 O O . ASP A 1 343 ? -0.754 -1.805 -32.669 1.00 92.31 343 ASP A O 1
ATOM 2521 N N . LEU A 1 344 ? 0.859 -3.330 -32.364 1.00 91.69 344 LEU A N 1
ATOM 2522 C CA . LEU A 1 344 ? 1.910 -2.382 -31.986 1.00 91.69 344 LEU A CA 1
ATOM 2523 C C . LEU A 1 344 ? 2.369 -1.510 -33.168 1.00 91.69 344 LEU A C 1
ATOM 2525 O O . LEU A 1 344 ? 2.777 -0.369 -32.942 1.00 91.69 344 LEU A O 1
ATOM 2529 N N . GLU A 1 345 ? 2.291 -2.005 -34.407 1.00 92.44 345 GLU A N 1
ATOM 2530 C CA . GLU A 1 345 ? 2.638 -1.230 -35.606 1.00 92.44 345 GLU A CA 1
ATOM 2531 C C . GLU A 1 345 ? 1.621 -0.105 -35.844 1.00 92.44 345 GLU A C 1
ATOM 2533 O O . GLU A 1 345 ? 2.009 1.053 -36.000 1.00 92.44 345 GLU A O 1
ATOM 2538 N N . ALA A 1 346 ? 0.321 -0.390 -35.759 1.00 89.06 346 ALA A N 1
ATOM 2539 C CA . ALA A 1 346 ? -0.727 0.630 -35.850 1.00 89.06 346 ALA A CA 1
ATOM 2540 C C . ALA A 1 346 ? -0.693 1.643 -34.687 1.00 89.06 346 ALA A C 1
ATOM 2542 O O . ALA A 1 346 ? -1.095 2.795 -34.860 1.00 89.06 346 ALA A O 1
ATOM 2543 N N . LEU A 1 347 ? -0.212 1.231 -33.509 1.00 85.75 347 LEU A N 1
ATOM 2544 C CA . LEU A 1 347 ? -0.133 2.065 -32.304 1.00 85.75 347 LEU A CA 1
ATOM 2545 C C . LEU A 1 347 ? 1.121 2.961 -32.241 1.00 85.75 347 LEU A C 1
ATOM 2547 O O . LEU A 1 347 ? 1.057 4.064 -31.694 1.00 85.75 347 LEU A O 1
ATOM 2551 N N . TYR A 1 348 ? 2.262 2.511 -32.774 1.00 84.94 348 TYR A N 1
ATOM 2552 C CA . TYR A 1 348 ? 3.567 3.180 -32.616 1.00 84.94 348 TYR A CA 1
ATOM 2553 C C . TYR A 1 348 ? 4.301 3.474 -33.946 1.00 84.94 348 TYR A C 1
ATOM 2555 O O . TYR A 1 348 ? 5.366 4.092 -33.955 1.00 84.94 348 TYR A O 1
ATOM 2563 N N . GLY A 1 349 ? 3.745 3.068 -35.091 1.00 76.88 349 GLY A N 1
ATOM 2564 C CA . GLY A 1 349 ? 4.413 3.056 -36.400 1.00 76.88 349 GLY A CA 1
ATOM 2565 C C . GLY A 1 349 ? 4.832 4.403 -37.002 1.00 76.88 349 GLY A C 1
ATOM 2566 O O . GLY A 1 349 ? 5.529 4.407 -38.015 1.00 76.88 349 GLY A O 1
ATOM 2567 N N . ASP A 1 350 ? 4.479 5.542 -36.398 1.00 74.56 350 ASP A N 1
ATOM 2568 C CA . ASP A 1 350 ? 5.023 6.848 -36.805 1.00 74.56 350 ASP A CA 1
ATOM 2569 C C . ASP A 1 350 ? 6.460 7.103 -36.301 1.00 74.56 350 ASP A C 1
ATOM 2571 O O . ASP A 1 350 ? 7.127 8.031 -36.764 1.00 74.56 350 ASP A O 1
ATOM 2575 N N . GLY A 1 351 ? 6.961 6.265 -35.385 1.00 64.56 351 GLY A N 1
ATOM 2576 C CA . GLY A 1 351 ? 8.320 6.340 -34.847 1.00 64.56 351 GLY A CA 1
ATOM 2577 C C . GLY A 1 351 ? 8.573 7.510 -33.888 1.00 64.56 351 GLY A C 1
ATOM 2578 O O . GLY A 1 351 ? 9.727 7.745 -33.516 1.00 64.56 351 GLY A O 1
ATOM 2579 N N . SER A 1 352 ? 7.530 8.236 -33.474 1.00 72.31 352 SER A N 1
ATOM 2580 C CA . SER A 1 352 ? 7.597 9.296 -32.458 1.00 72.31 352 SER A CA 1
ATOM 2581 C C . SER A 1 352 ? 7.920 8.730 -31.062 1.00 72.31 352 SER A C 1
ATOM 2583 O O . SER A 1 352 ? 8.159 7.536 -30.895 1.00 72.31 352 SER A O 1
ATOM 2585 N N . HIS A 1 353 ? 7.992 9.553 -30.012 1.00 66.19 353 HIS A N 1
ATOM 2586 C CA . HIS A 1 353 ? 8.195 9.026 -28.645 1.00 66.19 353 HIS A CA 1
ATOM 2587 C C . HIS A 1 353 ? 6.868 8.643 -27.965 1.00 66.19 353 HIS A C 1
ATOM 2589 O O . HIS A 1 353 ? 6.824 7.778 -27.088 1.00 66.19 353 HIS A O 1
ATOM 2595 N N . ASP A 1 354 ? 5.806 9.308 -28.396 1.00 69.50 354 ASP A N 1
ATOM 2596 C CA . ASP A 1 354 ? 4.439 9.306 -27.891 1.00 69.50 354 ASP A CA 1
ATOM 2597 C C . ASP A 1 354 ? 3.458 8.496 -28.761 1.00 69.50 354 ASP A C 1
ATOM 2599 O O . ASP A 1 354 ? 2.297 8.345 -28.389 1.00 69.50 354 ASP A O 1
ATOM 2603 N N . GLY A 1 355 ? 3.934 7.904 -29.857 1.00 67.00 355 GLY A N 1
ATOM 2604 C CA . GLY A 1 355 ? 3.168 7.022 -30.732 1.00 67.00 355 GLY A CA 1
ATOM 2605 C C . GLY A 1 355 ? 2.114 7.753 -31.563 1.00 67.00 355 GLY A C 1
ATOM 2606 O O . GLY A 1 355 ? 1.950 8.974 -31.494 1.00 67.00 355 GLY A O 1
ATOM 2607 N N . VAL A 1 356 ? 1.357 6.978 -32.338 1.00 65.94 356 VAL A N 1
ATOM 2608 C CA . VAL A 1 356 ? 0.387 7.524 -33.291 1.00 65.94 356 VAL A CA 1
ATOM 2609 C C . VAL A 1 356 ? -0.691 8.313 -32.538 1.00 65.94 356 VAL A C 1
ATOM 2611 O O . VAL A 1 356 ? -1.341 7.802 -31.627 1.00 65.94 356 VAL A O 1
ATOM 2614 N N . ASN A 1 357 ? -0.875 9.583 -32.916 1.00 75.88 357 ASN A N 1
ATOM 2615 C CA . ASN A 1 357 ? -1.753 10.554 -32.240 1.00 75.88 357 ASN A CA 1
ATOM 2616 C C . ASN A 1 357 ? -1.434 10.783 -30.742 1.00 75.88 357 ASN A C 1
ATOM 2618 O O . ASN A 1 357 ? -2.337 11.106 -29.969 1.00 75.88 357 ASN A O 1
ATOM 2622 N N . SER A 1 358 ? -0.174 10.618 -30.325 1.00 80.50 358 SER A N 1
ATOM 2623 C CA . SER A 1 358 ? 0.277 10.733 -28.927 1.00 80.50 358 SER A CA 1
ATOM 2624 C C . SER A 1 358 ? -0.366 9.721 -27.956 1.00 80.50 358 SER A C 1
ATOM 2626 O O . SER A 1 358 ? -0.411 9.955 -26.743 1.00 80.50 358 SER A O 1
ATOM 2628 N N . PHE A 1 359 ? -0.882 8.596 -28.470 1.00 85.75 359 PHE A N 1
ATOM 2629 C CA . PHE A 1 359 ? -1.613 7.595 -27.684 1.00 85.75 359 PHE A CA 1
ATOM 2630 C C . PHE A 1 359 ? -0.714 6.617 -26.900 1.00 85.75 359 PHE A C 1
ATOM 2632 O O . PHE A 1 359 ? -1.182 6.001 -25.943 1.00 85.75 359 PHE A O 1
ATOM 2639 N N . VAL A 1 360 ? 0.565 6.453 -27.264 1.00 88.31 360 VAL A N 1
ATOM 2640 C CA . VAL A 1 360 ? 1.446 5.393 -26.732 1.00 88.31 360 VAL A CA 1
ATOM 2641 C C . VAL A 1 360 ? 2.850 5.899 -26.397 1.00 88.31 360 VAL A C 1
ATOM 2643 O O . VAL A 1 360 ? 3.745 5.960 -27.238 1.00 88.31 360 VAL A O 1
ATOM 2646 N N . TYR A 1 361 ? 3.094 6.170 -25.116 1.00 88.94 361 TYR A N 1
ATOM 2647 C CA . TYR A 1 361 ? 4.414 6.577 -24.632 1.00 88.94 361 TYR A CA 1
ATOM 2648 C C . TYR A 1 361 ? 5.329 5.361 -24.412 1.00 88.94 361 TYR A C 1
ATOM 2650 O O . TYR A 1 361 ? 5.130 4.579 -23.475 1.00 88.94 361 TYR A O 1
ATOM 2658 N N . LEU A 1 362 ? 6.371 5.217 -25.240 1.00 88.50 362 LEU A N 1
ATOM 2659 C CA . LEU A 1 362 ? 7.313 4.090 -25.184 1.00 88.50 362 LEU A CA 1
ATOM 2660 C C . LEU A 1 362 ? 8.558 4.407 -24.337 1.00 88.50 362 LEU A C 1
ATOM 2662 O O . LEU A 1 362 ? 9.428 5.189 -24.725 1.00 88.50 362 LEU A O 1
ATOM 2666 N N . SER A 1 363 ? 8.711 3.729 -23.198 1.00 88.56 363 SER A N 1
ATOM 2667 C CA . SER A 1 363 ? 9.837 3.899 -22.272 1.00 88.56 363 SER A CA 1
ATOM 2668 C C . SER A 1 363 ? 10.625 2.595 -22.098 1.00 88.56 363 SER A C 1
ATOM 2670 O O . SER A 1 363 ? 10.303 1.768 -21.248 1.00 88.56 363 SER A O 1
ATOM 2672 N N . THR A 1 364 ? 11.679 2.419 -22.901 1.00 90.56 364 THR A N 1
ATOM 2673 C CA . THR A 1 364 ? 12.516 1.204 -22.931 1.00 90.56 364 THR A CA 1
ATOM 2674 C C . THR A 1 364 ? 14.000 1.504 -22.699 1.00 90.56 364 THR A C 1
ATOM 2676 O O . THR A 1 364 ? 14.505 2.533 -23.153 1.00 90.56 364 THR A O 1
ATOM 2679 N N . TYR A 1 365 ? 14.692 0.608 -21.988 1.00 91.81 365 TYR A N 1
ATOM 2680 C CA . TYR A 1 365 ? 16.100 0.724 -21.593 1.00 91.81 365 TYR A CA 1
ATOM 2681 C C . TYR A 1 365 ? 16.853 -0.610 -21.737 1.00 91.81 365 TYR A C 1
ATOM 2683 O O . TYR A 1 365 ? 16.235 -1.673 -21.683 1.00 91.81 365 TYR A O 1
ATOM 2691 N N . LEU A 1 366 ? 18.187 -0.527 -21.825 1.00 95.38 366 LEU A N 1
ATOM 2692 C CA . LEU A 1 366 ? 19.121 -1.633 -21.580 1.00 95.38 366 LEU A CA 1
ATOM 2693 C C . LEU A 1 366 ? 19.926 -1.363 -20.299 1.00 95.38 366 LEU A C 1
ATOM 2695 O O . LEU A 1 366 ? 20.400 -0.237 -20.081 1.00 95.38 366 LEU A O 1
ATOM 2699 N N . HIS A 1 367 ? 20.126 -2.400 -19.491 1.00 95.06 367 HIS A N 1
ATOM 2700 C CA . HIS A 1 367 ? 20.874 -2.383 -18.230 1.00 95.06 367 HIS A CA 1
ATOM 2701 C C . HIS A 1 367 ? 21.981 -3.437 -18.248 1.00 95.06 367 HIS A C 1
ATOM 2703 O O . HIS A 1 367 ? 21.814 -4.486 -18.867 1.00 95.06 367 HIS A O 1
ATOM 2709 N N . ASN A 1 368 ? 23.075 -3.204 -17.520 1.00 95.69 368 ASN A N 1
ATOM 2710 C CA . ASN A 1 368 ? 23.949 -4.310 -17.121 1.00 95.69 368 ASN A CA 1
ATOM 2711 C C . ASN A 1 368 ? 23.247 -5.092 -16.002 1.00 95.69 368 ASN A C 1
ATOM 2713 O O . ASN A 1 368 ? 22.711 -4.478 -15.076 1.00 95.69 368 ASN A O 1
ATOM 2717 N N . TYR A 1 369 ? 23.229 -6.422 -16.065 1.00 96.19 369 TYR A N 1
ATOM 2718 C CA . TYR A 1 369 ? 22.438 -7.265 -15.160 1.00 96.19 369 TYR A CA 1
ATOM 2719 C C . TYR A 1 369 ? 23.259 -8.363 -14.479 1.00 96.19 369 TYR A C 1
ATOM 2721 O O . TYR A 1 369 ? 24.114 -9.021 -15.075 1.00 96.19 369 TYR A O 1
ATOM 2729 N N . ASP A 1 370 ? 22.960 -8.550 -13.196 1.00 95.12 370 ASP A N 1
ATOM 2730 C CA . ASP A 1 370 ? 23.569 -9.501 -12.275 1.00 95.12 370 ASP A CA 1
ATOM 2731 C C . ASP A 1 370 ? 22.565 -10.627 -12.000 1.00 95.12 370 ASP A C 1
ATOM 2733 O O . ASP A 1 370 ? 21.726 -10.540 -11.099 1.00 95.12 370 ASP A O 1
ATOM 2737 N N . ALA A 1 371 ? 22.652 -11.685 -12.811 1.00 94.00 371 ALA A N 1
ATOM 2738 C CA . ALA A 1 371 ? 21.738 -12.826 -12.775 1.00 94.00 371 ALA A CA 1
ATOM 2739 C C . ALA A 1 371 ? 21.805 -13.634 -11.470 1.00 94.00 371 ALA A C 1
ATOM 2741 O O . ALA A 1 371 ? 20.811 -14.241 -11.076 1.00 94.00 371 ALA A O 1
ATOM 2742 N N . ALA A 1 372 ? 22.946 -13.617 -10.772 1.00 92.31 372 ALA A N 1
ATOM 2743 C CA . ALA A 1 372 ? 23.096 -14.290 -9.484 1.00 92.31 372 ALA A CA 1
ATOM 2744 C C . ALA A 1 372 ? 22.310 -13.582 -8.365 1.00 92.31 372 ALA A C 1
ATOM 2746 O O . ALA A 1 372 ? 21.872 -14.232 -7.420 1.00 92.31 372 ALA A O 1
ATOM 2747 N N . ASN A 1 373 ? 22.110 -12.265 -8.482 1.00 91.38 373 ASN A N 1
ATOM 2748 C CA . ASN A 1 373 ? 21.430 -11.436 -7.481 1.00 91.38 373 ASN A CA 1
ATOM 2749 C C . ASN A 1 373 ? 20.087 -10.856 -7.974 1.00 91.38 373 ASN A C 1
ATOM 2751 O O . ASN A 1 373 ? 19.475 -10.062 -7.259 1.00 91.38 373 ASN A O 1
ATOM 2755 N N . LYS A 1 374 ? 19.647 -11.227 -9.188 1.00 93.56 374 LYS A N 1
ATOM 2756 C CA . LYS A 1 374 ? 18.432 -10.745 -9.877 1.00 93.56 374 LYS A CA 1
ATOM 2757 C C . LYS A 1 374 ? 18.272 -9.220 -9.828 1.00 93.56 374 LYS A C 1
ATOM 2759 O O . LYS A 1 374 ? 17.249 -8.698 -9.379 1.00 93.56 374 LYS A O 1
ATOM 2764 N N . ARG A 1 375 ? 19.312 -8.480 -10.235 1.00 92.44 375 ARG A N 1
ATOM 2765 C CA . ARG A 1 375 ? 19.344 -7.006 -10.149 1.00 92.44 375 ARG A CA 1
ATOM 2766 C C . ARG A 1 375 ? 19.971 -6.338 -11.372 1.00 92.44 375 ARG A C 1
ATOM 2768 O O . ARG A 1 375 ? 20.938 -6.835 -11.945 1.00 92.44 375 ARG A O 1
ATOM 2775 N N . PHE A 1 376 ? 19.483 -5.143 -11.694 1.00 93.25 376 PHE A N 1
ATOM 2776 C CA . PHE A 1 376 ? 20.187 -4.214 -12.577 1.00 93.25 376 PHE A CA 1
ATOM 2777 C C . PHE A 1 376 ? 21.370 -3.574 -11.832 1.00 93.25 376 PHE A C 1
ATOM 2779 O O . PHE A 1 376 ? 21.213 -3.065 -10.718 1.00 93.25 376 PHE A O 1
ATOM 2786 N N . VAL A 1 377 ? 22.547 -3.622 -12.452 1.00 92.62 377 VAL A N 1
ATOM 2787 C CA . VAL A 1 377 ? 23.811 -3.067 -11.950 1.00 92.62 377 VAL A CA 1
ATOM 2788 C C . VAL A 1 377 ? 23.927 -1.594 -12.298 1.00 92.62 377 VAL A C 1
ATOM 2790 O O . VAL A 1 377 ? 24.282 -0.812 -11.430 1.00 92.62 377 VAL A O 1
ATOM 2793 N N . ASP A 1 378 ? 23.608 -1.203 -13.529 1.00 91.12 378 ASP A N 1
ATOM 2794 C CA . ASP A 1 378 ? 23.498 0.185 -13.986 1.00 91.12 378 ASP A CA 1
ATOM 2795 C C . ASP A 1 378 ? 22.811 0.241 -15.362 1.00 91.12 378 ASP A C 1
ATOM 2797 O O . ASP A 1 378 ? 22.349 -0.771 -15.896 1.00 91.12 378 ASP A O 1
ATOM 2801 N N . ARG A 1 379 ? 22.730 1.442 -15.942 1.00 91.62 379 ARG A N 1
ATOM 2802 C CA . ARG A 1 379 ? 22.264 1.654 -17.313 1.00 91.62 379 ARG A CA 1
ATOM 2803 C C . ARG A 1 379 ? 23.391 1.354 -18.303 1.00 91.62 379 ARG A C 1
ATOM 2805 O O . ARG A 1 379 ? 24.385 2.073 -18.320 1.00 91.62 379 ARG A O 1
ATOM 2812 N N . ALA A 1 380 ? 23.182 0.387 -19.196 1.00 94.19 380 ALA A N 1
ATOM 2813 C CA . ALA A 1 380 ? 24.135 0.096 -20.266 1.00 94.19 380 ALA A CA 1
ATOM 2814 C C . ALA A 1 380 ? 24.088 1.148 -21.392 1.00 94.19 380 ALA A C 1
ATOM 2816 O O . ALA A 1 380 ? 25.103 1.419 -22.027 1.00 94.19 380 ALA A O 1
ATOM 2817 N N . LEU A 1 381 ? 22.927 1.775 -21.632 1.00 92.00 381 LEU A N 1
ATOM 2818 C CA . LEU A 1 381 ? 22.799 2.869 -22.603 1.00 92.00 381 LEU A CA 1
ATOM 2819 C C . LEU A 1 381 ? 23.576 4.120 -22.159 1.00 92.00 381 LEU A C 1
ATOM 2821 O O . LEU A 1 381 ? 23.249 4.725 -21.135 1.00 92.00 381 LEU A O 1
ATOM 2825 N N . THR A 1 382 ? 24.526 4.574 -22.981 1.00 86.56 382 THR A N 1
ATOM 2826 C CA . THR A 1 382 ? 25.367 5.763 -22.716 1.00 86.56 382 THR A CA 1
ATOM 2827 C C . THR A 1 382 ? 24.580 7.074 -22.607 1.00 86.56 382 THR A C 1
ATOM 2829 O O . THR A 1 382 ? 25.063 8.047 -22.030 1.00 86.56 382 THR A O 1
ATOM 2832 N N . SER A 1 383 ? 23.354 7.113 -23.135 1.00 84.00 383 SER A N 1
ATOM 2833 C CA . SER A 1 383 ? 22.412 8.225 -23.006 1.00 84.00 383 SER A CA 1
ATOM 2834 C C . SER A 1 383 ? 20.974 7.707 -23.009 1.00 84.00 383 SER A C 1
ATOM 2836 O O . SER A 1 383 ? 20.670 6.704 -23.651 1.00 84.00 383 SER A O 1
ATOM 2838 N N . HIS A 1 384 ? 20.052 8.417 -22.349 1.00 74.50 384 HIS A N 1
ATOM 2839 C CA . HIS A 1 384 ? 18.615 8.157 -22.523 1.00 74.50 384 HIS A CA 1
ATOM 2840 C C . HIS A 1 384 ? 18.176 8.410 -23.977 1.00 74.50 384 HIS A C 1
ATOM 2842 O O . HIS A 1 384 ? 17.307 7.704 -24.485 1.00 74.50 384 HIS A O 1
ATOM 2848 N N . ASN A 1 385 ? 18.817 9.366 -24.652 1.00 82.06 385 ASN A N 1
ATOM 2849 C CA . ASN A 1 385 ? 18.507 9.765 -26.023 1.00 82.06 385 ASN A CA 1
ATOM 2850 C C . ASN A 1 385 ? 19.458 9.087 -27.030 1.00 82.06 385 ASN A C 1
ATOM 2852 O O . ASN A 1 385 ? 19.748 9.654 -28.082 1.00 82.06 385 ASN A O 1
ATOM 2856 N N . ALA A 1 386 ? 20.001 7.912 -26.689 1.00 87.31 386 ALA A N 1
ATOM 2857 C CA . ALA A 1 386 ? 20.794 7.111 -27.615 1.00 87.31 386 ALA A CA 1
ATOM 2858 C C . ALA A 1 386 ? 19.942 6.748 -28.851 1.00 87.31 386 ALA A C 1
ATOM 2860 O O . ALA A 1 386 ? 18.825 6.251 -28.664 1.00 87.31 386 ALA A O 1
ATOM 2861 N N . PRO A 1 387 ? 20.431 6.982 -30.087 1.00 89.69 387 PRO A N 1
ATOM 2862 C CA . PRO A 1 387 ? 19.702 6.638 -31.303 1.00 89.69 387 PRO A CA 1
ATOM 2863 C C . PRO A 1 387 ? 19.255 5.175 -31.301 1.00 89.69 387 PRO A C 1
ATOM 2865 O O . PRO A 1 387 ? 20.069 4.270 -31.107 1.00 89.69 387 PRO A O 1
ATOM 2868 N N . LYS A 1 388 ? 17.952 4.975 -31.512 1.00 90.25 388 LYS A N 1
ATOM 2869 C CA . LYS A 1 388 ? 17.293 3.670 -31.581 1.00 90.25 388 LYS A CA 1
ATOM 2870 C C . LYS A 1 388 ? 16.698 3.465 -32.971 1.00 90.25 388 LYS A C 1
ATOM 2872 O O . LYS A 1 388 ? 16.180 4.414 -33.559 1.00 90.25 388 LYS A O 1
ATOM 2877 N N . THR A 1 389 ? 16.705 2.233 -33.455 1.00 91.69 389 THR A N 1
ATOM 2878 C CA . THR A 1 389 ? 15.881 1.805 -34.591 1.00 91.69 389 THR A CA 1
ATOM 2879 C C . THR A 1 389 ? 14.687 1.035 -34.043 1.00 91.69 389 THR A C 1
ATOM 2881 O O . THR A 1 389 ? 14.846 0.251 -33.110 1.00 91.69 389 THR A O 1
ATOM 2884 N N . VAL A 1 390 ? 13.496 1.259 -34.598 1.00 91.75 390 VAL A N 1
ATOM 2885 C CA . VAL A 1 390 ? 12.293 0.484 -34.266 1.00 91.75 390 VAL A CA 1
ATOM 2886 C C . VAL A 1 390 ? 11.782 -0.179 -35.536 1.00 91.75 390 VAL A C 1
ATOM 2888 O O . VAL A 1 390 ? 11.755 0.451 -36.591 1.00 91.75 390 VAL A O 1
ATOM 2891 N N . THR A 1 391 ? 11.432 -1.457 -35.438 1.00 93.12 391 THR A N 1
ATOM 2892 C CA . THR A 1 391 ? 10.886 -2.263 -36.537 1.00 93.12 391 THR A CA 1
ATOM 2893 C C . THR A 1 391 ? 9.796 -3.189 -36.017 1.00 93.12 391 THR A C 1
ATOM 2895 O O . THR A 1 391 ? 9.800 -3.540 -34.836 1.00 93.12 391 THR A O 1
ATOM 2898 N N . PHE A 1 392 ? 8.904 -3.616 -36.908 1.00 95.12 392 PHE A N 1
ATOM 2899 C CA . PHE A 1 392 ? 7.821 -4.544 -36.600 1.00 95.12 392 PHE A CA 1
ATOM 2900 C C . PHE A 1 392 ? 7.987 -5.819 -37.442 1.00 95.12 392 PHE A C 1
ATOM 2902 O O . PHE A 1 392 ? 7.624 -5.831 -38.617 1.00 95.12 392 PHE A O 1
ATOM 2909 N N . PRO A 1 393 ? 8.604 -6.891 -36.904 1.00 93.94 393 PRO A N 1
ATOM 2910 C CA . PRO A 1 393 ? 8.668 -8.182 -37.593 1.00 93.94 393 PRO A CA 1
ATOM 2911 C C . PRO A 1 393 ? 7.284 -8.809 -37.834 1.00 93.94 393 PRO A C 1
ATOM 2913 O O . PRO A 1 393 ? 7.121 -9.595 -38.767 1.00 93.94 393 PRO A O 1
ATOM 2916 N N . GLN A 1 394 ? 6.315 -8.469 -36.980 1.00 95.56 394 GLN A N 1
ATOM 2917 C CA . GLN A 1 394 ? 4.879 -8.763 -37.060 1.00 95.56 394 GLN A CA 1
ATOM 2918 C C . GLN A 1 394 ? 4.137 -7.593 -36.390 1.00 95.56 394 GLN A C 1
ATOM 2920 O O . GLN A 1 394 ? 4.743 -6.889 -35.585 1.00 95.56 394 GLN A O 1
ATOM 2925 N N . SER A 1 395 ? 2.846 -7.389 -36.658 1.00 94.25 395 SER A N 1
ATOM 2926 C CA . SER A 1 395 ? 2.092 -6.251 -36.100 1.00 94.25 395 SER A CA 1
ATOM 2927 C C . SER A 1 395 ? 2.087 -6.216 -34.564 1.00 94.25 395 SER A C 1
ATOM 2929 O O . SER A 1 395 ? 2.205 -5.145 -33.977 1.00 94.25 395 SER A O 1
ATOM 2931 N N . ASN A 1 396 ? 2.036 -7.371 -33.893 1.00 96.38 396 ASN A N 1
ATOM 2932 C CA . ASN A 1 396 ? 2.109 -7.499 -32.430 1.00 96.38 396 ASN A CA 1
ATOM 2933 C C . ASN A 1 396 ? 3.535 -7.655 -31.863 1.00 96.38 396 ASN A C 1
ATOM 2935 O O . ASN A 1 396 ? 3.701 -7.835 -30.653 1.00 96.38 396 ASN A O 1
ATOM 2939 N N . VAL A 1 397 ? 4.573 -7.572 -32.704 1.00 96.94 397 VAL A N 1
ATOM 2940 C CA . VAL A 1 397 ? 5.981 -7.723 -32.305 1.00 96.94 397 VAL A CA 1
ATOM 2941 C C . VAL A 1 397 ? 6.758 -6.462 -32.666 1.00 96.94 397 VAL A C 1
ATOM 2943 O O . VAL A 1 397 ? 6.930 -6.140 -33.835 1.00 96.94 397 VAL A O 1
ATOM 2946 N N . MET A 1 398 ? 7.295 -5.765 -31.667 1.00 95.50 398 MET A N 1
ATOM 2947 C CA . MET A 1 398 ? 8.084 -4.543 -31.846 1.00 95.50 398 MET A CA 1
ATOM 2948 C C . MET A 1 398 ? 9.528 -4.776 -31.397 1.00 95.50 398 MET A C 1
ATOM 2950 O O . MET A 1 398 ? 9.788 -5.005 -30.218 1.00 95.50 398 MET A O 1
ATOM 2954 N N . SER A 1 399 ? 10.485 -4.663 -32.317 1.00 95.88 399 SER A N 1
ATOM 2955 C CA . SER A 1 399 ? 11.917 -4.752 -32.015 1.00 95.88 399 SER A CA 1
ATOM 2956 C C . SER A 1 399 ? 12.539 -3.359 -31.938 1.00 95.88 399 SER A C 1
ATOM 2958 O O . SER A 1 399 ? 12.516 -2.608 -32.918 1.00 95.88 399 SER A O 1
ATOM 2960 N N . VAL A 1 400 ? 13.082 -3.009 -30.768 1.00 94.50 400 VAL A N 1
ATOM 2961 C CA . VAL A 1 400 ? 13.748 -1.724 -30.497 1.00 94.50 400 VAL A CA 1
ATOM 2962 C C . VAL A 1 400 ? 15.242 -1.953 -30.285 1.00 94.50 400 VAL A C 1
ATOM 2964 O O . VAL A 1 400 ? 15.636 -2.498 -29.257 1.00 94.50 400 VAL A O 1
ATOM 2967 N N . CYS A 1 401 ? 16.066 -1.512 -31.235 1.00 95.69 401 CYS A N 1
ATOM 2968 C CA . CYS A 1 401 ? 17.496 -1.814 -31.306 1.00 95.69 401 CYS A CA 1
ATOM 2969 C C . CYS A 1 401 ? 18.393 -0.586 -31.094 1.00 95.69 401 CYS A C 1
ATOM 2971 O O . CYS A 1 401 ? 18.107 0.494 -31.615 1.00 95.69 401 CYS A O 1
ATOM 2973 N N . TRP A 1 402 ? 19.525 -0.777 -30.409 1.00 96.38 402 TRP A N 1
ATOM 2974 C CA . TRP A 1 402 ? 20.608 0.201 -30.258 1.00 96.38 402 TRP A CA 1
ATOM 2975 C C . TRP A 1 402 ? 21.934 -0.359 -30.753 1.00 96.38 402 TRP A C 1
ATOM 2977 O O . TRP A 1 402 ? 22.356 -1.454 -30.373 1.00 96.38 402 TRP A O 1
ATOM 2987 N N . ASN A 1 403 ? 22.640 0.447 -31.541 1.00 95.44 403 ASN A N 1
ATOM 2988 C CA . ASN A 1 403 ? 23.953 0.076 -32.039 1.00 95.44 403 ASN A CA 1
ATOM 2989 C C . ASN A 1 403 ? 24.989 -0.038 -30.897 1.00 95.44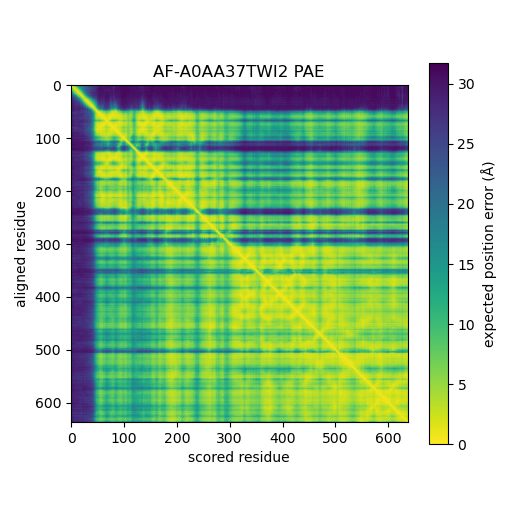 403 ASN A C 1
ATOM 2991 O O . ASN A 1 403 ? 24.967 0.806 -29.993 1.00 95.44 403 ASN A O 1
ATOM 2995 N N . PRO A 1 404 ? 25.933 -1.006 -30.924 1.00 95.06 404 PRO A N 1
ATOM 2996 C CA . PRO A 1 404 ? 26.829 -1.276 -29.794 1.00 95.06 404 PRO A CA 1
ATOM 2997 C C . PRO A 1 404 ? 27.688 -0.093 -29.338 1.00 95.06 404 PRO A C 1
ATOM 2999 O O . PRO A 1 404 ? 28.061 -0.038 -28.171 1.00 95.06 404 PRO A O 1
ATOM 3002 N N . GLN A 1 405 ? 27.949 0.897 -30.201 1.00 94.31 405 GLN A N 1
ATOM 3003 C CA . GLN A 1 405 ? 28.648 2.131 -29.810 1.00 94.31 405 GLN A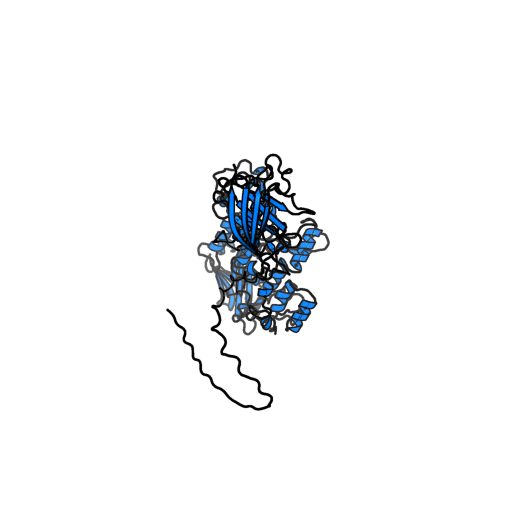 CA 1
ATOM 3004 C C . GLN A 1 405 ? 27.916 2.943 -28.718 1.00 94.31 405 GLN A C 1
ATOM 3006 O O . GLN A 1 405 ? 28.519 3.806 -28.080 1.00 94.31 405 GLN A O 1
ATOM 3011 N N . TYR A 1 406 ? 26.622 2.683 -28.500 1.00 95.06 406 TYR A N 1
ATOM 3012 C CA . TYR A 1 406 ? 25.803 3.305 -27.459 1.00 95.06 406 TYR A CA 1
ATOM 3013 C C . TYR A 1 406 ? 25.574 2.402 -26.234 1.00 95.06 406 TYR A C 1
ATOM 3015 O O . TYR A 1 406 ? 24.855 2.812 -25.321 1.00 95.06 406 TYR A O 1
ATOM 3023 N N . VAL A 1 407 ? 26.163 1.198 -26.195 1.00 95.06 407 VAL A N 1
ATOM 3024 C CA . VAL A 1 407 ? 25.925 0.180 -25.157 1.00 95.06 407 VAL A CA 1
ATOM 3025 C C . VAL A 1 407 ? 27.227 -0.167 -24.429 1.00 95.06 407 VAL A C 1
ATOM 3027 O O . VAL A 1 407 ? 28.039 -0.965 -24.895 1.00 95.06 407 VAL A O 1
ATOM 3030 N N . THR A 1 408 ? 27.415 0.404 -23.241 1.00 94.44 408 THR A N 1
ATOM 3031 C CA . THR A 1 408 ? 28.536 0.086 -22.347 1.00 94.44 408 THR A CA 1
ATOM 3032 C C . THR A 1 408 ? 28.233 -1.191 -21.568 1.00 94.44 408 THR A C 1
ATOM 3034 O O . THR A 1 408 ? 27.625 -1.153 -20.496 1.00 94.44 408 THR A O 1
ATOM 3037 N N . LYS A 1 409 ? 28.678 -2.335 -22.092 1.00 92.75 409 LYS A N 1
ATOM 3038 C CA . LYS A 1 409 ? 28.666 -3.602 -21.352 1.00 92.75 409 LYS A CA 1
ATOM 3039 C C . LYS A 1 409 ? 29.788 -3.639 -20.308 1.00 92.75 409 LYS A C 1
ATOM 3041 O O . LYS A 1 409 ? 30.928 -3.309 -20.624 1.00 92.75 409 LYS A O 1
ATOM 3046 N N . ARG A 1 410 ? 29.474 -4.068 -19.082 1.00 92.00 410 ARG A N 1
ATOM 3047 C CA . ARG A 1 410 ? 30.443 -4.317 -17.998 1.00 92.00 410 ARG A CA 1
ATOM 3048 C C . ARG A 1 410 ? 30.798 -5.807 -17.930 1.00 92.00 410 ARG A C 1
ATOM 3050 O O . ARG A 1 410 ? 29.934 -6.669 -18.097 1.00 92.00 410 ARG A O 1
ATOM 3057 N N . ASP A 1 411 ? 32.071 -6.107 -17.685 1.00 91.56 411 ASP A N 1
ATOM 3058 C CA . ASP A 1 411 ? 32.565 -7.486 -17.605 1.00 91.56 411 ASP A CA 1
ATOM 3059 C C . ASP A 1 411 ? 31.887 -8.275 -16.476 1.00 91.56 411 ASP A C 1
ATOM 3061 O O . ASP A 1 411 ? 31.662 -7.760 -15.383 1.00 91.56 411 ASP A O 1
ATOM 3065 N N . GLY A 1 412 ? 31.565 -9.541 -16.751 1.00 90.69 412 GLY A N 1
ATOM 3066 C CA . GLY A 1 412 ? 30.859 -10.428 -15.818 1.00 90.69 412 GLY A CA 1
ATOM 3067 C C . GLY A 1 412 ? 29.331 -10.278 -15.787 1.00 90.69 412 GLY A C 1
ATOM 3068 O O . GLY A 1 412 ? 28.675 -11.111 -15.167 1.00 90.69 412 GLY A O 1
ATOM 3069 N N . TYR A 1 413 ? 28.758 -9.288 -16.479 1.00 95.19 413 TYR A N 1
ATOM 3070 C CA . TYR A 1 413 ? 27.315 -9.016 -16.494 1.00 95.19 413 TYR A CA 1
ATOM 3071 C C . TYR A 1 413 ? 26.681 -9.285 -17.871 1.00 95.19 413 TYR A C 1
ATOM 3073 O O . TYR A 1 413 ? 27.358 -9.236 -18.907 1.00 95.19 413 TYR A O 1
ATOM 3081 N N . SER A 1 414 ? 25.381 -9.597 -17.905 1.00 95.50 414 SER A N 1
ATOM 3082 C CA . SER A 1 414 ? 24.598 -9.645 -19.154 1.00 95.50 414 SER A CA 1
ATOM 3083 C C . SER A 1 414 ? 23.992 -8.273 -19.474 1.00 95.50 414 SER A C 1
ATOM 3085 O O . SER A 1 414 ? 24.114 -7.334 -18.685 1.00 95.50 414 SER A O 1
ATOM 3087 N N . ILE A 1 415 ? 23.395 -8.143 -20.662 1.00 96.56 415 ILE A N 1
ATOM 3088 C CA . ILE A 1 415 ? 22.639 -6.957 -21.073 1.00 96.56 415 ILE A CA 1
ATOM 3089 C C . ILE A 1 415 ? 21.172 -7.357 -21.107 1.00 96.56 415 ILE A C 1
ATOM 3091 O O . ILE A 1 415 ? 20.814 -8.234 -21.883 1.00 96.56 415 ILE A O 1
ATOM 3095 N N . GLU A 1 416 ? 20.354 -6.717 -20.277 1.00 96.88 416 GLU A N 1
ATOM 3096 C CA . GLU A 1 416 ? 18.932 -7.041 -20.129 1.00 96.88 416 GLU A CA 1
ATOM 3097 C C . GLU A 1 416 ? 18.059 -5.798 -20.292 1.00 96.88 416 GLU A C 1
ATOM 3099 O O . GLU A 1 416 ? 18.444 -4.675 -19.942 1.00 96.88 416 GLU A O 1
ATOM 3104 N N . GLY A 1 417 ? 16.866 -6.012 -20.827 1.00 95.38 417 GLY A N 1
ATOM 3105 C CA . GLY A 1 417 ? 15.894 -4.991 -21.157 1.00 95.38 417 GLY A CA 1
ATOM 3106 C C . GLY A 1 417 ? 14.866 -4.756 -20.060 1.00 95.38 417 GLY A C 1
ATOM 3107 O O . GLY A 1 417 ? 14.453 -5.664 -19.340 1.00 95.38 417 GLY A O 1
ATOM 3108 N N . SER A 1 418 ? 14.382 -3.518 -19.996 1.00 94.06 418 SER A N 1
ATOM 3109 C CA . SER A 1 418 ? 13.124 -3.176 -19.326 1.00 94.06 418 SER A CA 1
ATOM 3110 C C . SER A 1 418 ? 12.296 -2.299 -20.256 1.00 94.06 418 SER A C 1
ATOM 3112 O O . SER A 1 418 ? 12.808 -1.277 -20.726 1.00 94.06 418 SER A O 1
ATOM 3114 N N . VAL A 1 419 ? 11.040 -2.656 -20.495 1.00 94.00 419 VAL A N 1
ATOM 3115 C CA . VAL A 1 419 ? 10.146 -1.999 -21.454 1.00 94.00 419 VAL A CA 1
ATOM 3116 C C . VAL A 1 419 ? 8.852 -1.623 -20.760 1.00 94.00 419 VAL A C 1
ATOM 3118 O O . VAL A 1 419 ? 8.244 -2.446 -20.084 1.00 94.00 419 VAL A O 1
ATOM 3121 N N . ARG A 1 420 ? 8.416 -0.380 -20.959 1.00 92.50 420 ARG A N 1
ATOM 3122 C CA . ARG A 1 420 ? 7.115 0.114 -20.509 1.00 92.50 420 ARG A CA 1
ATOM 3123 C C . ARG A 1 420 ? 6.406 0.802 -21.662 1.00 92.50 420 ARG A C 1
ATOM 3125 O O . ARG A 1 420 ? 7.026 1.600 -22.370 1.00 92.50 420 ARG A O 1
ATOM 3132 N N . ILE A 1 421 ? 5.130 0.489 -21.831 1.00 91.62 421 ILE A N 1
ATOM 3133 C CA . ILE A 1 421 ? 4.255 1.029 -22.871 1.00 91.62 421 ILE A CA 1
ATOM 3134 C C . ILE A 1 421 ? 3.053 1.637 -22.155 1.00 91.62 421 ILE A C 1
ATOM 3136 O O . ILE A 1 421 ? 2.220 0.909 -21.618 1.00 91.62 421 ILE A O 1
ATOM 3140 N N . SER A 1 422 ? 2.990 2.967 -22.100 1.00 92.00 422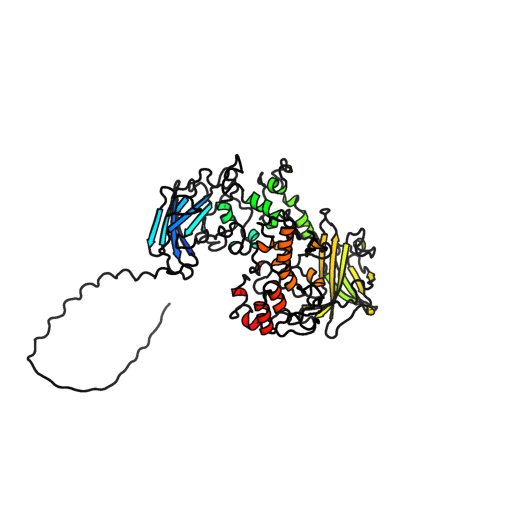 SER A N 1
ATOM 3141 C CA . SER A 1 422 ? 1.896 3.672 -21.426 1.00 92.00 422 SER A CA 1
ATOM 3142 C C . SER A 1 422 ? 0.855 4.126 -22.440 1.00 92.00 422 SER A C 1
ATOM 3144 O O . SER A 1 422 ? 1.132 5.001 -23.262 1.00 92.00 422 SER A O 1
ATOM 3146 N N . LEU A 1 423 ? -0.332 3.527 -22.362 1.00 91.94 423 LEU A N 1
ATOM 3147 C CA . LEU A 1 423 ? -1.514 3.898 -23.131 1.00 91.94 423 LEU A CA 1
ATOM 3148 C C . LEU A 1 423 ? -2.119 5.166 -22.521 1.00 91.94 423 LEU A C 1
ATOM 3150 O O . LEU A 1 423 ? -2.445 5.204 -21.329 1.00 91.94 423 LEU A O 1
ATOM 3154 N N . MET A 1 424 ? -2.247 6.210 -23.331 1.00 90.75 424 MET A N 1
ATOM 3155 C CA . MET A 1 424 ? -2.660 7.541 -22.903 1.00 90.75 424 MET A CA 1
ATOM 3156 C C . MET A 1 424 ? -4.169 7.711 -23.080 1.00 90.75 424 MET A C 1
ATOM 3158 O O . MET A 1 424 ? -4.651 7.871 -24.193 1.00 90.75 424 MET A O 1
ATOM 3162 N N . ASP A 1 425 ? -4.903 7.708 -21.965 1.00 91.69 425 ASP A N 1
ATOM 3163 C CA . ASP A 1 425 ? -6.369 7.821 -21.935 1.00 91.69 425 ASP A CA 1
ATOM 3164 C C . ASP A 1 425 ? -7.123 6.755 -22.773 1.00 91.69 425 ASP A C 1
ATOM 3166 O O . ASP A 1 425 ? -7.944 7.088 -23.629 1.00 91.69 425 ASP A O 1
ATOM 3170 N N . PRO A 1 426 ? -6.881 5.445 -22.541 1.00 91.31 426 PRO A N 1
ATOM 3171 C CA . PRO A 1 426 ? -7.480 4.368 -23.335 1.00 91.31 426 PRO A CA 1
ATOM 3172 C C . PRO A 1 426 ? -8.993 4.183 -23.120 1.00 91.31 426 PRO A C 1
ATOM 3174 O O . PRO A 1 426 ? -9.591 3.340 -23.786 1.00 91.31 426 PRO A O 1
ATOM 3177 N N . LEU A 1 427 ? -9.614 4.928 -22.196 1.00 92.12 427 LEU A N 1
ATOM 3178 C CA . LEU A 1 427 ? -11.045 4.838 -21.871 1.00 92.12 427 LEU A CA 1
ATOM 3179 C C . LEU A 1 427 ? -11.815 6.166 -22.006 1.00 92.12 427 LEU A C 1
ATOM 3181 O O . LEU A 1 427 ? -13.039 6.152 -21.873 1.00 92.12 427 LEU A O 1
ATOM 3185 N N . GLY A 1 428 ? -11.145 7.297 -22.258 1.00 89.69 428 GLY A N 1
ATOM 3186 C CA . GLY A 1 428 ? -11.769 8.627 -22.230 1.00 89.69 428 GLY A CA 1
ATOM 3187 C C . GLY A 1 428 ? -12.070 9.138 -20.813 1.00 89.69 428 GLY A C 1
ATOM 3188 O O . GLY A 1 428 ? -13.030 9.883 -20.620 1.00 89.69 428 GLY A O 1
ATOM 3189 N N . ASP A 1 429 ? -11.285 8.711 -19.820 1.00 87.50 429 ASP A N 1
ATOM 3190 C CA . ASP A 1 429 ? -11.375 9.110 -18.406 1.00 87.50 429 ASP A CA 1
ATOM 3191 C C . ASP A 1 429 ? -10.190 9.985 -17.937 1.00 87.50 429 ASP A C 1
ATOM 3193 O O . ASP A 1 429 ? -10.105 10.369 -16.767 1.00 87.50 429 ASP A O 1
ATOM 3197 N N . GLY A 1 430 ? -9.279 10.331 -18.850 1.00 88.94 430 GLY A N 1
ATOM 3198 C CA . GLY A 1 430 ? -8.104 11.168 -18.619 1.00 88.94 430 GLY A CA 1
ATOM 3199 C C . GLY A 1 430 ? -6.906 10.444 -17.997 1.00 88.94 430 GLY A C 1
ATOM 3200 O O . GLY A 1 430 ? -5.833 11.057 -17.874 1.00 88.94 430 GLY A O 1
ATOM 3201 N N . LYS A 1 431 ? -7.034 9.172 -17.598 1.00 91.00 431 LYS A N 1
ATOM 3202 C CA . LYS A 1 431 ? -5.989 8.405 -16.898 1.00 91.00 431 LYS A CA 1
ATOM 3203 C C . LYS A 1 431 ? -5.173 7.549 -17.869 1.00 91.00 431 LYS A C 1
ATOM 3205 O O . LYS A 1 431 ? -5.699 6.983 -18.816 1.00 91.00 431 LYS A O 1
ATOM 3210 N N . ALA A 1 432 ? -3.865 7.440 -17.636 1.00 92.25 432 ALA A N 1
ATOM 3211 C CA . ALA A 1 432 ? -2.998 6.563 -18.425 1.00 92.25 432 ALA A CA 1
ATOM 3212 C C . ALA A 1 432 ? -2.814 5.199 -17.738 1.00 92.25 432 ALA A C 1
ATOM 3214 O O . ALA A 1 432 ? -2.862 5.099 -16.508 1.00 92.25 432 ALA A O 1
ATOM 3215 N N . VAL A 1 433 ? -2.596 4.156 -18.537 1.00 92.94 433 VAL A N 1
ATOM 3216 C CA . VAL A 1 433 ? -2.391 2.764 -18.099 1.00 92.94 433 VAL A CA 1
ATOM 3217 C C . VAL A 1 433 ? -1.030 2.304 -18.617 1.00 92.94 433 VAL A C 1
ATOM 3219 O O . VAL A 1 433 ? -0.746 2.483 -19.796 1.00 92.94 433 VAL A O 1
ATOM 3222 N N . MET A 1 434 ? -0.178 1.739 -17.758 1.00 93.12 434 MET A N 1
ATOM 3223 C CA . MET A 1 434 ? 1.185 1.333 -18.122 1.00 93.12 434 MET A CA 1
ATOM 3224 C C . MET A 1 434 ? 1.307 -0.185 -18.165 1.00 93.12 434 MET A C 1
ATOM 3226 O O . MET A 1 434 ? 1.203 -0.833 -17.135 1.00 93.12 434 MET A O 1
ATOM 3230 N N . LEU A 1 435 ? 1.609 -0.732 -19.338 1.00 93.38 435 LEU A N 1
ATOM 3231 C CA . LEU A 1 435 ? 2.095 -2.101 -19.486 1.00 93.38 435 LEU A CA 1
ATOM 3232 C C . LEU A 1 435 ? 3.605 -2.122 -19.202 1.00 93.38 435 LEU A C 1
ATOM 3234 O O . LEU A 1 435 ? 4.320 -1.206 -19.621 1.00 93.38 435 LEU A O 1
ATOM 3238 N N . HIS A 1 436 ? 4.108 -3.156 -18.527 1.00 94.19 436 HIS A N 1
ATOM 3239 C CA . HIS A 1 436 ? 5.528 -3.310 -18.179 1.00 94.19 436 HIS A CA 1
ATOM 3240 C C . HIS A 1 436 ? 6.019 -4.745 -18.386 1.00 94.19 436 HIS A C 1
ATOM 3242 O O . HIS A 1 436 ? 5.284 -5.694 -18.134 1.00 94.19 436 HIS A O 1
ATOM 3248 N N . ALA A 1 437 ? 7.280 -4.894 -18.795 1.00 94.94 437 ALA A N 1
ATOM 3249 C CA . ALA A 1 437 ? 7.999 -6.165 -18.809 1.00 94.94 437 ALA A CA 1
ATOM 3250 C C . ALA A 1 437 ? 9.524 -5.959 -18.687 1.00 94.94 437 ALA A C 1
ATOM 3252 O O . ALA A 1 437 ? 10.074 -4.934 -19.101 1.00 94.94 437 ALA A O 1
ATOM 3253 N N . ASN A 1 438 ? 10.224 -6.958 -18.148 1.00 95.38 438 ASN A N 1
ATOM 3254 C CA . ASN A 1 438 ? 11.689 -7.069 -18.171 1.00 95.38 438 ASN A CA 1
ATOM 3255 C C . ASN A 1 438 ? 12.082 -8.340 -18.950 1.00 95.38 438 ASN A C 1
ATOM 3257 O O . ASN A 1 438 ? 11.314 -9.299 -18.941 1.00 95.38 438 ASN A O 1
ATOM 3261 N N . SER A 1 439 ? 13.264 -8.383 -19.577 1.00 96.88 439 SER A N 1
ATOM 3262 C CA . SER A 1 439 ? 13.774 -9.613 -20.225 1.00 96.88 439 SER A CA 1
ATOM 3263 C C . SER A 1 439 ? 14.275 -10.670 -19.236 1.00 96.88 439 SER A C 1
ATOM 3265 O O . SER A 1 439 ? 14.401 -11.841 -19.588 1.00 96.88 439 SER A O 1
ATOM 3267 N N . ALA A 1 440 ? 14.560 -10.259 -18.000 1.00 95.06 440 ALA A N 1
ATOM 3268 C CA . ALA A 1 440 ? 15.038 -11.110 -16.922 1.00 95.06 440 ALA A CA 1
ATOM 3269 C C . ALA A 1 440 ? 14.378 -10.729 -15.589 1.00 95.06 440 ALA A C 1
ATOM 3271 O O . ALA A 1 440 ? 14.015 -9.568 -15.370 1.00 95.06 440 ALA A O 1
ATOM 3272 N N . ASP A 1 441 ? 14.257 -11.708 -14.689 1.00 92.94 441 ASP A N 1
ATOM 3273 C CA . ASP A 1 441 ? 13.717 -11.520 -13.342 1.00 92.94 441 ASP A CA 1
ATOM 3274 C C . ASP A 1 441 ? 14.417 -10.378 -12.593 1.00 92.94 441 ASP A C 1
ATOM 3276 O O . ASP A 1 441 ? 15.638 -10.349 -12.456 1.00 92.94 441 ASP A O 1
ATOM 3280 N N . VAL A 1 442 ? 13.641 -9.491 -11.979 1.00 91.62 442 VAL A N 1
ATOM 3281 C CA . VAL A 1 442 ? 14.172 -8.492 -11.047 1.00 91.62 442 VAL A CA 1
ATOM 3282 C C . VAL A 1 442 ? 13.631 -8.803 -9.662 1.00 91.62 442 VAL A C 1
ATOM 3284 O O . VAL A 1 442 ? 12.431 -9.018 -9.501 1.00 91.62 442 VAL A O 1
ATOM 3287 N N . ARG A 1 443 ? 14.497 -8.835 -8.645 1.00 89.75 443 ARG A N 1
ATOM 3288 C CA . ARG A 1 443 ? 14.074 -9.087 -7.266 1.00 89.75 443 ARG A CA 1
ATOM 3289 C C . ARG A 1 443 ? 13.106 -8.001 -6.796 1.00 89.75 443 ARG A C 1
ATOM 3291 O O . ARG A 1 443 ? 13.520 -6.876 -6.517 1.00 89.75 443 ARG A O 1
ATOM 3298 N N . ASN A 1 444 ? 11.852 -8.393 -6.608 1.00 90.19 444 ASN A N 1
ATOM 3299 C CA . ASN A 1 444 ? 10.898 -7.704 -5.753 1.00 90.19 444 ASN A CA 1
ATOM 3300 C C . ASN A 1 444 ? 10.706 -8.508 -4.452 1.00 90.19 444 ASN A C 1
ATOM 3302 O O . ASN A 1 444 ? 10.925 -9.719 -4.423 1.00 90.19 444 ASN A O 1
ATOM 3306 N N . VAL A 1 445 ? 10.338 -7.827 -3.369 1.00 90.25 445 VAL A N 1
ATOM 3307 C CA . VAL A 1 445 ? 10.016 -8.414 -2.047 1.00 90.25 445 VAL A CA 1
ATOM 3308 C C . VAL A 1 445 ? 8.607 -8.020 -1.580 1.00 90.25 445 VAL A C 1
ATOM 3310 O O . VAL A 1 445 ? 8.252 -8.196 -0.412 1.00 90.25 445 VAL A O 1
ATOM 3313 N N . MET A 1 446 ? 7.812 -7.478 -2.502 1.00 91.88 446 MET A N 1
ATOM 3314 C CA . MET A 1 446 ? 6.402 -7.130 -2.356 1.00 91.88 446 MET A CA 1
ATOM 3315 C C . MET A 1 446 ? 5.594 -7.969 -3.366 1.00 91.88 446 MET A C 1
ATOM 3317 O O . MET A 1 446 ? 6.054 -8.115 -4.502 1.00 91.88 446 MET A O 1
ATOM 3321 N N . PRO A 1 447 ? 4.438 -8.551 -2.992 1.00 90.94 447 PRO A N 1
ATOM 3322 C CA . PRO A 1 447 ? 3.576 -9.287 -3.921 1.00 90.94 447 PRO A CA 1
ATOM 3323 C C . PRO A 1 447 ? 2.896 -8.360 -4.942 1.00 90.94 447 PRO A C 1
ATOM 3325 O O . PRO A 1 447 ? 2.775 -7.158 -4.715 1.00 90.94 447 PRO A O 1
ATOM 3328 N N . GLU A 1 448 ? 2.370 -8.942 -6.026 1.00 89.19 448 GLU A N 1
ATOM 3329 C CA . GLU A 1 448 ? 1.669 -8.253 -7.129 1.00 89.19 448 GLU A CA 1
ATOM 3330 C C . GLU A 1 448 ? 0.672 -7.177 -6.645 1.00 89.19 448 GLU A C 1
ATOM 3332 O O . GLU A 1 448 ? 0.685 -6.036 -7.111 1.00 89.19 448 GLU A O 1
ATOM 3337 N N . GLY A 1 449 ? -0.168 -7.531 -5.665 1.00 88.75 449 GLY A N 1
ATOM 3338 C CA . GLY A 1 449 ? -1.217 -6.664 -5.125 1.00 88.75 449 GLY A CA 1
ATOM 3339 C C . GLY A 1 449 ? -0.754 -5.583 -4.140 1.00 88.75 449 GLY A C 1
ATOM 3340 O O . GLY A 1 449 ? -1.550 -4.713 -3.803 1.00 88.75 449 GLY A O 1
ATOM 3341 N N . ALA A 1 450 ? 0.502 -5.605 -3.675 1.00 91.00 450 ALA A N 1
ATOM 3342 C CA . ALA A 1 450 ? 0.966 -4.817 -2.524 1.00 91.00 450 ALA A CA 1
ATOM 3343 C C . ALA A 1 450 ? 0.603 -3.330 -2.606 1.00 91.00 450 ALA A C 1
ATOM 3345 O O . ALA A 1 450 ? -0.000 -2.777 -1.690 1.00 91.00 450 ALA A O 1
ATOM 3346 N N . CYS A 1 451 ? 0.929 -2.684 -3.726 1.00 91.38 451 CYS A N 1
ATOM 3347 C CA . CYS A 1 451 ? 0.606 -1.277 -3.918 1.00 91.38 451 CYS A CA 1
ATOM 3348 C C . CYS A 1 451 ? -0.876 -1.086 -4.277 1.00 91.38 451 CYS A C 1
ATOM 3350 O O . CYS A 1 451 ? -1.498 -0.155 -3.773 1.00 91.38 451 CYS A O 1
ATOM 3352 N N . THR A 1 452 ? -1.460 -1.956 -5.112 1.00 90.81 452 THR A N 1
ATOM 3353 C CA . THR A 1 452 ? -2.843 -1.806 -5.616 1.00 90.81 452 THR A CA 1
ATOM 3354 C C . THR A 1 452 ? -3.931 -2.044 -4.566 1.00 90.81 452 THR A C 1
ATOM 3356 O O . THR A 1 452 ? -5.051 -1.573 -4.759 1.00 90.81 452 THR A O 1
ATOM 3359 N N . ASN A 1 453 ? -3.605 -2.667 -3.427 1.00 87.25 453 ASN A N 1
ATOM 3360 C CA . ASN A 1 453 ? -4.469 -2.724 -2.241 1.00 87.25 453 ASN A CA 1
ATOM 3361 C C . ASN A 1 453 ? -4.955 -1.326 -1.814 1.00 87.25 453 ASN A C 1
ATOM 3363 O O . ASN A 1 453 ? -6.125 -1.161 -1.473 1.00 87.25 453 ASN A O 1
ATOM 3367 N N . CYS A 1 454 ? -4.073 -0.321 -1.886 1.00 88.00 454 CYS A N 1
ATOM 3368 C CA . CYS A 1 454 ? -4.393 1.071 -1.559 1.00 88.00 454 CYS A CA 1
ATOM 3369 C C . CYS A 1 454 ? -4.398 1.976 -2.800 1.00 88.00 454 CYS A C 1
ATOM 3371 O O . CYS A 1 454 ? -5.291 2.804 -2.946 1.00 88.00 454 CYS A O 1
ATOM 3373 N N . HIS A 1 455 ? -3.469 1.799 -3.742 1.00 91.00 455 HIS A N 1
ATOM 3374 C CA . HIS A 1 455 ? -3.437 2.478 -5.045 1.00 91.00 455 HIS A CA 1
ATOM 3375 C C . HIS A 1 455 ? -4.345 1.757 -6.053 1.00 91.00 455 HIS A C 1
ATOM 3377 O O . HIS A 1 455 ? -3.919 1.212 -7.073 1.00 91.00 455 HIS A O 1
ATOM 3383 N N . ASN A 1 456 ? -5.629 1.716 -5.707 1.00 90.44 456 ASN A N 1
ATOM 3384 C CA . ASN A 1 456 ? -6.660 0.867 -6.300 1.00 90.44 456 ASN A CA 1
ATOM 3385 C C . ASN A 1 456 ? -7.120 1.263 -7.717 1.00 90.44 456 ASN A C 1
ATOM 3387 O O . ASN A 1 456 ? -8.065 0.661 -8.235 1.00 90.44 456 ASN A O 1
ATOM 3391 N N . GLY A 1 457 ? -6.519 2.286 -8.330 1.00 91.50 457 GLY A N 1
ATOM 3392 C CA . GLY A 1 457 ? -6.998 2.884 -9.574 1.00 91.50 457 GLY A CA 1
ATOM 3393 C C . GLY A 1 457 ? -6.570 2.167 -10.855 1.00 91.50 457 GLY A C 1
ATOM 3394 O O . GLY A 1 457 ? -7.176 2.423 -11.896 1.00 91.50 457 GLY A O 1
ATOM 3395 N N . PHE A 1 458 ? -5.556 1.294 -10.817 1.00 91.94 458 PHE A N 1
ATOM 3396 C CA . PHE A 1 458 ? -4.951 0.680 -12.017 1.00 91.94 458 PHE A CA 1
ATOM 3397 C C . PHE A 1 458 ? -4.598 1.724 -13.100 1.00 91.94 458 PHE A C 1
ATOM 3399 O O . PHE A 1 458 ? -4.787 1.510 -14.295 1.00 91.94 458 PHE A O 1
ATOM 3406 N N . ASN A 1 459 ? -4.121 2.892 -12.658 1.00 92.06 459 ASN A N 1
ATOM 3407 C CA . ASN A 1 459 ? -3.605 3.960 -13.506 1.00 92.06 459 ASN A CA 1
ATOM 3408 C C . ASN A 1 459 ? -2.192 4.354 -13.073 1.00 92.06 459 ASN A C 1
ATOM 3410 O O . ASN A 1 459 ? -1.805 4.155 -11.922 1.00 92.06 459 ASN A O 1
ATOM 3414 N N . THR A 1 460 ? -1.433 4.952 -13.986 1.00 91.75 460 THR A N 1
ATOM 3415 C CA . THR A 1 460 ? -0.135 5.563 -13.673 1.00 91.75 460 THR A CA 1
ATOM 3416 C C . THR A 1 460 ? -0.282 6.632 -12.597 1.00 91.75 460 THR A C 1
ATOM 3418 O O . THR A 1 460 ? -1.196 7.457 -12.691 1.00 91.75 460 THR A O 1
ATOM 3421 N N . LEU A 1 461 ? 0.666 6.679 -11.664 1.00 90.88 461 LEU A N 1
ATOM 3422 C CA . LEU A 1 461 ? 0.837 7.770 -10.708 1.00 90.88 461 LEU A CA 1
ATOM 3423 C C . LEU A 1 461 ? 0.893 9.131 -11.409 1.00 90.88 461 LEU A C 1
ATOM 3425 O O . LEU A 1 461 ? 1.498 9.289 -12.469 1.00 90.88 461 LEU A O 1
ATOM 3429 N N . GLU A 1 462 ? 0.278 10.114 -10.772 1.00 85.50 462 GLU A N 1
ATOM 3430 C CA . GLU A 1 462 ? 0.165 11.493 -11.219 1.00 85.50 462 GLU A CA 1
ATOM 3431 C C . GLU A 1 462 ? 1.492 12.267 -10.982 1.00 85.50 462 GLU A C 1
ATOM 3433 O O . GLU A 1 462 ? 2.598 11.716 -11.055 1.00 85.50 462 GLU A O 1
ATOM 3438 N N . ASP A 1 463 ? 1.423 13.576 -10.741 1.00 86.19 463 ASP A N 1
ATOM 3439 C CA . ASP A 1 463 ? 2.600 14.415 -10.506 1.00 86.19 463 ASP A CA 1
ATOM 3440 C C . ASP A 1 463 ? 3.096 14.281 -9.054 1.00 86.19 463 ASP A C 1
ATOM 3442 O O . ASP A 1 463 ? 2.518 14.816 -8.110 1.00 86.19 463 ASP A O 1
ATOM 3446 N N . ILE A 1 464 ? 4.196 13.545 -8.864 1.00 85.88 464 ILE A N 1
ATOM 3447 C CA . ILE A 1 464 ? 4.724 13.202 -7.535 1.00 85.88 464 ILE A CA 1
ATOM 3448 C C . ILE A 1 464 ? 5.564 14.357 -6.975 1.00 85.88 464 ILE A C 1
ATOM 3450 O O . ILE A 1 464 ? 6.506 14.818 -7.622 1.00 85.88 464 ILE A O 1
ATOM 3454 N N . PHE A 1 465 ? 5.272 14.780 -5.744 1.00 87.56 465 PHE A N 1
ATOM 3455 C CA . PHE A 1 465 ? 6.061 15.743 -4.965 1.00 87.56 465 PHE A CA 1
ATOM 3456 C C . PHE A 1 465 ? 7.559 15.372 -4.929 1.00 87.56 465 PHE A C 1
ATOM 3458 O O . PHE A 1 465 ? 7.916 14.271 -4.519 1.00 87.56 465 PHE A O 1
ATOM 3465 N N . GLN A 1 466 ? 8.455 16.279 -5.332 1.00 87.38 466 GLN A N 1
ATOM 3466 C CA . GLN A 1 466 ? 9.904 16.122 -5.128 1.00 87.38 466 GLN A CA 1
ATOM 3467 C C . GLN A 1 466 ? 10.393 16.887 -3.901 1.00 87.38 466 GLN A C 1
ATOM 3469 O O . GLN A 1 466 ? 11.256 16.383 -3.182 1.00 87.38 466 GLN A O 1
ATOM 3474 N N . GLN A 1 467 ? 9.932 18.128 -3.739 1.00 89.56 467 GLN A N 1
ATOM 3475 C CA . GLN A 1 467 ? 10.359 19.052 -2.690 1.00 89.56 467 GLN A CA 1
ATOM 3476 C C . GLN A 1 467 ? 9.425 20.268 -2.607 1.00 89.56 467 GLN A C 1
ATOM 3478 O O . GLN A 1 467 ? 8.777 20.618 -3.600 1.00 89.56 467 GLN A O 1
ATOM 3483 N N . ASP A 1 468 ? 9.446 20.954 -1.468 1.00 89.56 468 ASP A N 1
ATOM 3484 C CA . ASP A 1 468 ? 8.964 22.338 -1.362 1.00 89.56 468 ASP A CA 1
ATOM 3485 C C . ASP A 1 468 ? 9.931 23.288 -2.115 1.00 89.56 468 ASP A C 1
ATOM 3487 O O . ASP A 1 468 ? 11.140 23.022 -2.223 1.00 89.56 468 ASP A O 1
ATOM 3491 N N . ASN A 1 469 ? 9.407 24.383 -2.670 1.00 88.75 469 ASN A N 1
ATOM 3492 C CA . ASN A 1 469 ? 10.198 25.489 -3.223 1.00 88.75 469 ASN A CA 1
ATOM 3493 C C . ASN A 1 469 ? 10.380 26.641 -2.214 1.00 88.75 469 ASN A C 1
ATOM 3495 O O . ASN A 1 469 ? 11.244 27.493 -2.415 1.00 88.75 469 ASN A O 1
ATOM 3499 N N . GLY A 1 470 ? 9.597 26.672 -1.129 1.00 86.12 470 GLY A N 1
ATOM 3500 C CA . GLY A 1 470 ? 9.620 27.712 -0.094 1.00 86.12 470 GLY A CA 1
ATOM 3501 C C . GLY A 1 470 ? 8.823 28.977 -0.436 1.00 86.12 470 GLY A C 1
ATOM 3502 O O . GLY A 1 470 ? 8.802 29.915 0.357 1.00 86.12 470 GLY A O 1
ATOM 3503 N N . ASP A 1 471 ? 8.157 29.008 -1.593 1.00 87.50 471 ASP A N 1
ATOM 3504 C CA . ASP A 1 471 ? 7.318 30.113 -2.085 1.00 87.50 471 ASP A CA 1
ATOM 3505 C C . ASP A 1 471 ? 5.805 29.805 -2.033 1.00 87.50 471 ASP A C 1
ATOM 3507 O O . ASP A 1 471 ? 4.988 30.584 -2.524 1.00 87.50 471 ASP A O 1
ATOM 3511 N N . GLY A 1 472 ? 5.429 28.671 -1.430 1.00 83.44 472 GLY A N 1
ATOM 3512 C CA . GLY A 1 472 ? 4.061 28.143 -1.417 1.00 83.44 472 GLY A CA 1
ATOM 3513 C C . GLY A 1 472 ? 3.755 27.169 -2.562 1.00 83.44 472 GLY A C 1
ATOM 3514 O O . GLY A 1 472 ? 2.656 26.617 -2.603 1.00 83.44 472 GLY A O 1
ATOM 3515 N N . THR A 1 473 ? 4.707 26.911 -3.463 1.00 89.19 473 THR A N 1
ATOM 3516 C CA . THR A 1 473 ? 4.598 25.899 -4.523 1.00 89.19 473 THR A CA 1
ATOM 3517 C C . THR A 1 473 ? 5.494 24.690 -4.250 1.00 89.19 473 THR A C 1
ATOM 3519 O O . THR A 1 473 ? 6.570 24.806 -3.668 1.00 89.19 473 THR A O 1
ATOM 3522 N N . ALA A 1 474 ? 5.076 23.511 -4.715 1.00 90.06 474 ALA A N 1
ATOM 3523 C CA . ALA A 1 474 ? 5.923 22.323 -4.725 1.00 90.06 474 ALA A CA 1
ATOM 3524 C C . ALA A 1 474 ? 6.513 22.090 -6.113 1.00 90.06 474 ALA A C 1
ATOM 3526 O O . ALA A 1 474 ? 5.836 22.212 -7.137 1.00 90.06 474 ALA A O 1
ATOM 3527 N N . LYS A 1 475 ? 7.761 21.635 -6.151 1.00 90.75 475 LYS A N 1
ATOM 3528 C CA . LYS A 1 475 ? 8.338 21.036 -7.351 1.00 90.75 475 LYS A CA 1
ATOM 3529 C C . LYS A 1 475 ? 7.906 19.580 -7.421 1.00 90.75 475 LYS A C 1
ATOM 3531 O O . LYS A 1 475 ? 8.285 18.765 -6.583 1.00 90.75 475 LYS A O 1
ATOM 3536 N N . VAL A 1 476 ? 7.144 19.251 -8.454 1.00 88.81 476 VAL A N 1
ATOM 3537 C CA . VAL A 1 476 ? 6.656 17.897 -8.747 1.00 88.81 476 VAL A CA 1
ATOM 3538 C C . VAL A 1 476 ? 7.509 17.204 -9.813 1.00 88.81 476 VAL A C 1
ATOM 3540 O O . VAL A 1 476 ? 8.413 17.805 -10.403 1.00 88.81 476 VAL A O 1
ATOM 3543 N N . LYS A 1 477 ? 7.277 15.912 -10.041 1.00 87.12 477 LYS A N 1
ATOM 3544 C CA . LYS A 1 477 ? 7.840 15.129 -11.144 1.00 87.12 477 LYS A CA 1
ATOM 3545 C C . LYS A 1 477 ? 6.716 14.330 -11.812 1.00 87.12 477 LYS A C 1
ATOM 3547 O O . LYS A 1 477 ? 6.125 13.487 -11.130 1.00 87.12 477 LYS A O 1
ATOM 3552 N N . PRO A 1 478 ? 6.468 14.513 -13.119 1.00 85.88 478 PRO A N 1
ATOM 3553 C CA . PRO A 1 478 ? 5.390 13.816 -13.806 1.00 85.88 478 PRO A CA 1
ATOM 3554 C C . PRO A 1 478 ? 5.718 12.333 -13.945 1.00 85.88 478 PRO A C 1
ATOM 3556 O O . PRO A 1 478 ? 6.694 11.979 -14.614 1.00 85.88 478 PRO A O 1
ATOM 3559 N N . HIS A 1 479 ? 4.916 11.472 -13.312 1.00 89.56 479 HIS A N 1
ATOM 3560 C CA . HIS A 1 479 ? 5.010 10.013 -13.442 1.00 89.56 479 HIS A CA 1
ATOM 3561 C C . HIS A 1 479 ? 3.881 9.409 -14.298 1.00 89.56 479 HIS A C 1
ATOM 3563 O O . HIS A 1 479 ? 3.938 8.213 -14.585 1.00 89.56 479 HIS A O 1
ATOM 3569 N N . LYS A 1 480 ? 2.964 10.241 -14.830 1.00 86.25 480 LYS A N 1
ATOM 3570 C CA . LYS A 1 480 ? 1.827 9.850 -15.696 1.00 86.25 480 LYS A CA 1
ATOM 3571 C C . LYS A 1 480 ? 2.214 8.993 -16.915 1.00 86.25 480 LYS A C 1
ATOM 3573 O O . LYS A 1 480 ? 1.378 8.331 -17.508 1.00 86.25 480 LYS A O 1
ATOM 3578 N N . PHE A 1 481 ? 3.488 8.991 -17.293 1.00 82.94 481 PHE A N 1
ATOM 3579 C CA . PHE A 1 481 ? 4.000 8.249 -18.444 1.00 82.94 481 PHE A CA 1
ATOM 3580 C C . PHE A 1 481 ? 4.775 6.969 -18.082 1.00 82.94 481 PHE A C 1
ATOM 3582 O O . PHE A 1 481 ? 5.159 6.229 -18.987 1.00 82.94 481 PHE A O 1
ATOM 3589 N N . TYR A 1 482 ? 5.093 6.723 -16.802 1.00 84.50 482 TYR A N 1
ATOM 3590 C CA . TYR A 1 482 ? 6.033 5.655 -16.409 1.00 84.50 482 TYR A CA 1
ATOM 3591 C C . TYR A 1 482 ? 5.976 5.195 -14.933 1.00 84.50 482 TYR A C 1
ATOM 3593 O O . TYR A 1 482 ? 6.939 4.589 -14.451 1.00 84.50 482 TYR A O 1
ATOM 3601 N N . GLY A 1 483 ? 4.905 5.514 -14.200 1.00 85.19 483 GLY A N 1
ATOM 3602 C CA . GLY A 1 483 ? 4.713 5.167 -12.786 1.00 85.19 483 GLY A CA 1
ATOM 3603 C C . GLY A 1 483 ? 3.513 4.255 -12.534 1.00 85.19 483 GLY A C 1
ATOM 3604 O O . GLY A 1 483 ? 2.621 4.644 -11.789 1.00 85.19 483 GLY A O 1
ATOM 3605 N N . GLY A 1 484 ? 3.459 3.083 -13.172 1.00 88.88 484 GLY A N 1
ATOM 3606 C CA . GLY A 1 484 ? 2.523 2.021 -12.779 1.00 88.88 484 GLY A CA 1
ATOM 3607 C C . GLY A 1 484 ? 2.802 1.491 -11.365 1.00 88.88 484 GLY A C 1
ATOM 3608 O O . GLY A 1 484 ? 3.924 1.596 -10.860 1.00 88.88 484 GLY A O 1
ATOM 3609 N N . VAL A 1 485 ? 1.755 0.965 -10.731 1.00 90.19 485 VAL A N 1
ATOM 3610 C CA . VAL A 1 485 ? 1.723 0.462 -9.336 1.00 90.19 485 VAL A CA 1
ATOM 3611 C C . VAL A 1 485 ? 1.294 -1.010 -9.251 1.00 90.19 485 VAL A C 1
ATOM 3613 O O . VAL A 1 485 ? 1.292 -1.612 -8.183 1.00 90.19 485 VAL A O 1
ATOM 3616 N N . ASP A 1 486 ? 0.924 -1.580 -10.387 1.00 89.62 486 ASP A N 1
ATOM 3617 C CA . ASP A 1 486 ? 0.744 -2.998 -10.665 1.00 89.62 486 ASP A CA 1
ATOM 3618 C C . ASP A 1 486 ? 2.052 -3.803 -10.494 1.00 89.62 486 ASP A C 1
ATOM 3620 O O . ASP A 1 486 ? 3.141 -3.233 -10.380 1.00 89.62 486 ASP A O 1
ATOM 3624 N N . ASP A 1 487 ? 1.926 -5.134 -10.405 1.00 89.19 487 ASP A N 1
ATOM 3625 C CA . ASP A 1 487 ? 3.026 -6.089 -10.170 1.00 89.19 487 ASP A CA 1
ATOM 3626 C C . ASP A 1 487 ? 3.975 -5.680 -9.020 1.00 89.19 487 ASP A C 1
ATOM 3628 O O . ASP A 1 487 ? 5.199 -5.616 -9.158 1.00 89.19 487 ASP A O 1
ATOM 3632 N N . GLY A 1 488 ? 3.409 -5.282 -7.873 1.00 89.81 488 GLY A N 1
ATOM 3633 C CA . GLY A 1 488 ? 4.180 -4.812 -6.715 1.00 89.81 488 GLY A CA 1
ATOM 3634 C C . GLY A 1 488 ? 5.136 -3.650 -7.035 1.00 89.81 488 GLY A C 1
ATOM 3635 O O . GLY A 1 488 ? 6.145 -3.476 -6.349 1.00 89.81 488 GLY A O 1
ATOM 3636 N N . GLY A 1 489 ? 4.881 -2.903 -8.114 1.00 90.94 489 GLY A N 1
ATOM 3637 C CA . GLY A 1 489 ? 5.719 -1.821 -8.615 1.00 90.94 489 GLY A CA 1
ATOM 3638 C C . GLY A 1 489 ? 7.012 -2.240 -9.332 1.00 90.94 489 GLY A C 1
ATOM 3639 O O . GLY A 1 489 ? 7.919 -1.407 -9.414 1.00 90.94 489 GLY A O 1
ATOM 3640 N N . THR A 1 490 ? 7.154 -3.457 -9.882 1.00 90.75 490 THR A N 1
ATOM 3641 C CA . THR A 1 490 ? 8.376 -3.864 -10.631 1.00 90.75 490 THR A CA 1
ATOM 3642 C C . THR A 1 490 ? 8.761 -2.880 -11.744 1.00 90.75 490 THR A C 1
ATOM 3644 O O . THR A 1 490 ? 9.950 -2.595 -11.935 1.00 90.75 490 THR A O 1
ATOM 3647 N N . GLY A 1 491 ? 7.779 -2.272 -12.420 1.00 90.19 491 GLY A N 1
ATOM 3648 C CA . GLY A 1 491 ? 7.977 -1.232 -13.440 1.00 90.19 491 GLY A CA 1
ATOM 3649 C C . GLY A 1 491 ? 8.654 0.054 -12.938 1.00 90.19 491 GLY A C 1
ATOM 3650 O O . GLY A 1 491 ? 9.218 0.818 -13.735 1.00 90.19 491 GLY A O 1
ATOM 3651 N N . CYS A 1 492 ? 8.691 0.285 -11.621 1.00 91.31 492 CYS A N 1
ATOM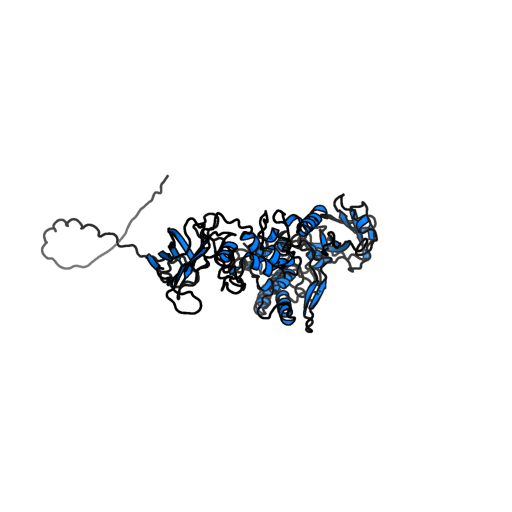 3652 C CA . CYS A 1 492 ? 9.509 1.335 -11.012 1.00 91.31 492 CYS A CA 1
ATOM 3653 C C . CYS A 1 492 ? 11.005 0.988 -11.053 1.00 91.31 492 CYS A C 1
ATOM 3655 O O . CYS A 1 492 ? 11.834 1.879 -11.266 1.00 91.31 492 CYS A O 1
ATOM 3657 N N . ILE A 1 493 ? 11.379 -0.287 -10.893 1.00 91.50 493 ILE A N 1
ATOM 3658 C CA . ILE A 1 493 ? 12.775 -0.737 -10.724 1.00 91.50 493 ILE A CA 1
ATOM 3659 C C . ILE A 1 493 ? 13.607 -0.502 -12.001 1.00 91.50 493 ILE A C 1
ATOM 3661 O O . ILE A 1 493 ? 14.798 -0.190 -11.923 1.00 91.50 493 ILE A O 1
ATOM 3665 N N . ALA A 1 494 ? 12.966 -0.483 -13.175 1.00 87.94 494 ALA A N 1
ATOM 3666 C CA . ALA A 1 494 ? 13.540 -0.018 -14.446 1.00 87.94 494 ALA A CA 1
ATOM 3667 C C . ALA A 1 494 ? 14.178 1.392 -14.366 1.00 87.94 494 ALA A C 1
ATOM 3669 O O . ALA A 1 494 ? 15.135 1.705 -15.079 1.00 87.94 494 ALA A O 1
ATOM 3670 N N . CYS A 1 495 ? 13.669 2.251 -13.477 1.00 86.56 495 CYS A N 1
ATOM 3671 C CA . CYS A 1 495 ? 14.190 3.593 -13.211 1.00 86.56 495 CYS A CA 1
ATOM 3672 C C . CYS A 1 495 ? 14.781 3.767 -11.802 1.00 86.56 495 CYS A C 1
ATOM 3674 O O . CYS A 1 495 ? 15.533 4.722 -11.601 1.00 86.56 495 CYS A O 1
ATOM 3676 N N . HIS A 1 496 ? 14.436 2.905 -10.846 1.00 90.25 496 HIS A N 1
ATOM 3677 C CA . HIS A 1 496 ? 14.731 3.041 -9.415 1.00 90.25 496 HIS A CA 1
ATOM 3678 C C . HIS A 1 496 ? 15.469 1.814 -8.851 1.00 90.25 496 HIS A C 1
ATOM 3680 O O . HIS A 1 496 ? 15.253 1.416 -7.716 1.00 90.25 496 HIS A O 1
ATOM 3686 N N . ASN A 1 497 ? 16.361 1.208 -9.634 1.00 89.12 497 ASN A N 1
ATOM 3687 C CA . ASN A 1 497 ? 17.304 0.205 -9.138 1.00 89.12 497 ASN A CA 1
ATOM 3688 C C . ASN A 1 497 ? 18.546 0.837 -8.481 1.00 89.12 497 ASN A C 1
ATOM 3690 O O . ASN A 1 497 ? 18.819 2.030 -8.631 1.00 89.12 497 ASN A O 1
ATOM 3694 N N . ASN A 1 498 ? 19.316 -0.003 -7.788 1.00 86.38 498 ASN A N 1
ATOM 3695 C CA . ASN A 1 498 ? 20.527 0.349 -7.040 1.00 86.38 498 ASN A CA 1
ATOM 3696 C C . ASN A 1 498 ? 21.651 0.939 -7.921 1.00 86.38 498 ASN A C 1
ATOM 3698 O O . ASN A 1 498 ? 22.556 1.583 -7.396 1.00 86.38 498 ASN A O 1
ATOM 3702 N N . GLY A 1 499 ? 21.594 0.727 -9.239 1.00 87.19 499 GLY A N 1
ATOM 3703 C CA . GLY A 1 499 ? 22.544 1.231 -10.231 1.00 87.19 499 GLY A CA 1
ATOM 3704 C C . GLY A 1 499 ? 22.241 2.608 -10.816 1.00 87.19 499 GLY A C 1
ATOM 3705 O O . GLY A 1 499 ? 23.052 3.167 -11.551 1.00 87.19 499 GLY A O 1
ATOM 3706 N N . MET A 1 500 ? 21.061 3.167 -10.543 1.00 86.62 500 MET A N 1
ATOM 3707 C CA . MET A 1 500 ? 20.641 4.455 -1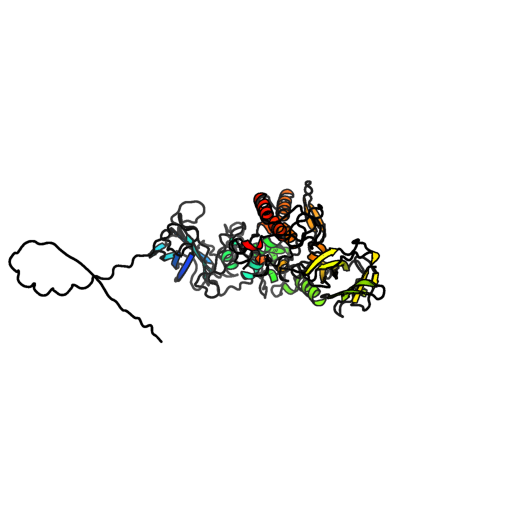1.097 1.00 86.62 500 MET A CA 1
ATOM 3708 C C . MET A 1 500 ? 20.923 5.565 -10.086 1.00 86.62 500 MET A C 1
ATOM 3710 O O . MET A 1 500 ? 20.370 5.565 -8.989 1.00 86.62 500 MET A O 1
ATOM 3714 N N . THR A 1 501 ? 21.710 6.569 -10.476 1.00 83.56 501 THR A N 1
ATOM 3715 C CA . THR A 1 501 ? 22.033 7.733 -9.634 1.00 83.56 501 THR A CA 1
ATOM 3716 C C . THR A 1 501 ? 20.793 8.604 -9.370 1.00 83.56 501 THR A C 1
ATOM 3718 O O . THR A 1 501 ? 20.450 9.524 -10.120 1.00 83.56 501 THR A O 1
ATOM 3721 N N . ARG A 1 502 ? 20.070 8.290 -8.288 1.00 81.75 502 ARG A N 1
ATOM 3722 C CA . ARG A 1 502 ? 18.836 8.974 -7.847 1.00 81.75 502 ARG A CA 1
ATOM 3723 C C . ARG A 1 502 ? 19.082 9.869 -6.625 1.00 81.75 502 ARG A C 1
ATOM 3725 O O . ARG A 1 502 ? 20.218 10.234 -6.347 1.00 81.75 502 ARG A O 1
ATOM 3732 N N . GLY A 1 503 ? 18.016 10.333 -5.967 1.00 74.69 503 GLY A N 1
ATOM 3733 C CA . GLY A 1 503 ? 18.108 11.204 -4.789 1.00 74.69 503 GLY A CA 1
ATOM 3734 C C . GLY A 1 503 ? 18.768 10.529 -3.579 1.00 74.69 503 GLY A C 1
ATOM 3735 O O . GLY A 1 503 ? 19.355 9.457 -3.693 1.00 74.69 503 GLY A O 1
ATOM 3736 N N . VAL A 1 504 ? 18.642 11.146 -2.401 1.00 59.81 504 VAL A N 1
ATOM 3737 C CA . VAL A 1 504 ? 19.187 10.598 -1.139 1.00 59.81 504 VAL A CA 1
ATOM 3738 C C . VAL A 1 504 ? 18.652 9.199 -0.802 1.00 59.81 504 VAL A C 1
ATOM 3740 O O . VAL A 1 504 ? 19.345 8.425 -0.144 1.00 59.81 504 VAL A O 1
ATOM 3743 N N . SER A 1 505 ? 17.473 8.868 -1.324 1.00 69.56 505 SER A N 1
ATOM 3744 C CA . SER A 1 505 ? 16.774 7.587 -1.192 1.00 69.56 505 SER A CA 1
ATOM 3745 C C . SER A 1 505 ? 16.805 6.853 -2.540 1.00 69.56 505 SER A C 1
ATOM 3747 O O . SER A 1 505 ? 15.792 6.712 -3.222 1.00 69.56 505 SER A O 1
ATOM 3749 N N . ALA A 1 506 ? 18.013 6.502 -2.994 1.00 70.94 506 ALA A N 1
ATOM 3750 C CA . ALA A 1 506 ? 18.239 5.754 -4.233 1.00 70.94 506 ALA A CA 1
ATOM 3751 C C . ALA A 1 506 ? 17.995 4.246 -4.042 1.00 70.94 506 ALA A C 1
ATOM 3753 O O . ALA A 1 506 ? 18.169 3.722 -2.945 1.00 70.94 506 ALA A O 1
ATOM 3754 N N . GLY A 1 507 ? 17.616 3.549 -5.119 1.00 87.06 507 GLY A N 1
ATOM 3755 C CA . GLY A 1 507 ? 17.040 2.202 -5.036 1.00 87.06 507 GLY A CA 1
ATOM 3756 C C . GLY A 1 507 ? 15.530 2.221 -4.746 1.00 87.06 507 GLY A C 1
ATOM 3757 O O . GLY A 1 507 ? 14.957 3.261 -4.419 1.00 87.06 507 GLY A O 1
ATOM 3758 N N . PHE A 1 508 ? 14.873 1.069 -4.901 1.00 91.06 508 PHE A N 1
ATOM 3759 C CA . PHE A 1 508 ? 13.408 0.974 -4.880 1.00 91.06 508 PHE A CA 1
ATOM 3760 C C . PHE A 1 508 ? 12.858 0.987 -3.449 1.00 91.06 508 PHE A C 1
ATOM 3762 O O . PHE A 1 508 ? 12.066 1.862 -3.111 1.00 91.06 508 PHE A O 1
ATOM 3769 N N . GLY A 1 509 ? 13.353 0.090 -2.589 1.00 91.56 509 GLY A N 1
ATOM 3770 C CA . GLY A 1 509 ? 12.974 0.020 -1.171 1.00 91.56 509 GLY A CA 1
ATOM 3771 C C . GLY A 1 509 ? 13.194 1.333 -0.403 1.00 91.56 509 GLY A C 1
ATOM 3772 O O . GLY A 1 509 ? 12.224 1.864 0.137 1.00 91.56 509 GLY A O 1
ATOM 3773 N N . PRO A 1 510 ? 14.395 1.955 -0.438 1.00 91.75 510 PRO A N 1
ATOM 3774 C CA . PRO A 1 510 ? 14.644 3.202 0.284 1.00 91.75 510 PRO A CA 1
ATOM 3775 C C . PRO A 1 510 ? 13.741 4.345 -0.177 1.00 91.75 510 PRO A C 1
ATOM 3777 O O . PRO A 1 510 ? 13.304 5.138 0.654 1.00 91.75 510 PRO A O 1
ATOM 3780 N N . MET A 1 511 ? 13.432 4.418 -1.479 1.00 91.31 511 MET A N 1
ATOM 3781 C CA . MET A 1 511 ? 12.467 5.375 -2.023 1.00 91.31 511 MET A CA 1
ATOM 3782 C C . MET A 1 511 ? 11.060 5.120 -1.476 1.00 91.31 511 MET A C 1
ATOM 3784 O O . MET A 1 511 ? 10.433 6.058 -0.994 1.00 91.31 511 MET A O 1
ATOM 3788 N N . ILE A 1 512 ? 10.556 3.883 -1.549 1.00 92.81 512 ILE A N 1
ATOM 3789 C CA . ILE A 1 512 ? 9.207 3.546 -1.070 1.00 92.81 512 ILE A CA 1
ATOM 3790 C C . ILE A 1 512 ? 9.084 3.851 0.427 1.00 92.81 512 ILE A C 1
ATOM 3792 O O . ILE A 1 512 ? 8.123 4.508 0.822 1.00 92.81 512 ILE A O 1
ATOM 3796 N N . HIS A 1 513 ? 10.074 3.483 1.243 1.00 94.12 513 HIS A N 1
ATOM 3797 C CA . HIS A 1 513 ? 10.097 3.815 2.671 1.00 94.12 513 HIS A CA 1
ATOM 3798 C C . HIS A 1 513 ? 10.081 5.335 2.909 1.00 94.12 513 HIS A C 1
ATOM 3800 O O . HIS A 1 513 ? 9.266 5.829 3.684 1.00 94.12 513 HIS A O 1
ATOM 3806 N N . ASP A 1 514 ? 10.930 6.095 2.210 1.00 91.50 514 ASP A N 1
ATOM 3807 C CA . ASP A 1 514 ? 11.074 7.546 2.397 1.00 91.50 514 ASP A CA 1
ATOM 3808 C C . ASP A 1 514 ? 9.809 8.330 1.999 1.00 91.50 514 ASP A C 1
ATOM 3810 O O . ASP A 1 514 ? 9.386 9.254 2.698 1.00 91.50 514 ASP A O 1
ATOM 3814 N N . PHE A 1 515 ? 9.153 7.918 0.909 1.00 89.62 515 PHE A N 1
ATOM 3815 C CA . PHE A 1 515 ? 7.918 8.539 0.419 1.00 89.62 515 PHE A CA 1
ATOM 3816 C C . PHE A 1 515 ? 6.671 8.240 1.262 1.00 89.62 515 PHE A C 1
ATOM 3818 O O . PHE A 1 515 ? 5.720 9.019 1.191 1.00 89.62 515 PHE A O 1
ATOM 3825 N N . HIS A 1 516 ? 6.668 7.167 2.060 1.00 91.31 516 HIS A N 1
ATOM 3826 C CA . HIS A 1 516 ? 5.543 6.822 2.940 1.00 91.31 516 HIS A CA 1
ATOM 3827 C C . HIS A 1 516 ? 5.798 7.194 4.407 1.00 91.31 516 HIS A C 1
ATOM 3829 O O . HIS A 1 516 ? 4.933 7.791 5.038 1.00 91.31 516 HIS A O 1
ATOM 3835 N N . PHE A 1 517 ? 6.978 6.900 4.955 1.00 91.31 517 PHE A N 1
ATOM 3836 C CA . PHE A 1 517 ? 7.239 7.000 6.399 1.00 91.31 517 PHE A CA 1
ATOM 3837 C C . PHE A 1 517 ? 8.539 7.735 6.760 1.00 91.31 517 PHE A C 1
ATOM 3839 O O . PHE A 1 517 ? 8.900 7.794 7.934 1.00 91.31 517 PHE A O 1
ATOM 3846 N N . GLY A 1 518 ? 9.231 8.311 5.772 1.00 91.31 518 GLY A N 1
ATOM 3847 C CA . GLY A 1 518 ? 10.509 8.989 5.965 1.00 91.31 518 GLY A CA 1
ATOM 3848 C C . GLY A 1 518 ? 10.488 10.507 5.815 1.00 91.31 518 GLY A C 1
ATOM 3849 O O . GLY A 1 518 ? 9.475 11.188 6.001 1.00 91.31 518 GLY A O 1
ATOM 3850 N N . ALA A 1 519 ? 11.655 11.048 5.467 1.00 89.56 519 ALA A N 1
ATOM 3851 C CA . ALA A 1 519 ? 11.876 12.481 5.330 1.00 89.56 519 ALA A CA 1
ATOM 3852 C C . ALA A 1 519 ? 11.006 13.101 4.226 1.00 89.56 519 ALA A C 1
ATOM 3854 O O . ALA A 1 519 ? 10.479 14.196 4.424 1.00 89.56 519 ALA A O 1
ATOM 3855 N N . LYS A 1 520 ? 10.795 12.411 3.096 1.00 88.88 520 LYS A N 1
ATOM 3856 C CA . LYS A 1 520 ? 9.940 12.904 2.003 1.00 88.88 520 LYS A CA 1
ATOM 3857 C C . LYS A 1 520 ? 8.457 12.870 2.345 1.00 88.88 520 LYS A C 1
ATOM 3859 O O . LYS A 1 520 ? 7.750 13.811 1.984 1.00 88.88 520 LYS A O 1
ATOM 3864 N N . ALA A 1 521 ? 7.999 11.863 3.087 1.00 90.56 521 ALA A N 1
ATOM 3865 C CA . ALA A 1 521 ? 6.647 11.847 3.640 1.00 90.56 521 ALA A CA 1
ATOM 3866 C C . ALA A 1 521 ? 6.409 13.047 4.573 1.00 90.56 521 ALA A C 1
ATOM 3868 O O . ALA A 1 521 ? 5.406 13.750 4.431 1.00 90.56 521 ALA A O 1
ATOM 3869 N N . LYS A 1 522 ? 7.365 13.338 5.470 1.00 90.38 522 LYS A N 1
ATOM 3870 C CA . LYS A 1 522 ? 7.289 14.503 6.363 1.00 90.38 522 LYS A CA 1
ATOM 3871 C C . LYS A 1 522 ? 7.343 15.837 5.613 1.00 90.38 522 LYS A C 1
ATOM 3873 O O . LYS A 1 522 ? 6.501 16.692 5.864 1.00 90.38 522 LYS A O 1
ATOM 3878 N N . GLU A 1 523 ? 8.291 16.021 4.695 1.00 91.56 523 GLU A N 1
ATOM 3879 C CA . GLU A 1 523 ? 8.425 17.263 3.917 1.00 91.56 523 GLU A CA 1
ATOM 3880 C C . GLU A 1 523 ? 7.147 17.561 3.121 1.00 91.56 523 GLU A C 1
ATOM 3882 O O . GLU A 1 523 ? 6.668 18.695 3.112 1.00 91.56 523 GLU A O 1
ATOM 3887 N N . ARG A 1 524 ? 6.536 16.526 2.530 1.00 90.12 524 ARG A N 1
ATOM 3888 C CA . ARG A 1 524 ? 5.230 16.633 1.874 1.00 90.12 524 ARG A CA 1
ATOM 3889 C C . ARG A 1 524 ? 4.127 17.034 2.859 1.00 90.12 524 ARG A C 1
ATOM 3891 O O . ARG A 1 524 ? 3.347 17.925 2.543 1.00 90.12 524 ARG A O 1
ATOM 3898 N N . ALA A 1 525 ? 4.052 16.407 4.033 1.00 90.38 525 ALA A N 1
ATOM 3899 C CA . ALA A 1 525 ? 3.031 16.711 5.039 1.00 90.38 525 ALA A CA 1
ATOM 3900 C C . ALA A 1 525 ? 3.164 18.134 5.619 1.00 90.38 525 ALA A C 1
ATOM 3902 O O . ALA A 1 525 ? 2.161 18.791 5.901 1.00 90.38 525 ALA A O 1
ATOM 3903 N N . ASP A 1 526 ? 4.391 18.634 5.774 1.00 91.75 526 ASP A N 1
ATOM 3904 C CA . ASP A 1 526 ? 4.656 20.016 6.183 1.00 91.75 526 ASP A CA 1
ATOM 3905 C C . ASP A 1 526 ? 4.273 21.011 5.068 1.00 91.75 526 ASP A C 1
ATOM 3907 O O . ASP A 1 526 ? 3.646 22.032 5.359 1.00 91.75 526 ASP A O 1
ATOM 3911 N N . PHE A 1 527 ? 4.543 20.686 3.796 1.00 91.69 527 PHE A N 1
ATOM 3912 C CA . PHE A 1 527 ? 4.106 21.476 2.636 1.00 91.69 527 PHE A CA 1
ATOM 3913 C C . PHE A 1 527 ? 2.576 21.498 2.458 1.00 91.69 527 PHE A C 1
ATOM 3915 O O . PHE A 1 527 ? 1.988 22.555 2.220 1.00 91.69 527 PHE A O 1
ATOM 3922 N N . GLU A 1 528 ? 1.891 20.359 2.605 1.00 89.75 528 GLU A N 1
ATOM 3923 C CA . GLU A 1 528 ? 0.421 20.284 2.526 1.00 89.75 528 GLU A CA 1
ATOM 3924 C C . GLU A 1 528 ? -0.245 21.155 3.609 1.00 89.75 528 GLU A C 1
ATOM 3926 O O . GLU A 1 528 ? -1.316 21.719 3.378 1.00 89.75 528 GLU A O 1
ATOM 3931 N N . ARG A 1 529 ? 0.408 21.334 4.768 1.00 90.00 529 ARG A N 1
ATOM 3932 C CA . ARG A 1 529 ? -0.016 22.267 5.828 1.00 90.00 529 ARG A CA 1
ATOM 3933 C C . ARG A 1 529 ? 0.323 23.723 5.516 1.00 90.00 529 ARG A C 1
ATOM 3935 O O . ARG A 1 529 ? -0.524 24.587 5.737 1.00 90.00 529 ARG A O 1
ATOM 3942 N N . SER A 1 530 ? 1.539 24.016 5.048 1.00 90.75 530 SER A N 1
ATOM 3943 C CA . SER A 1 530 ? 2.002 25.393 4.805 1.00 90.75 530 SER A CA 1
ATOM 3944 C C . SER A 1 530 ? 1.272 26.054 3.632 1.00 90.75 530 SER A C 1
ATOM 3946 O O . SER A 1 530 ? 0.906 27.225 3.720 1.00 90.75 530 SER A O 1
ATOM 3948 N N . SER A 1 531 ? 0.981 25.283 2.581 1.00 89.94 531 SER A N 1
ATOM 3949 C CA . SER A 1 531 ? 0.171 25.695 1.425 1.00 89.94 531 SER A CA 1
ATOM 3950 C C . SER A 1 531 ? -1.345 25.670 1.683 1.00 89.94 531 SER A C 1
ATOM 3952 O O . SER A 1 531 ? -2.119 26.113 0.837 1.00 89.94 531 SER A O 1
ATOM 3954 N N . GLY A 1 532 ? -1.792 25.171 2.843 1.00 88.38 532 GLY A N 1
ATOM 3955 C CA . GLY A 1 532 ? -3.205 25.130 3.235 1.00 88.38 532 GLY A CA 1
ATOM 3956 C C . GLY A 1 532 ? -4.054 24.048 2.556 1.00 88.38 532 GLY A C 1
ATOM 3957 O O . GLY A 1 532 ? -5.275 24.071 2.706 1.00 88.38 532 GLY A O 1
ATOM 3958 N N . GLN A 1 533 ? -3.440 23.091 1.850 1.00 86.12 533 GLN A N 1
ATOM 3959 C CA . GLN A 1 533 ? -4.133 21.934 1.257 1.00 86.12 533 GLN A CA 1
ATOM 3960 C C . GLN A 1 533 ? -4.773 21.038 2.327 1.00 86.12 533 GLN A C 1
ATOM 3962 O O . GLN A 1 533 ? -5.859 20.497 2.119 1.00 86.12 533 GLN A O 1
ATOM 3967 N N . ILE A 1 534 ? -4.137 20.930 3.497 1.00 86.38 534 ILE A N 1
ATOM 3968 C CA . ILE A 1 534 ? -4.739 20.382 4.715 1.00 86.38 534 ILE A CA 1
ATOM 3969 C C . ILE A 1 534 ? -4.652 21.405 5.850 1.00 86.38 534 ILE A C 1
ATOM 3971 O O . ILE A 1 534 ? -3.727 22.213 5.926 1.00 86.38 534 ILE A O 1
ATOM 3975 N N . SER A 1 535 ? -5.614 21.376 6.776 1.00 85.00 535 SER A N 1
ATOM 3976 C CA . SER A 1 535 ? -5.576 22.284 7.928 1.00 85.00 535 SER A CA 1
ATOM 3977 C C . SER A 1 535 ? -4.431 21.929 8.883 1.00 85.00 535 SER A C 1
ATOM 3979 O O . SER A 1 535 ? -4.065 20.763 9.028 1.00 85.00 535 SER A O 1
ATOM 3981 N N . SER A 1 536 ? -3.923 22.911 9.631 1.00 82.50 536 SER A N 1
ATOM 3982 C CA . SER A 1 536 ? -2.820 22.738 10.596 1.00 82.50 536 SER A CA 1
ATOM 3983 C C . SER A 1 536 ? -3.096 21.767 11.759 1.00 82.50 536 SER A C 1
ATOM 3985 O O . SER A 1 536 ? -2.198 21.484 12.546 1.00 82.50 536 SER A O 1
ATOM 3987 N N . ARG A 1 537 ? -4.326 21.243 11.876 1.00 81.06 537 ARG A N 1
ATOM 3988 C CA . ARG A 1 537 ? -4.730 20.197 12.837 1.00 81.06 537 ARG A CA 1
ATOM 3989 C C . ARG A 1 537 ? -5.031 18.848 12.169 1.00 81.06 537 ARG A C 1
ATOM 3991 O O . ARG A 1 537 ? -5.580 17.958 12.815 1.00 81.06 537 ARG A O 1
ATOM 3998 N N . SER A 1 538 ? -4.747 18.722 10.876 1.00 81.62 538 SER A N 1
ATOM 3999 C CA . SER A 1 538 ? -4.929 17.500 10.095 1.00 81.62 538 SER A CA 1
ATOM 4000 C C . SER A 1 538 ? -3.617 16.733 9.969 1.00 81.62 538 SER A C 1
ATOM 4002 O O . SER A 1 538 ? -2.529 17.314 9.961 1.00 81.62 538 SER A O 1
ATOM 4004 N N . LEU A 1 539 ? -3.749 15.417 9.836 1.00 81.25 539 LEU A N 1
ATOM 4005 C CA . LEU A 1 539 ? -2.679 14.525 9.411 1.00 81.25 539 LEU A CA 1
ATOM 4006 C C . LEU A 1 539 ? -2.722 14.387 7.882 1.00 81.25 539 LEU A C 1
ATOM 4008 O O . LEU A 1 539 ? -3.811 14.262 7.307 1.00 81.25 539 LEU A O 1
ATOM 4012 N N . ALA A 1 540 ? -1.559 14.385 7.239 1.00 83.88 540 ALA A N 1
ATOM 4013 C CA . ALA A 1 540 ? -1.392 13.927 5.863 1.00 83.88 540 ALA A CA 1
ATOM 4014 C C . ALA A 1 540 ? -1.692 12.420 5.780 1.00 83.88 540 ALA A C 1
ATOM 4016 O O . ALA A 1 540 ? -1.752 11.728 6.797 1.00 83.88 540 ALA A O 1
ATOM 4017 N N . SER A 1 541 ? -1.936 11.878 4.586 1.00 80.19 541 SER A N 1
ATOM 4018 C CA . SER A 1 541 ? -2.473 10.510 4.480 1.00 80.19 541 SER A CA 1
ATOM 4019 C C . SER A 1 541 ? -1.558 9.418 5.037 1.00 80.19 541 SER A C 1
ATOM 4021 O O . SER A 1 541 ? -2.073 8.493 5.656 1.00 80.19 541 SER A O 1
ATOM 4023 N N . ALA A 1 542 ? -0.235 9.549 4.921 1.00 81.44 542 ALA A N 1
ATOM 4024 C CA . ALA A 1 542 ? 0.685 8.554 5.471 1.00 81.44 542 ALA A CA 1
ATOM 4025 C C . ALA A 1 542 ? 0.884 8.670 6.999 1.00 81.44 542 ALA A C 1
ATOM 4027 O O . ALA A 1 542 ? 1.060 7.659 7.668 1.00 81.44 542 ALA A O 1
ATOM 4028 N N . GLU A 1 543 ? 0.733 9.866 7.583 1.00 84.75 543 GLU A N 1
ATOM 4029 C CA . GLU A 1 543 ? 0.751 10.075 9.046 1.00 84.75 543 GLU A CA 1
ATOM 4030 C C . GLU A 1 543 ? -0.479 9.469 9.762 1.00 84.75 543 GLU A C 1
ATOM 4032 O O . GLU A 1 543 ? -0.499 9.366 10.989 1.00 84.75 543 GLU A O 1
ATOM 4037 N N . LYS A 1 544 ? -1.524 9.086 9.011 1.00 82.69 544 LYS A N 1
ATOM 4038 C CA . LYS A 1 544 ? -2.698 8.338 9.512 1.00 82.69 544 LYS A CA 1
ATOM 4039 C C . LYS A 1 544 ? -2.449 6.826 9.568 1.00 82.69 544 LYS A C 1
ATOM 4041 O O . LYS A 1 544 ? -3.297 6.100 10.078 1.00 82.69 544 LYS A O 1
ATOM 4046 N N . LEU A 1 545 ? -1.340 6.355 9.002 1.00 87.38 545 LEU A N 1
ATOM 4047 C CA . LEU A 1 545 ? -0.919 4.957 8.987 1.00 87.38 545 LEU A CA 1
ATOM 4048 C C . LEU A 1 545 ? 0.252 4.765 9.962 1.00 87.38 545 LEU A C 1
ATOM 4050 O O . LEU A 1 545 ? 0.860 5.731 10.421 1.00 87.38 545 LEU A O 1
ATOM 4054 N N . ASN A 1 546 ? 0.572 3.513 10.284 1.00 87.94 546 ASN A N 1
ATOM 4055 C CA . ASN A 1 546 ? 1.732 3.173 11.103 1.00 87.94 546 ASN A CA 1
ATOM 4056 C C . ASN A 1 546 ? 2.808 2.517 10.224 1.00 87.94 546 ASN A C 1
ATOM 4058 O O . ASN A 1 546 ? 2.585 1.435 9.682 1.00 87.94 546 ASN A O 1
ATOM 4062 N N . GLY A 1 547 ? 3.978 3.154 10.116 1.00 87.88 547 GLY A N 1
ATOM 4063 C CA . GLY A 1 547 ? 5.117 2.647 9.342 1.00 87.88 547 GLY A CA 1
ATOM 4064 C C . GLY A 1 547 ? 5.725 1.347 9.875 1.00 87.88 547 GLY A C 1
ATOM 4065 O O . GLY A 1 547 ? 6.453 0.678 9.147 1.00 87.88 547 GLY A O 1
ATOM 4066 N N . ALA A 1 548 ? 5.390 0.942 11.105 1.00 90.06 548 ALA A N 1
ATOM 4067 C CA . ALA A 1 548 ? 5.745 -0.371 11.636 1.00 90.06 548 ALA A CA 1
ATOM 4068 C C . ALA A 1 548 ? 4.950 -1.524 10.989 1.00 90.06 548 ALA A C 1
ATOM 4070 O O . ALA A 1 548 ? 5.337 -2.679 11.138 1.00 90.06 548 ALA A O 1
ATOM 4071 N N . ASN A 1 549 ? 3.861 -1.251 10.258 1.00 91.00 549 ASN A N 1
ATOM 4072 C CA . ASN A 1 549 ? 3.041 -2.268 9.590 1.00 91.00 549 ASN A CA 1
ATOM 4073 C C . ASN A 1 549 ? 3.651 -2.726 8.255 1.00 91.00 549 ASN A C 1
ATOM 4075 O O . ASN A 1 549 ? 3.051 -2.557 7.194 1.00 91.00 549 ASN A O 1
ATOM 4079 N N . CYS A 1 550 ? 4.834 -3.343 8.304 1.00 91.38 550 CYS A N 1
ATOM 4080 C CA . CYS A 1 550 ? 5.538 -3.864 7.128 1.00 91.38 550 CYS A CA 1
ATOM 4081 C C . CYS A 1 550 ? 4.658 -4.766 6.244 1.00 91.38 550 CYS A C 1
ATOM 4083 O O . CYS A 1 550 ? 4.768 -4.705 5.017 1.00 91.38 550 CYS A O 1
ATOM 4085 N N . LYS A 1 551 ? 3.742 -5.550 6.834 1.00 89.75 551 LYS A N 1
ATOM 4086 C CA . LYS A 1 551 ? 2.834 -6.434 6.078 1.00 89.75 551 LYS A CA 1
ATOM 4087 C C . LYS A 1 551 ? 1.773 -5.721 5.223 1.00 89.75 551 LYS A C 1
ATOM 4089 O O . LYS A 1 551 ? 1.063 -6.378 4.474 1.00 89.75 551 LYS A O 1
ATOM 4094 N N . ALA A 1 552 ? 1.673 -4.389 5.293 1.00 89.44 552 ALA A N 1
ATOM 4095 C CA . ALA A 1 552 ? 0.885 -3.611 4.332 1.00 89.44 552 ALA A CA 1
ATOM 4096 C C . ALA A 1 552 ? 1.457 -3.715 2.902 1.00 89.44 552 ALA A C 1
ATOM 4098 O O . ALA A 1 552 ? 0.701 -3.696 1.934 1.00 89.44 552 ALA A O 1
ATOM 4099 N N . CYS A 1 553 ? 2.784 -3.863 2.777 1.00 92.12 553 CYS A N 1
ATOM 4100 C CA . CYS A 1 553 ? 3.485 -3.959 1.492 1.00 92.12 553 CYS A CA 1
ATOM 4101 C C . CYS A 1 553 ? 4.219 -5.296 1.289 1.00 92.12 553 CYS A C 1
ATOM 4103 O O . CYS A 1 553 ? 4.465 -5.688 0.152 1.00 92.12 553 CYS A O 1
ATOM 4105 N N . HIS A 1 554 ? 4.593 -5.995 2.364 1.00 92.12 554 HIS A N 1
ATOM 4106 C CA . HIS A 1 554 ? 5.382 -7.229 2.315 1.00 92.12 554 HIS A CA 1
ATOM 4107 C C . HIS A 1 554 ? 4.555 -8.463 2.682 1.00 92.12 554 HIS A C 1
ATOM 4109 O O . HIS A 1 554 ? 3.638 -8.391 3.493 1.00 92.12 554 HIS A O 1
ATOM 4115 N N . SER A 1 555 ? 4.906 -9.616 2.114 1.00 86.81 555 SER A N 1
ATOM 4116 C CA . SER A 1 555 ? 4.346 -10.902 2.537 1.00 86.81 555 SER A CA 1
ATOM 4117 C C . SER A 1 555 ? 5.158 -11.486 3.691 1.00 86.81 555 SER A C 1
ATOM 4119 O O . SER A 1 555 ? 6.358 -11.238 3.808 1.00 86.81 555 SER A O 1
ATOM 4121 N N . ASN A 1 556 ? 4.524 -12.309 4.521 1.00 82.44 556 ASN A N 1
ATOM 4122 C CA . ASN A 1 556 ? 5.177 -12.971 5.649 1.00 82.44 556 ASN A CA 1
ATOM 4123 C C . ASN A 1 556 ? 6.392 -13.779 5.144 1.00 82.44 556 ASN A C 1
ATOM 4125 O O . ASN A 1 556 ? 6.257 -14.608 4.243 1.00 82.44 556 ASN A O 1
ATOM 4129 N N . GLY A 1 557 ? 7.582 -13.507 5.689 1.00 82.31 557 GLY A N 1
ATOM 4130 C CA . GLY A 1 557 ? 8.845 -14.109 5.240 1.00 82.31 557 GLY A CA 1
ATOM 4131 C C . GLY A 1 557 ? 9.461 -13.536 3.950 1.00 82.31 557 GLY A C 1
ATOM 4132 O O . GLY A 1 557 ? 10.476 -14.061 3.502 1.00 82.31 557 GLY A O 1
ATOM 4133 N N . SER A 1 558 ? 8.915 -12.472 3.335 1.00 85.56 558 SER A N 1
ATOM 4134 C CA . SER A 1 558 ? 9.537 -11.842 2.150 1.00 85.56 558 SER A CA 1
ATOM 4135 C C . SER A 1 558 ? 10.664 -10.852 2.485 1.00 85.56 558 SER A C 1
ATOM 4137 O O . SER A 1 558 ? 11.466 -10.512 1.610 1.00 85.56 558 SER A O 1
ATOM 4139 N N . ILE A 1 559 ? 10.758 -10.410 3.746 1.00 89.50 559 ILE A N 1
ATOM 4140 C CA . ILE A 1 559 ? 11.852 -9.573 4.259 1.00 89.50 559 ILE A CA 1
ATOM 4141 C C . ILE A 1 559 ? 12.923 -10.468 4.894 1.00 89.50 559 ILE A C 1
ATOM 4143 O O . ILE A 1 559 ? 12.914 -10.722 6.095 1.00 89.50 559 ILE A O 1
ATOM 4147 N N . ASP A 1 560 ? 13.869 -10.917 4.074 1.00 89.38 560 ASP A N 1
ATOM 4148 C CA . ASP A 1 560 ? 15.071 -11.631 4.515 1.00 89.38 560 ASP A CA 1
ATOM 4149 C C . ASP A 1 560 ? 16.305 -10.736 4.298 1.00 89.38 560 ASP A C 1
ATOM 4151 O O . ASP A 1 560 ? 16.604 -10.344 3.160 1.00 89.38 560 ASP A O 1
ATOM 4155 N N . LEU A 1 561 ? 16.990 -10.392 5.400 1.00 91.12 561 LEU A N 1
ATOM 4156 C CA . LEU A 1 561 ? 18.179 -9.532 5.413 1.00 91.12 561 LEU A CA 1
ATOM 4157 C C . LEU A 1 561 ? 19.447 -10.264 4.955 1.00 91.12 561 LEU A C 1
ATOM 4159 O O . LEU A 1 561 ? 20.271 -9.648 4.281 1.00 91.12 561 LEU A O 1
ATOM 4163 N N . ASP A 1 562 ? 19.591 -11.555 5.264 1.00 88.94 562 ASP A N 1
ATOM 4164 C CA . ASP A 1 562 ? 20.721 -12.386 4.824 1.00 88.94 562 ASP A CA 1
ATOM 4165 C C . ASP A 1 562 ? 20.719 -12.566 3.300 1.00 88.94 562 ASP A C 1
ATOM 4167 O O . ASP A 1 562 ? 21.775 -12.680 2.674 1.00 88.94 562 ASP A O 1
ATOM 4171 N N . GLN A 1 563 ? 19.540 -12.525 2.674 1.00 89.31 563 GLN A N 1
ATOM 4172 C CA . GLN A 1 563 ? 19.426 -12.526 1.217 1.00 89.31 563 GLN A CA 1
ATOM 4173 C C . GLN A 1 563 ? 19.730 -11.169 0.568 1.00 89.31 563 GLN A C 1
ATOM 4175 O O . GLN A 1 563 ? 19.925 -11.152 -0.648 1.00 89.31 563 GLN A O 1
ATOM 4180 N N . VAL A 1 564 ? 19.676 -10.023 1.265 1.00 90.06 564 VAL A N 1
ATOM 4181 C CA . VAL A 1 564 ? 19.778 -8.692 0.615 1.00 90.06 564 VAL A CA 1
ATOM 4182 C C . VAL A 1 564 ? 21.081 -8.594 -0.195 1.00 90.06 564 VAL A C 1
ATOM 4184 O O . VAL A 1 564 ? 22.151 -8.822 0.368 1.00 90.06 564 VAL A O 1
ATOM 4187 N N . PRO A 1 565 ? 21.047 -8.239 -1.501 1.00 89.00 565 PRO A N 1
ATOM 4188 C CA . PRO A 1 565 ? 22.259 -8.227 -2.313 1.00 89.00 565 PRO A CA 1
ATOM 4189 C C . PRO A 1 565 ? 23.239 -7.185 -1.779 1.00 89.00 565 PRO A C 1
ATOM 4191 O O . PRO A 1 565 ? 23.013 -5.986 -1.942 1.00 89.00 565 PRO A O 1
ATOM 4194 N N . ALA A 1 566 ? 24.317 -7.651 -1.144 1.00 90.69 566 ALA A N 1
ATOM 4195 C CA . ALA A 1 566 ? 25.292 -6.844 -0.412 1.00 90.69 566 ALA A CA 1
ATOM 4196 C C . ALA A 1 566 ? 26.200 -6.019 -1.345 1.00 90.69 566 ALA A C 1
ATOM 4198 O O . ALA A 1 566 ? 27.416 -6.198 -1.382 1.00 90.69 566 ALA A O 1
ATOM 4199 N N . PHE A 1 567 ? 25.601 -5.118 -2.120 1.00 92.25 567 PHE A N 1
ATOM 4200 C CA . PHE A 1 567 ? 26.236 -4.226 -3.083 1.00 92.25 567 PHE A CA 1
ATOM 4201 C C . PHE A 1 567 ? 25.792 -2.784 -2.856 1.00 92.25 567 PHE A C 1
ATOM 4203 O O . PHE A 1 567 ? 24.625 -2.524 -2.556 1.00 92.25 567 PHE A O 1
ATOM 4210 N N . THR A 1 568 ? 26.716 -1.847 -3.044 1.00 92.94 568 THR A N 1
ATOM 4211 C CA . THR A 1 568 ? 26.464 -0.415 -2.875 1.00 92.94 568 THR A CA 1
ATOM 4212 C C . THR A 1 568 ? 25.333 0.084 -3.778 1.00 92.94 568 THR A C 1
ATOM 4214 O O . THR A 1 568 ? 25.183 -0.345 -4.922 1.00 92.94 568 THR A O 1
ATOM 4217 N N . MET A 1 569 ? 24.548 1.035 -3.278 1.00 91.81 569 MET A N 1
ATOM 4218 C CA . MET A 1 569 ? 23.526 1.746 -4.042 1.00 91.81 569 MET A CA 1
ATOM 4219 C C . MET A 1 569 ? 24.033 3.132 -4.439 1.00 91.81 569 MET A C 1
ATOM 4221 O O . MET A 1 569 ? 24.553 3.876 -3.604 1.00 91.81 569 MET A O 1
ATOM 4225 N N . MET A 1 570 ? 23.891 3.470 -5.720 1.00 90.69 570 MET A N 1
ATOM 4226 C CA . MET A 1 570 ? 24.448 4.681 -6.320 1.00 90.69 570 MET A CA 1
ATOM 4227 C C . MET A 1 570 ? 23.520 5.888 -6.144 1.00 90.69 570 MET A C 1
ATOM 4229 O O . MET A 1 570 ? 22.342 5.847 -6.498 1.00 90.69 570 MET A O 1
ATOM 4233 N N . THR A 1 571 ? 24.058 7.013 -5.676 1.00 89.12 571 THR A N 1
ATOM 4234 C CA . THR A 1 571 ? 23.322 8.276 -5.522 1.00 89.12 571 THR A CA 1
ATOM 4235 C C . THR A 1 571 ? 23.797 9.334 -6.521 1.00 89.12 571 THR A C 1
ATOM 4237 O O . THR A 1 571 ? 24.906 9.290 -7.060 1.00 89.12 571 THR A O 1
ATOM 4240 N N . LYS A 1 572 ? 22.948 10.334 -6.774 1.00 87.00 572 LYS A N 1
ATOM 4241 C CA . LYS A 1 572 ? 23.258 11.508 -7.605 1.00 87.00 572 LYS A CA 1
ATOM 4242 C C . LYS A 1 572 ? 24.255 12.464 -6.943 1.00 87.00 572 LYS A C 1
ATOM 4244 O O . LYS A 1 572 ? 24.912 13.221 -7.649 1.00 87.00 572 LYS A O 1
ATOM 4249 N N . ALA A 1 573 ? 24.373 12.437 -5.617 1.00 85.94 573 ALA A N 1
ATOM 4250 C CA . ALA A 1 573 ? 25.331 13.260 -4.882 1.00 85.94 573 ALA A CA 1
ATOM 4251 C C . ALA A 1 573 ? 26.762 12.678 -4.895 1.00 85.94 573 ALA A C 1
ATOM 4253 O O . ALA A 1 573 ? 27.684 13.320 -4.401 1.00 85.94 573 ALA A O 1
ATOM 4254 N N . GLY A 1 574 ? 26.973 11.509 -5.518 1.00 87.06 574 GLY A N 1
ATOM 4255 C CA . GLY A 1 574 ? 28.301 10.911 -5.684 1.00 87.06 574 GLY A CA 1
ATOM 4256 C C . GLY A 1 574 ? 28.785 10.122 -4.468 1.00 87.06 574 GLY A C 1
ATOM 4257 O O . GLY A 1 574 ? 29.935 9.695 -4.449 1.00 87.06 574 GLY A O 1
ATOM 4258 N N . ASN A 1 575 ? 27.915 9.912 -3.480 1.00 89.19 575 ASN A N 1
ATOM 4259 C CA . ASN A 1 575 ? 28.190 9.196 -2.243 1.00 89.19 575 ASN A CA 1
ATOM 4260 C C . ASN A 1 575 ? 27.314 7.932 -2.179 1.00 89.19 575 ASN A C 1
ATOM 4262 O O . ASN A 1 575 ? 26.088 8.013 -2.085 1.00 89.19 575 ASN A O 1
ATOM 4266 N N . GLY A 1 576 ? 27.934 6.761 -2.310 1.00 91.31 576 GLY A N 1
ATOM 4267 C CA . GLY A 1 576 ? 27.244 5.473 -2.324 1.00 91.31 576 GLY A CA 1
ATOM 4268 C C . GLY A 1 576 ? 26.778 5.057 -0.928 1.00 91.31 576 GLY A C 1
ATOM 4269 O O . GLY A 1 576 ? 27.417 5.392 0.070 1.00 91.31 576 GLY A O 1
ATOM 4270 N N . LYS A 1 577 ? 25.680 4.300 -0.846 1.00 93.38 577 LYS A N 1
ATOM 4271 C CA . LYS A 1 577 ? 25.141 3.791 0.428 1.00 93.38 577 LYS A CA 1
ATOM 4272 C C . LYS A 1 577 ? 25.113 2.267 0.484 1.00 93.38 577 LYS A C 1
ATOM 4274 O O . LYS A 1 577 ? 24.858 1.625 -0.535 1.00 93.38 577 LYS A O 1
ATOM 4279 N N . SER A 1 578 ? 25.317 1.689 1.662 1.00 94.56 578 SER A N 1
ATOM 4280 C CA . SER A 1 578 ? 25.150 0.250 1.873 1.00 94.56 578 SER A CA 1
ATOM 4281 C C . SER A 1 578 ? 23.658 -0.143 1.849 1.00 94.56 578 SER A C 1
ATOM 4283 O O . SER A 1 578 ? 22.805 0.647 2.272 1.00 94.56 578 SER A O 1
ATOM 4285 N N . PRO A 1 579 ? 23.300 -1.312 1.288 1.00 92.00 579 PRO A N 1
ATOM 4286 C CA . PRO A 1 579 ? 21.923 -1.619 0.910 1.00 92.00 579 PRO A CA 1
ATOM 4287 C C . PRO A 1 579 ? 20.970 -1.802 2.096 1.00 92.00 579 PRO A C 1
ATOM 4289 O O . PRO A 1 579 ? 19.849 -1.297 2.024 1.00 92.00 579 PRO A O 1
ATOM 4292 N N . ILE A 1 580 ? 21.367 -2.470 3.184 1.00 94.50 580 ILE A N 1
ATOM 4293 C CA . ILE A 1 580 ? 20.483 -2.680 4.345 1.00 94.50 580 ILE A CA 1
ATOM 4294 C C . ILE A 1 580 ? 20.312 -1.359 5.097 1.00 94.50 580 ILE A C 1
ATOM 4296 O O . ILE A 1 580 ? 19.191 -0.869 5.246 1.00 94.50 580 ILE A O 1
ATOM 4300 N N . SER A 1 581 ? 21.419 -0.721 5.485 1.00 94.56 581 SER A N 1
ATOM 4301 C CA . SER A 1 581 ? 21.398 0.518 6.273 1.00 94.56 581 SER A CA 1
ATOM 4302 C C . SER A 1 581 ? 20.653 1.647 5.567 1.00 94.56 581 SER A C 1
ATOM 4304 O O . SER A 1 581 ? 19.969 2.422 6.222 1.00 94.56 581 SER A O 1
ATOM 4306 N N . ALA A 1 582 ? 20.713 1.744 4.237 1.00 92.56 582 ALA A N 1
ATOM 4307 C CA . ALA A 1 582 ? 19.948 2.744 3.491 1.00 92.56 582 ALA A CA 1
ATOM 4308 C C . ALA A 1 582 ? 18.431 2.483 3.474 1.00 92.56 582 ALA A C 1
ATOM 4310 O O . ALA A 1 582 ? 17.666 3.444 3.467 1.00 92.56 582 ALA A O 1
ATOM 4311 N N . ASN A 1 583 ? 17.982 1.221 3.495 1.00 92.75 583 ASN A N 1
ATOM 4312 C CA . ASN A 1 583 ? 16.556 0.899 3.651 1.00 92.75 583 ASN A CA 1
ATOM 4313 C C . ASN A 1 583 ? 16.058 1.254 5.060 1.00 92.75 583 ASN A C 1
ATOM 4315 O O . ASN A 1 583 ? 14.942 1.755 5.200 1.00 92.75 583 ASN A O 1
ATOM 4319 N N . CYS A 1 584 ? 16.889 1.038 6.084 1.00 93.62 584 CYS A N 1
ATOM 4320 C CA . CYS A 1 584 ? 16.594 1.410 7.468 1.00 93.62 584 CYS A CA 1
ATOM 4321 C C . CYS A 1 584 ? 16.625 2.935 7.681 1.00 93.62 584 CYS A C 1
ATOM 4323 O O . CYS A 1 584 ? 15.717 3.482 8.303 1.00 93.62 584 CYS A O 1
ATOM 4325 N N . GLN A 1 585 ? 17.629 3.635 7.139 1.00 92.81 585 GLN A N 1
ATOM 4326 C CA . GLN A 1 585 ? 17.834 5.086 7.279 1.00 92.81 585 GLN A CA 1
ATOM 4327 C C . GLN A 1 585 ? 16.646 5.910 6.767 1.00 92.81 585 GLN A C 1
ATOM 4329 O O . GLN A 1 585 ? 16.391 6.977 7.323 1.00 92.81 585 GLN A O 1
ATOM 4334 N N . SER A 1 586 ? 15.909 5.427 5.756 1.00 91.25 586 SER A N 1
ATOM 4335 C CA . SER A 1 586 ? 14.708 6.107 5.249 1.00 91.25 586 SER A CA 1
ATOM 4336 C C . SER A 1 586 ? 13.681 6.405 6.347 1.00 91.25 586 SER A C 1
ATOM 4338 O O . SER A 1 586 ? 13.051 7.454 6.286 1.00 91.25 586 SER A O 1
ATOM 4340 N N . CYS A 1 587 ? 13.553 5.544 7.364 1.00 91.19 587 CYS A N 1
ATOM 4341 C CA . CYS A 1 587 ? 12.681 5.772 8.527 1.00 91.19 587 CYS A CA 1
ATOM 4342 C C . CYS A 1 587 ? 13.482 6.099 9.805 1.00 91.19 587 CYS A C 1
ATOM 4344 O O . CYS A 1 587 ? 13.087 6.951 10.598 1.00 91.19 587 CYS A O 1
ATOM 4346 N N . HIS A 1 588 ? 14.640 5.463 10.004 1.00 93.31 588 HIS A N 1
ATOM 4347 C CA . HIS A 1 588 ? 15.512 5.638 11.171 1.00 93.31 588 HIS A CA 1
ATOM 4348 C C . HIS A 1 588 ? 16.652 6.624 10.879 1.00 93.31 588 HIS A C 1
ATOM 4350 O O . HIS A 1 588 ? 17.832 6.275 10.898 1.00 93.31 588 HIS A O 1
ATOM 4356 N N . SER A 1 589 ? 16.297 7.879 10.601 1.00 90.50 589 SER A N 1
ATOM 4357 C CA . SER A 1 589 ? 17.241 8.906 10.140 1.00 90.50 589 SER A CA 1
ATOM 4358 C C . SER A 1 589 ? 18.027 9.625 11.252 1.00 90.50 589 SER A C 1
ATOM 4360 O O . SER A 1 589 ? 18.708 10.606 10.963 1.00 90.50 589 SER A O 1
ATOM 4362 N N . SER A 1 590 ? 17.932 9.211 12.521 1.00 93.19 590 SER A N 1
ATOM 4363 C CA . SER A 1 590 ? 18.608 9.902 13.633 1.00 93.19 590 SER A CA 1
ATOM 4364 C C . SER A 1 590 ? 20.112 9.616 13.676 1.00 93.19 590 SER A C 1
ATOM 4366 O O . SER A 1 590 ? 20.554 8.523 13.324 1.00 93.19 590 SER A O 1
ATOM 4368 N N . ASP A 1 591 ? 20.908 10.574 14.158 1.00 95.31 591 ASP A N 1
ATOM 4369 C CA . ASP A 1 591 ? 22.373 10.449 14.238 1.00 95.31 591 ASP A CA 1
ATOM 4370 C C . ASP A 1 591 ? 22.812 9.206 15.031 1.00 95.31 591 ASP A C 1
ATOM 4372 O O . ASP A 1 591 ? 23.747 8.512 14.642 1.00 95.31 591 ASP A O 1
ATOM 4376 N N . GLN A 1 592 ? 22.091 8.869 16.108 1.00 97.06 592 GLN A N 1
ATOM 4377 C CA . GLN A 1 592 ? 22.341 7.664 16.904 1.00 97.06 592 GLN A CA 1
ATOM 4378 C C . GLN A 1 592 ? 22.073 6.375 16.110 1.00 97.06 592 GLN A C 1
ATOM 4380 O O . GLN A 1 592 ? 22.858 5.431 16.201 1.00 97.06 592 GLN A O 1
ATOM 4385 N N . ALA A 1 593 ? 20.992 6.326 15.324 1.00 95.56 593 ALA A N 1
ATOM 4386 C CA . ALA A 1 593 ? 20.678 5.172 14.485 1.00 95.56 593 ALA A CA 1
ATOM 4387 C C . ALA A 1 593 ? 21.689 5.029 13.336 1.00 95.56 593 ALA A C 1
ATOM 4389 O O . ALA A 1 593 ? 22.146 3.923 13.050 1.00 95.56 593 ALA A O 1
ATOM 4390 N N . GLN A 1 594 ? 22.100 6.142 12.724 1.00 95.19 594 GLN A N 1
ATOM 4391 C CA . GLN A 1 594 ? 23.120 6.163 11.674 1.00 95.19 594 GLN A CA 1
ATOM 4392 C C . GLN A 1 594 ? 24.498 5.733 12.198 1.00 95.19 594 GLN A C 1
ATOM 4394 O O . GLN A 1 594 ? 25.129 4.870 11.590 1.00 95.19 594 GLN A O 1
ATOM 4399 N N . ALA A 1 595 ? 24.925 6.236 13.360 1.00 97.25 595 ALA A N 1
ATOM 4400 C CA . ALA A 1 595 ? 26.165 5.813 14.012 1.00 97.25 595 ALA A CA 1
ATOM 4401 C C . ALA A 1 595 ? 26.132 4.329 14.424 1.00 97.25 595 ALA A C 1
ATOM 4403 O O . ALA A 1 595 ? 27.136 3.625 14.293 1.00 97.25 595 ALA A O 1
ATOM 4404 N N . HIS A 1 596 ? 24.975 3.818 14.867 1.00 97.75 596 HIS A N 1
ATOM 4405 C CA . HIS A 1 596 ? 24.791 2.385 15.093 1.00 97.75 596 HIS A CA 1
ATOM 4406 C C . HIS A 1 596 ? 24.943 1.585 13.788 1.00 97.75 596 HIS A C 1
ATOM 4408 O O . HIS A 1 596 ? 25.763 0.670 13.747 1.00 97.75 596 HIS A O 1
ATOM 4414 N N . MET A 1 597 ? 24.244 1.953 12.710 1.00 97.12 597 MET A N 1
ATOM 4415 C CA . MET A 1 597 ? 24.367 1.288 11.403 1.00 97.12 597 MET A CA 1
ATOM 4416 C C . MET A 1 597 ? 25.818 1.286 10.888 1.00 97.12 597 MET A C 1
ATOM 4418 O O . MET A 1 597 ? 26.321 0.244 10.465 1.00 97.12 597 MET A O 1
ATOM 4422 N N . GLN A 1 598 ? 26.537 2.404 11.028 1.00 96.81 598 GLN A N 1
ATOM 4423 C CA . GLN A 1 598 ? 27.966 2.495 10.702 1.00 96.81 598 GLN A CA 1
ATOM 4424 C C . GLN A 1 598 ? 28.835 1.565 11.563 1.00 96.81 598 GLN A C 1
ATOM 4426 O O . GLN A 1 598 ? 29.738 0.910 11.043 1.00 96.81 598 GLN A O 1
ATOM 4431 N N . SER A 1 599 ? 28.533 1.411 12.858 1.00 96.81 599 SER A N 1
ATOM 4432 C CA . SER A 1 599 ? 29.238 0.451 13.726 1.00 96.81 599 SER A CA 1
ATOM 4433 C C . SER A 1 599 ? 29.059 -1.017 13.305 1.00 96.81 599 SER A C 1
ATOM 4435 O O . SER A 1 599 ? 29.875 -1.854 13.681 1.00 96.81 599 SER A O 1
ATOM 4437 N N . GLN A 1 600 ? 28.017 -1.327 12.523 1.00 96.62 600 GLN A N 1
ATOM 4438 C CA . GLN A 1 600 ? 27.709 -2.668 12.006 1.00 96.62 600 GLN A CA 1
ATOM 4439 C C . GLN A 1 600 ? 28.172 -2.873 10.547 1.00 96.62 600 GLN A C 1
ATOM 4441 O O . GLN A 1 600 ? 27.746 -3.830 9.897 1.00 96.62 600 GLN A O 1
ATOM 4446 N N . GLY A 1 601 ? 29.045 -1.998 10.031 1.00 95.62 601 GLY A N 1
ATOM 4447 C CA . GLY A 1 601 ? 29.606 -2.071 8.673 1.00 95.62 601 GLY A CA 1
ATOM 4448 C C . GLY A 1 601 ? 28.769 -1.385 7.587 1.00 95.62 601 GLY A C 1
ATOM 4449 O O . GLY A 1 601 ? 29.116 -1.458 6.406 1.00 95.62 601 GLY A O 1
ATOM 4450 N N . GLY A 1 602 ? 27.685 -0.705 7.972 1.00 95.88 602 GLY A N 1
ATOM 4451 C CA . GLY A 1 602 ? 26.924 0.167 7.084 1.00 95.88 602 GLY A CA 1
ATOM 4452 C C . GLY A 1 602 ? 27.677 1.448 6.719 1.00 95.88 602 GLY A C 1
ATOM 4453 O O . GLY A 1 602 ? 28.597 1.874 7.416 1.00 95.88 602 GLY A O 1
ATOM 4454 N N . PHE A 1 603 ? 27.281 2.095 5.626 1.00 94.25 603 PHE A N 1
ATOM 4455 C CA . PHE A 1 603 ? 27.840 3.385 5.216 1.00 94.25 603 PHE A CA 1
ATOM 4456 C C . PHE A 1 603 ? 26.844 4.211 4.403 1.00 94.25 603 PHE A C 1
ATOM 4458 O O . PHE A 1 603 ? 25.985 3.678 3.696 1.00 94.25 603 PHE A O 1
ATOM 4465 N N . PHE A 1 604 ? 26.996 5.534 4.470 1.00 91.94 604 PHE A N 1
ATOM 4466 C CA . PHE A 1 604 ? 26.136 6.497 3.772 1.00 91.94 604 PHE A CA 1
ATOM 4467 C C . PHE A 1 604 ? 26.919 7.403 2.807 1.00 91.94 604 PHE A C 1
ATOM 4469 O O . PHE A 1 604 ? 26.341 8.270 2.149 1.00 91.94 604 PHE A O 1
ATOM 4476 N N . ASP A 1 605 ? 28.232 7.201 2.744 1.00 91.62 605 ASP A N 1
ATOM 4477 C CA . ASP A 1 605 ? 29.251 8.069 2.165 1.00 91.62 605 ASP A CA 1
ATOM 4478 C C . ASP A 1 605 ? 30.349 7.290 1.403 1.00 91.62 605 ASP A C 1
ATOM 4480 O O . ASP A 1 605 ? 31.439 7.799 1.152 1.00 91.62 605 ASP A O 1
ATOM 4484 N N . GLY A 1 606 ? 30.057 6.046 1.011 1.00 90.44 606 GLY A N 1
ATOM 4485 C CA . GLY A 1 606 ? 30.995 5.130 0.358 1.00 90.44 606 GLY A CA 1
ATOM 4486 C C . GLY A 1 606 ? 31.182 5.352 -1.150 1.00 90.44 606 GLY A C 1
ATOM 4487 O O . GLY A 1 606 ? 30.648 6.282 -1.758 1.00 90.44 606 GLY A O 1
ATOM 4488 N N . THR A 1 607 ? 31.941 4.457 -1.788 1.00 91.81 607 THR A N 1
ATOM 4489 C CA . THR A 1 607 ? 32.219 4.498 -3.235 1.00 91.81 607 THR A CA 1
ATOM 4490 C C . THR A 1 607 ? 30.939 4.363 -4.060 1.00 91.81 607 THR A C 1
ATOM 4492 O O . THR A 1 607 ? 30.214 3.383 -3.930 1.00 91.81 607 THR A O 1
ATOM 4495 N N . ASN A 1 608 ? 30.681 5.315 -4.956 1.00 91.25 608 ASN A N 1
ATOM 4496 C CA . ASN A 1 608 ? 29.463 5.370 -5.767 1.00 91.25 608 ASN A CA 1
ATOM 4497 C C . ASN A 1 608 ? 29.494 4.419 -6.983 1.00 91.25 608 ASN A C 1
ATOM 4499 O O . ASN A 1 608 ? 29.332 4.866 -8.116 1.00 91.25 608 ASN A O 1
ATOM 4503 N N . ASP A 1 609 ? 29.726 3.125 -6.751 1.00 91.25 609 ASP A N 1
ATOM 4504 C CA . ASP A 1 609 ? 29.729 2.072 -7.775 1.00 91.25 609 ASP A CA 1
ATOM 4505 C C . ASP A 1 609 ? 29.009 0.814 -7.264 1.00 91.25 609 ASP A C 1
ATOM 4507 O O . ASP A 1 609 ? 29.395 0.210 -6.262 1.00 91.25 609 ASP A O 1
ATOM 4511 N N . SER A 1 610 ? 27.961 0.414 -7.978 1.00 91.19 610 SER A N 1
ATOM 4512 C CA . SER A 1 610 ? 27.071 -0.714 -7.687 1.00 91.19 610 SER A CA 1
ATOM 4513 C C . SER A 1 610 ? 27.692 -2.105 -7.863 1.00 91.19 610 SER A C 1
ATOM 4515 O O . SER A 1 610 ? 27.034 -3.113 -7.571 1.00 91.19 610 SER A O 1
ATOM 4517 N N . THR A 1 611 ? 28.943 -2.197 -8.325 1.00 91.62 611 THR A N 1
ATOM 4518 C CA . THR A 1 611 ? 29.720 -3.449 -8.311 1.00 91.62 611 THR A CA 1
ATOM 4519 C C . THR A 1 611 ? 30.533 -3.639 -7.029 1.00 91.62 611 THR A C 1
ATOM 4521 O O . THR A 1 611 ? 30.967 -4.755 -6.747 1.00 91.62 611 THR A O 1
ATOM 4524 N N . VAL A 1 612 ? 30.725 -2.585 -6.225 1.00 91.94 612 VAL A N 1
ATOM 4525 C CA . VAL A 1 612 ? 31.385 -2.680 -4.912 1.00 91.94 612 VAL A CA 1
ATOM 4526 C C . VAL A 1 612 ? 30.456 -3.382 -3.924 1.00 91.94 612 VAL A C 1
ATOM 4528 O O . VAL A 1 612 ? 29.262 -3.082 -3.864 1.00 91.94 612 VAL A O 1
ATOM 4531 N N . LYS A 1 613 ? 31.002 -4.320 -3.142 1.00 92.50 613 LYS A N 1
ATOM 4532 C CA . LYS A 1 613 ? 30.253 -5.009 -2.087 1.00 92.50 613 LYS A CA 1
ATOM 4533 C C . LYS A 1 613 ? 30.255 -4.225 -0.778 1.00 92.50 613 LYS A C 1
ATOM 4535 O O . LYS A 1 613 ? 31.285 -3.689 -0.377 1.00 92.50 613 LYS A O 1
ATOM 4540 N N . ALA A 1 614 ? 29.111 -4.222 -0.103 1.00 92.19 614 ALA A N 1
ATOM 4541 C CA . ALA A 1 614 ? 28.987 -3.790 1.283 1.00 92.19 614 ALA A CA 1
ATOM 4542 C C . ALA A 1 614 ? 29.282 -4.959 2.241 1.00 92.19 614 ALA A C 1
ATOM 4544 O O . ALA A 1 614 ? 29.204 -6.124 1.849 1.00 92.19 614 ALA A O 1
ATOM 4545 N N . ALA A 1 615 ? 29.617 -4.647 3.493 1.00 92.38 615 ALA A N 1
ATOM 4546 C CA . ALA A 1 615 ? 29.978 -5.622 4.525 1.00 92.38 615 ALA A CA 1
ATOM 4547 C C . ALA A 1 615 ? 29.159 -5.379 5.805 1.00 92.38 615 ALA A C 1
ATOM 4549 O O . ALA A 1 615 ? 29.701 -5.079 6.865 1.00 92.38 615 ALA A O 1
ATOM 4550 N N . GLU A 1 616 ? 27.835 -5.457 5.674 1.00 95.69 616 GLU A N 1
ATOM 4551 C CA . GLU A 1 616 ? 26.881 -5.183 6.751 1.00 95.69 616 GLU A CA 1
ATOM 4552 C C . GLU A 1 616 ? 26.615 -6.438 7.594 1.00 95.69 616 GLU A C 1
ATOM 4554 O O . GLU A 1 616 ? 26.344 -7.510 7.060 1.00 95.69 616 GLU A O 1
ATOM 4559 N N . SER A 1 617 ? 26.650 -6.299 8.920 1.00 95.12 617 SER A N 1
ATOM 4560 C CA . SER A 1 617 ? 26.407 -7.390 9.883 1.00 95.12 617 SER A CA 1
ATOM 4561 C C . SER A 1 617 ? 24.991 -7.389 10.481 1.00 95.12 617 SER A C 1
ATOM 4563 O O . SER A 1 617 ? 24.692 -8.175 11.376 1.00 95.12 617 SER A O 1
ATOM 4565 N N . CYS A 1 618 ? 24.095 -6.540 9.963 1.00 95.75 618 CYS A N 1
ATOM 4566 C CA . CYS A 1 618 ? 22.751 -6.292 10.498 1.00 95.75 618 CYS A CA 1
ATOM 4567 C C . CYS A 1 618 ? 21.920 -7.571 10.712 1.00 95.75 618 CYS A C 1
ATOM 4569 O O . CYS A 1 618 ? 21.258 -7.713 11.740 1.00 95.75 618 CYS A O 1
ATOM 4571 N N . ALA A 1 619 ? 21.982 -8.504 9.760 1.00 94.00 619 ALA A N 1
ATOM 4572 C CA . ALA A 1 619 ? 21.218 -9.750 9.752 1.00 94.00 619 ALA A CA 1
ATOM 4573 C C . ALA A 1 619 ? 21.439 -10.617 11.013 1.00 94.00 619 ALA A C 1
ATOM 4575 O O . ALA A 1 619 ? 20.486 -11.142 11.590 1.00 94.00 619 ALA A O 1
ATOM 4576 N N . VAL A 1 620 ? 22.676 -10.646 11.531 1.00 94.06 620 VAL A N 1
ATOM 4577 C CA . VAL A 1 620 ? 23.079 -11.406 12.733 1.00 94.06 620 VAL A CA 1
ATOM 4578 C C . VAL A 1 620 ? 22.216 -11.067 13.956 1.00 94.06 620 VAL A C 1
ATOM 4580 O O . VAL A 1 620 ? 21.947 -11.935 14.785 1.00 94.06 620 VAL A O 1
ATOM 4583 N N . CYS A 1 621 ? 21.759 -9.817 14.060 1.00 95.31 621 CYS A N 1
ATOM 4584 C CA . CYS A 1 621 ? 20.892 -9.353 15.143 1.00 95.31 621 CYS A CA 1
ATOM 4585 C C . CYS A 1 621 ? 19.427 -9.193 14.716 1.00 95.31 621 CYS A C 1
ATOM 4587 O O . CYS A 1 621 ? 18.550 -9.402 15.552 1.00 95.31 621 CYS A O 1
ATOM 4589 N N . HIS A 1 622 ? 19.169 -8.824 13.454 1.00 94.75 622 HIS A N 1
ATOM 4590 C CA . HIS A 1 622 ? 17.875 -8.305 12.995 1.00 94.75 622 HIS A CA 1
ATOM 4591 C C . HIS A 1 622 ? 17.120 -9.169 11.969 1.00 94.75 622 HIS A C 1
ATOM 4593 O O . HIS A 1 622 ? 15.972 -8.838 11.680 1.00 94.75 622 HIS A O 1
ATOM 4599 N N . SER A 1 623 ? 17.686 -10.262 11.440 1.00 91.62 623 SER A N 1
ATOM 4600 C CA . SER A 1 623 ? 16.905 -11.245 10.661 1.00 91.62 623 SER A CA 1
ATOM 4601 C C . SER A 1 623 ? 15.786 -11.867 11.509 1.00 91.62 623 SER A C 1
ATOM 4603 O O . SER A 1 623 ? 15.861 -11.865 12.741 1.00 91.62 623 SER A O 1
ATOM 4605 N N . GLU A 1 624 ? 14.734 -12.384 10.866 1.00 88.56 624 GLU A N 1
ATOM 4606 C CA . GLU A 1 624 ? 13.559 -12.892 11.586 1.00 88.56 624 GLU A CA 1
ATOM 4607 C C . GLU A 1 624 ? 13.936 -14.019 12.567 1.00 88.56 624 GLU A C 1
ATOM 4609 O O . GLU A 1 624 ? 14.610 -14.983 12.203 1.00 88.56 624 GLU A O 1
ATOM 4614 N N . GLY A 1 625 ? 13.511 -13.900 13.828 1.00 87.88 625 GLY A N 1
ATOM 4615 C CA . GLY A 1 625 ? 13.803 -14.877 14.880 1.00 87.88 625 GLY A CA 1
ATOM 4616 C C . GLY A 1 625 ? 15.154 -14.688 15.585 1.00 87.88 625 GLY A C 1
ATOM 4617 O O . GLY A 1 625 ? 15.348 -15.259 16.664 1.00 87.88 625 GLY A O 1
ATOM 4618 N N . SER A 1 626 ? 16.057 -13.844 15.068 1.00 90.81 626 SER A N 1
ATOM 4619 C CA . SER A 1 626 ? 17.270 -13.416 15.786 1.00 90.81 626 SER A CA 1
ATOM 4620 C C . SER A 1 626 ? 16.916 -12.676 17.080 1.00 90.81 626 SER A C 1
ATOM 4622 O O . SER A 1 626 ? 15.788 -12.219 17.269 1.00 90.81 626 SER A O 1
ATOM 4624 N N . SER A 1 627 ? 17.864 -12.536 18.013 1.00 87.88 627 SER A N 1
ATOM 4625 C CA . SER A 1 627 ? 17.617 -11.954 19.348 1.00 87.88 627 SER A CA 1
ATOM 4626 C C . SER A 1 627 ? 16.902 -10.595 19.303 1.00 87.88 627 SER A C 1
ATOM 4628 O O . SER A 1 627 ? 15.950 -10.406 20.064 1.00 87.88 627 SER A O 1
ATOM 4630 N N . TYR A 1 628 ? 17.264 -9.735 18.347 1.00 93.06 628 TYR A N 1
ATOM 4631 C CA . TYR A 1 628 ? 16.667 -8.421 18.078 1.00 93.06 628 TYR A CA 1
ATOM 4632 C C . TYR A 1 628 ? 15.988 -8.352 16.693 1.00 93.06 628 TYR A C 1
ATOM 4634 O O . TYR A 1 628 ? 15.988 -7.297 16.054 1.00 93.06 628 TYR A O 1
ATOM 4642 N N . GLY A 1 629 ? 15.440 -9.481 16.226 1.00 92.00 629 GLY A N 1
ATOM 4643 C CA . GLY A 1 629 ? 14.759 -9.621 14.938 1.00 92.00 629 GLY A CA 1
ATOM 4644 C C . GLY A 1 629 ? 13.713 -8.534 14.675 1.00 92.00 629 GLY A C 1
ATOM 4645 O O . GLY A 1 629 ? 13.023 -8.077 15.594 1.00 92.00 629 GLY A O 1
ATOM 4646 N N . ILE A 1 630 ? 13.612 -8.088 13.419 1.00 91.75 630 ILE A N 1
ATOM 4647 C CA . ILE A 1 630 ? 12.710 -7.000 13.003 1.00 91.75 630 ILE A CA 1
ATOM 4648 C C . ILE A 1 630 ? 11.247 -7.228 13.411 1.00 91.75 630 ILE A C 1
ATOM 4650 O O . ILE A 1 630 ? 10.554 -6.255 13.714 1.00 91.75 630 ILE A O 1
ATOM 4654 N N . GLU A 1 631 ? 10.797 -8.482 13.501 1.00 90.50 631 GLU A N 1
ATOM 4655 C CA . GLU A 1 631 ? 9.435 -8.890 13.870 1.00 90.50 631 GLU A CA 1
ATOM 4656 C C . GLU A 1 631 ? 9.052 -8.586 15.326 1.00 90.50 631 GLU A C 1
ATOM 4658 O O . GLU A 1 631 ? 7.882 -8.671 15.688 1.00 90.50 631 GLU A O 1
ATOM 4663 N N . LYS A 1 632 ? 10.026 -8.220 16.168 1.00 90.81 632 LYS A N 1
ATOM 4664 C CA . LYS A 1 632 ? 9.810 -7.811 17.569 1.00 90.81 632 LYS A CA 1
ATOM 4665 C C . LYS A 1 632 ? 9.505 -6.321 17.721 1.00 90.81 632 LYS A C 1
ATOM 4667 O O . LYS A 1 632 ? 9.139 -5.879 18.805 1.00 90.81 632 LYS A O 1
ATOM 4672 N N . TYR A 1 633 ? 9.673 -5.561 16.640 1.00 91.19 633 TYR A N 1
ATOM 4673 C CA . TYR A 1 633 ? 9.506 -4.106 16.596 1.00 91.19 633 TYR A CA 1
ATOM 4674 C C . TYR A 1 633 ? 8.573 -3.647 15.464 1.00 91.19 633 TYR A C 1
ATOM 4676 O O . TYR A 1 633 ? 8.101 -2.513 15.483 1.00 91.19 633 TYR A O 1
ATOM 4684 N N . HIS A 1 634 ? 8.295 -4.525 14.494 1.00 91.12 634 HIS A N 1
ATOM 4685 C CA . HIS A 1 634 ? 7.478 -4.258 13.314 1.00 91.12 634 HIS A CA 1
ATOM 4686 C C . HIS A 1 634 ? 6.459 -5.387 13.101 1.00 91.12 634 HIS A C 1
ATOM 4688 O O . HIS A 1 634 ? 6.731 -6.557 13.362 1.00 91.12 634 HIS A O 1
ATOM 4694 N N . ASN A 1 635 ? 5.283 -5.040 12.588 1.00 88.88 635 ASN A N 1
ATOM 4695 C CA . ASN A 1 635 ? 4.168 -5.938 12.304 1.00 88.88 635 ASN A CA 1
ATOM 4696 C C . ASN A 1 635 ? 4.305 -6.500 10.873 1.00 88.88 635 ASN A C 1
ATOM 4698 O O . ASN A 1 635 ? 3.878 -5.888 9.889 1.00 88.88 635 ASN A O 1
ATOM 4702 N N . ILE A 1 636 ? 4.964 -7.661 10.775 1.00 85.50 636 ILE A N 1
ATOM 4703 C CA . ILE A 1 636 ? 5.354 -8.341 9.520 1.00 85.50 636 ILE A CA 1
ATOM 4704 C C . ILE A 1 636 ? 4.584 -9.662 9.293 1.00 85.50 636 ILE A C 1
ATOM 4706 O O . ILE A 1 636 ? 4.989 -10.468 8.455 1.00 85.50 636 ILE A O 1
ATOM 4710 N N . LYS A 1 637 ? 3.529 -9.935 10.078 1.00 76.38 637 LYS A N 1
ATOM 4711 C CA . LYS A 1 637 ? 2.846 -11.242 10.118 1.00 76.38 637 LYS A CA 1
ATOM 4712 C C . LYS A 1 637 ? 1.331 -11.153 10.171 1.00 76.38 637 LYS A C 1
ATOM 4714 O O . LYS A 1 637 ? 0.839 -10.404 11.037 1.00 76.38 637 LYS A O 1
#

Organism: NCBI:txid2013866

Sequence (637 aa):
MMKKTLLWVALATAVGLAGCGGKDGAAGPAGPQGPQGPQGPEGPGAQPPAAEVINDVNVNIVSYDMGDHVISFDFQVTNEEGLPITTLDRAYAKVASDQDGGLGTPRDGGTGYYSHLSGRHGPEMTEGATLEQVAPGEYQFSTPITVTPDSDPLISLRVGGDKVPASKFQIVRTSQTFAKTTADAQCNACHVDYTSTNAKHASYVGEYSNLIEDKAGQQAFVESCMNCHNQLPKNNDDPTKGGYASNTIQHLAHTKHLGFGAAFDITNCSTCHAAPVVQTERGCSDCHDNQAAAVNTDMDWRLVHKSVAARKALLADNALTVVTENNAAGDFCNVVTAPDTTDLEALYGDGSHDGVNSFVYLSTYLHNYDAANKRFVDRALTSHNAPKTVTFPQSNVMSVCWNPQYVTKRDGYSIEGSVRISLMDPLGDGKAVMLHANSADVRNVMPEGACTNCHNGFNTLEDIFQQDNGDGTAKVKPHKFYGGVDDGGTGCIACHNNGMTRGVSAGFGPMIHDFHFGAKAKERADFERSSGQISSRSLASAEKLNGANCKACHSNGSIDLDQVPAFTMMTKAGNGKSPISANCQSCHSSDQAQAHMQSQGGFFDGTNDSTVKAAESCAVCHSEGSSYGIEKYHNIK

Nearest PDB structures (foldseek):
  5xcv-assembly2_E  TM=3.627E-01  e=1.358E-02  Rattus
  1mam-assembly1_H  TM=3.737E-01  e=3.114E-02  Mus musculus
  1nfd-assembly3_F-2  TM=3.575E-01  e=6.392E-02  Mus musculus
  5j67-assembly3_C  TM=2.370E-01  e=4.746E-03  Homo sapiens
  4yo0-assembly2_D  TM=2.534E-01  e=4.586E-02  Rattus norvegicus

Solvent-accessible surface area (backbone atoms only — not comparable to full-atom values): 35355 Å² total; per-residue (Å²): 133,86,83,89,84,88,88,89,83,91,84,89,89,82,90,83,89,87,88,89,84,91,86,80,83,86,75,78,83,78,74,82,79,73,81,79,73,80,79,73,79,83,69,84,72,87,72,80,68,61,49,90,68,61,88,47,46,47,74,49,62,77,46,73,52,62,48,84,35,31,39,36,36,35,33,35,34,20,21,82,86,66,28,26,42,78,62,72,53,30,42,37,38,42,47,23,27,57,47,96,87,41,42,24,54,56,69,92,60,39,52,20,31,41,50,81,74,82,85,91,84,73,78,74,57,42,86,83,36,49,79,46,76,81,48,88,15,28,34,42,38,37,24,44,36,76,54,41,74,87,35,44,41,32,31,33,41,36,42,20,40,96,84,31,57,70,29,59,36,28,39,60,40,70,42,81,85,65,85,73,46,52,57,45,66,44,57,34,47,68,43,71,57,46,61,79,22,83,37,90,65,17,89,48,44,18,24,25,25,71,74,38,82,94,43,44,76,39,68,29,48,57,63,37,46,41,66,54,24,14,71,35,38,49,24,85,92,43,51,91,71,21,73,100,22,28,55,21,43,63,50,52,56,46,62,71,53,73,78,61,85,55,24,44,42,86,57,43,53,69,59,54,32,52,85,76,71,70,77,57,98,70,62,55,41,51,81,47,47,83,77,53,84,81,70,74,74,91,54,64,54,62,76,71,43,30,64,40,61,50,38,48,44,54,51,64,75,49,51,49,45,39,44,49,48,65,49,99,88,59,24,46,23,39,39,35,39,40,41,93,88,40,52,49,41,81,42,34,66,77,70,59,66,31,17,45,93,58,35,30,31,64,52,70,51,47,19,24,28,40,81,94,68,26,37,56,41,31,69,14,43,78,43,96,83,51,74,67,49,77,48,59,93,41,51,28,27,43,36,42,28,32,53,55,95,43,47,58,79,53,91,98,43,51,72,36,26,32,42,32,46,16,35,50,33,85,80,79,77,78,51,23,38,54,43,55,37,46,44,58,77,65,74,71,55,37,48,49,56,30,44,32,60,64,32,49,23,56,27,22,24,45,70,43,82,74,44,76,67,85,79,73,50,69,44,60,44,82,23,51,64,66,31,38,39,59,62,34,27,56,59,39,41,78,71,26,27,32,27,35,62,33,60,100,45,33,20,50,65,13,32,56,39,13,59,46,57,14,65,53,27,48,54,49,40,54,43,36,35,75,57,57,80,36,56,90,89,58,74,44,80,49,65,50,45,54,80,46,44,46,43,52,44,30,47,72,81,44,80,53,54,82,72,50,69,54,27,18,24,14,25,60,87,60,36,3,24,21,50,66,46,44,43,48,34,24,61,46,69,47,71,69,52,47,54,49,36,40,74,38,44,26,46,73,70,42,70,54,42,37,85,44,70,43,64,64,52,59,36,77,40,34,24,78,86,32,94,62,11,49,67,82,76,27,48,45,120